Protein AF-A0A4Q8UEL0-F1 (afdb_monomer_lite)

Foldseek 3Di:
DFFKDKDKDKDKFFACVLVVVPPDDDDFKWKWKWKDDPVDIDTQDIGGPPPWDDDPDGMTMDIDMGIDGPVRDPDWFKMKIKTKTWGWDQQLLCVPDRAIKIKIKIWMWIWTWDPPPRTDTGDPSQQTFTKIKIAIHHPPDPDHDFWIWIKTQHGDGLDPDADAFKDWTWIKTWTDGDPPWWIQQKKWKFKDDDVSVRRHGHTQDIDGGIDTGIGIDHLLQPAFFKMKIWIATWGAGPSRSRRGRGIIDIRMHGHDNDPDDDHDPDFWEEWEDWDWPDAAQFKTKIFTDDTDDPSDWQWKFKDKPNHTDDTGSDRMDMGGRHHGQDKIKMWMWIADPSGHIYDIYDIDIDGHHHDDLFKDWQAKWKDWFPWWDQKDKTFDTPRDAAQKKKKKKKKWQAFAFPDWFPQKDWDDWARPDRDITMTMIMGHDHHDDDRMIMTGTPGGTTMIMMMIIIPQFDSVQFFDDKWKDKDFDQFDFKDKTFWDFAPAFRKKKKKKKFFDWPAQAKDKDWFPQWDWNDDPTRGGMTMIMHTRRGGTIPGMIMMGIDTRTGRMMMMMMTITHGD

pLDDT: mean 84.67, std 13.3, range [41.56, 98.81]

Secondary structure (DSSP, 8-state):
-BS-EEEEEEEEES-GGGGGS-SS-S---EEEEEEE-SS-EEEEEEEESTT-EEETTTEEEEEEEEEE-GGG--S-EEEEEEEEEEEEEE-TTSTTS--EEEEEEEEEEEEEEE-STT-EEEP-TTS--EEEEEEEE-TT--S-SS-EEEEEEEES---SS-B-SEE--EEEEEEE--TTS--EEEEEEEES-BTTTTB--EEEEEEES-EEEE--EEGGGSPSEEEEEEEEEEE--TT---EEEEEEEEEEEEE---TT-SS---PPPPPP--EEEEE-SSEEEEE-PPP--SS---EEEEEETTEEEEEESSSEEEEESPPTT-EEEEEEEEE-TT--BPPPPPPEEEEPPP-----EEEEEEEEEEEEEEEEEEEEPPTT--TT-EEEEEEEESSS-EEEPPTT-EEEEEE-SSSS-EEEEEEEE--SS--SEEEEEEEEEEEEEEEEEEEESB-SSS-EEEEEEEEEEEEEE-EEEEPP-EESSTTEEEEEEEEEEES-TT--EEPPTT-EEEEE--SSS-EEEEEEE-SSEE---EEEEE-TT-EEEEEEEEEEEPB-

Radius of gyration: 45.89 Å; chains: 1; bounding box: 94×54×122 Å

Structure (mmCIF, N/CA/C/O backbone):
data_AF-A0A4Q8UEL0-F1
#
_entry.id   AF-A0A4Q8UEL0-F1
#
loop_
_atom_site.group_PDB
_atom_site.id
_atom_site.type_symbol
_atom_site.label_atom_id
_atom_site.label_alt_id
_atom_site.label_comp_id
_atom_site.label_asym_id
_atom_site.label_entity_id
_atom_site.label_seq_id
_atom_site.pdbx_PDB_ins_code
_atom_site.Cartn_x
_atom_site.Cartn_y
_atom_site.Cartn_z
_atom_site.occupancy
_atom_site.B_iso_or_equiv
_atom_site.auth_seq_id
_atom_site.auth_comp_id
_atom_site.auth_asym_id
_atom_site.auth_atom_id
_atom_site.pdbx_PDB_model_num
ATOM 1 N N . MET A 1 1 ? -23.225 7.239 63.708 1.00 57.22 1 MET A N 1
ATOM 2 C CA . MET A 1 1 ? -24.228 6.726 64.681 1.00 57.22 1 MET A CA 1
ATOM 3 C C . MET A 1 1 ? -23.526 6.433 65.999 1.00 57.22 1 MET A C 1
ATOM 5 O O . MET A 1 1 ? -22.360 6.063 65.931 1.00 57.22 1 MET A O 1
ATOM 9 N N . THR A 1 2 ? -24.182 6.626 67.146 1.00 57.94 2 THR A N 1
ATOM 10 C CA . THR A 1 2 ? -23.641 6.317 68.484 1.00 57.94 2 THR A CA 1
ATOM 11 C C . THR A 1 2 ? -24.386 5.111 69.076 1.00 57.94 2 THR A C 1
ATOM 13 O O . THR A 1 2 ? -25.615 5.068 69.045 1.00 57.94 2 THR A O 1
ATOM 16 N N . GLY A 1 3 ? -23.656 4.111 69.583 1.00 68.56 3 GLY A N 1
ATOM 17 C CA . GLY A 1 3 ? -24.232 2.864 70.119 1.00 68.56 3 GLY A CA 1
ATOM 18 C C . GLY A 1 3 ? -24.534 1.780 69.066 1.00 68.56 3 GLY A C 1
ATOM 19 O O . GLY A 1 3 ? -24.102 1.902 67.916 1.00 68.56 3 GLY A O 1
ATOM 20 N N . PRO A 1 4 ? -25.231 0.689 69.450 1.00 75.25 4 PRO A N 1
ATOM 21 C CA . PRO A 1 4 ? -25.591 -0.379 68.526 1.00 75.25 4 PRO A CA 1
ATOM 22 C C . PRO A 1 4 ? -26.428 0.147 67.360 1.00 75.25 4 PRO A C 1
ATOM 24 O O . PRO A 1 4 ? -27.391 0.885 67.563 1.00 75.25 4 PRO A O 1
ATOM 27 N N . PHE A 1 5 ? -26.093 -0.261 66.141 1.00 73.38 5 PHE A N 1
ATOM 28 C CA . PHE A 1 5 ? -26.829 0.115 64.935 1.00 73.38 5 PHE A CA 1
ATOM 29 C C . PHE A 1 5 ? -27.445 -1.113 64.271 1.00 73.38 5 PHE A C 1
ATOM 31 O O . PHE A 1 5 ? -26.995 -2.237 64.481 1.00 73.38 5 PHE A O 1
ATOM 38 N N . ARG A 1 6 ? -28.507 -0.915 63.485 1.00 79.00 6 ARG A N 1
ATOM 39 C CA . ARG A 1 6 ? -29.174 -2.001 62.759 1.00 79.00 6 ARG A CA 1
ATOM 40 C C . ARG A 1 6 ? -28.779 -1.974 61.291 1.00 79.00 6 ARG A C 1
ATOM 42 O O . ARG A 1 6 ? -28.763 -0.916 60.671 1.00 79.00 6 ARG A O 1
ATOM 49 N N . LEU A 1 7 ? -28.481 -3.150 60.761 1.00 74.88 7 LEU A N 1
ATOM 50 C CA . LEU A 1 7 ? -28.243 -3.399 59.352 1.00 74.88 7 LEU A CA 1
ATOM 51 C C . LEU A 1 7 ? -29.415 -4.212 58.807 1.00 74.88 7 LEU A C 1
ATOM 53 O O . LEU A 1 7 ? -29.607 -5.363 59.206 1.00 74.88 7 LEU A O 1
ATOM 57 N N . ASP A 1 8 ? -30.177 -3.621 57.893 1.00 81.00 8 ASP A N 1
ATOM 58 C CA . ASP A 1 8 ? -31.197 -4.334 57.132 1.00 81.00 8 ASP A CA 1
ATOM 59 C C . ASP A 1 8 ? -30.557 -4.946 55.885 1.00 81.00 8 ASP A C 1
ATOM 61 O O . ASP A 1 8 ? -29.903 -4.269 55.093 1.00 81.00 8 ASP A O 1
ATOM 65 N N . ILE A 1 9 ? -30.727 -6.252 55.719 1.00 76.69 9 ILE A N 1
ATOM 66 C CA . ILE A 1 9 ? -30.083 -7.035 54.669 1.00 76.69 9 ILE A CA 1
ATOM 67 C C . ILE A 1 9 ? -31.169 -7.712 53.851 1.00 76.69 9 ILE A C 1
ATOM 69 O O . ILE A 1 9 ? -31.923 -8.539 54.366 1.00 76.69 9 ILE A O 1
ATOM 73 N N . ARG A 1 10 ? -31.215 -7.414 52.554 1.00 79.12 10 ARG A N 1
ATOM 74 C CA . ARG A 1 10 ? -32.016 -8.178 51.598 1.00 79.12 10 ARG A CA 1
ATOM 75 C C . ARG A 1 10 ? -31.153 -9.250 50.957 1.00 79.12 10 ARG A C 1
ATOM 77 O O . ARG A 1 10 ? -30.170 -8.946 50.292 1.00 79.12 10 ARG A O 1
ATOM 84 N N . MET A 1 11 ? -31.563 -10.495 51.118 1.00 76.69 11 MET A N 1
ATOM 85 C CA . MET A 1 11 ? -30.924 -11.654 50.513 1.00 76.69 11 MET A CA 1
ATOM 86 C C . MET A 1 11 ? -31.791 -12.151 49.363 1.00 76.69 11 MET A C 1
ATOM 88 O O . MET A 1 11 ? -33.017 -12.218 49.492 1.00 76.69 11 MET A O 1
ATOM 92 N N . VAL A 1 12 ? -31.154 -12.488 48.245 1.00 74.31 12 VAL A N 1
ATOM 93 C CA . VAL A 1 12 ? -31.812 -13.032 47.056 1.00 74.31 12 VAL A CA 1
ATOM 94 C C . VAL A 1 12 ? -31.094 -14.318 46.669 1.00 74.31 12 VAL A C 1
ATOM 96 O O . VAL A 1 12 ? -29.889 -14.314 46.439 1.00 74.31 12 VAL A O 1
ATOM 99 N N . LEU A 1 13 ? -31.837 -15.420 46.650 1.00 69.00 13 LEU A N 1
ATOM 100 C CA . LEU A 1 13 ? -31.385 -16.723 46.191 1.00 69.00 13 LEU A CA 1
ATOM 101 C C . LEU A 1 13 ? -31.992 -16.977 44.817 1.00 69.00 13 LEU A C 1
ATOM 103 O O . LEU A 1 13 ? -33.196 -16.839 44.624 1.00 69.00 13 LEU A O 1
ATOM 107 N N . HIS A 1 14 ? -31.133 -17.361 43.891 1.00 63.94 14 HIS A N 1
ATOM 108 C CA . HIS A 1 14 ? -31.379 -17.350 42.457 1.00 63.94 14 HIS A CA 1
ATOM 109 C C . HIS A 1 14 ? -31.580 -18.764 41.861 1.00 63.94 14 HIS A C 1
ATOM 111 O O . HIS A 1 14 ? -31.916 -18.901 40.689 1.00 63.94 14 HIS A O 1
ATOM 117 N N . ASP A 1 15 ? -31.427 -19.818 42.673 1.00 62.84 15 ASP A N 1
ATOM 118 C CA . ASP A 1 15 ? -31.741 -21.206 42.310 1.00 62.84 15 ASP A CA 1
ATOM 119 C C . ASP A 1 15 ? -32.515 -21.905 43.452 1.00 62.84 15 ASP A C 1
ATOM 121 O O . ASP A 1 15 ? -31.923 -22.308 44.459 1.00 62.84 15 ASP A O 1
ATOM 125 N N . PRO A 1 16 ? -33.850 -22.051 43.344 1.00 51.88 16 PRO A N 1
ATOM 126 C CA . PRO A 1 16 ? -34.654 -22.752 44.339 1.00 51.88 16 PRO A CA 1
ATOM 127 C C . PRO A 1 16 ? -34.538 -24.282 44.232 1.00 51.88 16 PRO A C 1
ATOM 129 O O . PRO A 1 16 ? -34.972 -24.978 45.147 1.00 51.88 16 PRO A O 1
ATOM 132 N N . GLY A 1 17 ? -33.952 -24.834 43.159 1.00 51.31 17 GLY A N 1
ATOM 133 C CA . GLY A 1 17 ? -33.707 -26.272 42.997 1.00 51.31 17 GLY A CA 1
ATOM 134 C C . GLY A 1 17 ? -32.737 -26.830 44.041 1.00 51.31 17 GLY A C 1
ATOM 135 O O . GLY A 1 17 ? -32.894 -27.970 44.483 1.00 51.31 17 GLY A O 1
ATOM 136 N N . LEU A 1 18 ? -31.828 -25.988 44.544 1.00 51.31 18 LEU A N 1
ATOM 137 C CA . LEU A 1 18 ? -30.963 -26.279 45.692 1.00 51.31 18 LEU A CA 1
ATOM 138 C C . LEU A 1 18 ? -31.732 -26.527 47.000 1.00 51.31 18 LEU A C 1
ATOM 140 O O . LEU A 1 18 ? -31.188 -27.151 47.908 1.00 51.31 18 LEU A O 1
ATOM 144 N N . GLN A 1 19 ? -33.010 -26.136 47.105 1.00 48.97 19 GLN A N 1
ATOM 145 C CA . GLN A 1 19 ? -33.842 -26.529 48.252 1.00 48.97 19 GLN A CA 1
ATOM 146 C C . GLN A 1 19 ? -34.094 -28.045 48.300 1.00 48.97 19 GLN A C 1
ATOM 148 O O . GLN A 1 19 ? -34.405 -28.576 49.363 1.00 48.97 19 GLN A O 1
ATOM 153 N N . LYS A 1 20 ? -33.958 -28.756 47.169 1.00 44.66 20 LYS A N 1
ATOM 154 C CA . LYS A 1 20 ? -34.250 -30.196 47.063 1.00 44.66 20 LYS A CA 1
ATOM 155 C C . LYS A 1 20 ? -33.044 -31.109 47.295 1.00 44.66 20 LYS A C 1
ATOM 157 O O . LYS A 1 20 ? -33.241 -32.310 47.425 1.00 44.66 20 LYS A O 1
ATOM 162 N N . VAL A 1 21 ? -31.819 -30.580 47.358 1.00 45.72 21 VAL A N 1
ATOM 163 C CA . VAL A 1 21 ? -30.595 -31.398 47.519 1.00 45.72 21 VAL A CA 1
ATOM 164 C C . VAL A 1 21 ? -30.378 -31.828 48.978 1.00 45.72 21 VAL A C 1
ATOM 166 O O . VAL A 1 21 ? -29.568 -32.705 49.263 1.00 45.72 21 VAL A O 1
ATOM 169 N N . ASN A 1 22 ? -31.149 -31.281 49.920 1.00 48.62 22 ASN A N 1
ATOM 170 C CA . ASN A 1 22 ? -30.956 -31.538 51.341 1.00 48.62 22 ASN A CA 1
ATOM 171 C C . ASN A 1 22 ? -31.777 -32.729 51.864 1.00 48.62 22 ASN A C 1
ATOM 173 O O . ASN A 1 22 ? -32.578 -32.598 52.787 1.00 48.62 22 ASN A O 1
ATOM 177 N N . THR A 1 23 ? -31.607 -33.901 51.251 1.00 41.56 23 THR A N 1
ATOM 178 C CA . THR A 1 23 ? -32.300 -35.129 51.674 1.00 41.56 23 THR A CA 1
ATOM 179 C C . THR A 1 23 ? -31.438 -36.056 52.540 1.00 41.56 23 THR A C 1
ATOM 181 O O . THR A 1 23 ? -31.776 -37.233 52.644 1.00 41.56 23 THR A O 1
ATOM 184 N N . GLY A 1 24 ? -30.348 -35.591 53.180 1.00 45.09 24 GLY A N 1
ATOM 185 C CA . GLY A 1 24 ? -29.555 -36.525 54.000 1.00 45.09 24 GLY A CA 1
ATOM 186 C C . GLY A 1 24 ? -28.370 -36.075 54.871 1.00 45.09 24 GLY A C 1
ATOM 187 O O . GLY A 1 24 ? -27.821 -36.957 55.526 1.00 45.09 24 GLY A O 1
ATOM 188 N N . SER A 1 25 ? -27.948 -34.803 54.952 1.00 48.81 25 SER A N 1
ATOM 189 C CA . SER A 1 25 ? -26.849 -34.387 55.861 1.00 48.81 25 SER A CA 1
ATOM 190 C C . SER A 1 25 ? -27.272 -33.320 56.879 1.00 48.81 25 SER A C 1
ATOM 192 O O . SER A 1 25 ? -28.241 -32.590 56.708 1.00 48.81 25 SER A O 1
ATOM 194 N N . THR A 1 26 ? -26.552 -33.262 58.000 1.00 46.56 26 THR A N 1
ATOM 195 C CA . THR A 1 26 ? -26.909 -32.596 59.266 1.00 46.56 26 THR A CA 1
ATOM 196 C C . THR A 1 26 ? -26.782 -31.064 59.289 1.00 46.56 26 THR A C 1
ATOM 198 O O . THR A 1 26 ? -26.895 -30.478 60.368 1.00 46.56 26 THR A O 1
ATOM 201 N N . SER A 1 27 ? -26.555 -30.382 58.157 1.00 57.97 27 SER A N 1
ATOM 202 C CA . SER A 1 27 ? -26.314 -28.931 58.140 1.00 57.97 27 SER A 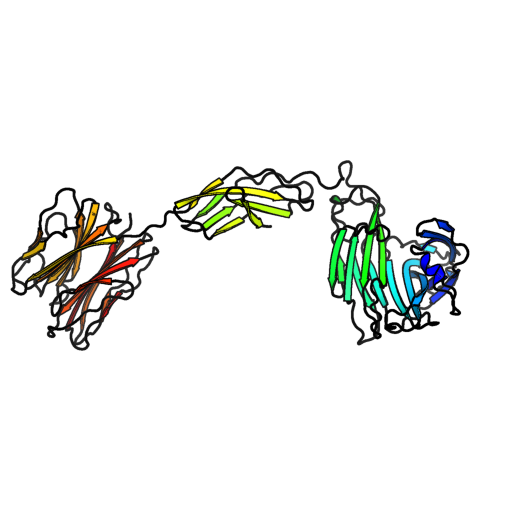CA 1
ATOM 203 C C . SER A 1 27 ? -27.318 -28.169 57.261 1.00 57.97 27 SER A C 1
ATOM 205 O O . SER A 1 27 ? -27.297 -28.205 56.036 1.00 57.97 27 SER A O 1
ATOM 207 N N . THR A 1 28 ? -28.264 -27.479 57.902 1.00 65.94 28 THR A N 1
ATOM 208 C CA . THR A 1 28 ? -29.239 -26.612 57.224 1.00 65.94 28 THR A CA 1
ATOM 209 C C . THR A 1 28 ? -28.512 -25.412 56.607 1.00 65.94 28 THR A C 1
ATOM 211 O O . THR A 1 28 ? -27.863 -24.695 57.369 1.00 65.94 28 THR A O 1
ATOM 214 N N . PRO A 1 29 ? -28.632 -25.119 55.296 1.00 70.44 29 PRO A N 1
ATOM 215 C CA . PRO A 1 29 ? -27.983 -23.964 54.686 1.00 70.44 29 PRO A CA 1
ATOM 216 C C . PRO A 1 29 ? -28.394 -22.659 55.374 1.00 70.44 29 PRO A C 1
ATOM 218 O O . PRO A 1 29 ? -29.548 -22.475 55.791 1.00 70.44 29 PRO A O 1
ATOM 221 N N . TYR A 1 30 ? -27.441 -21.741 55.499 1.00 75.50 30 TYR A N 1
ATOM 222 C CA . TYR A 1 30 ? -27.654 -20.449 56.142 1.00 75.50 30 TYR A CA 1
ATOM 223 C C . TYR A 1 30 ? -26.773 -19.362 55.549 1.00 75.50 30 TYR A C 1
ATOM 225 O O . TYR A 1 30 ? -25.708 -19.623 54.992 1.00 75.50 30 TYR A O 1
ATOM 233 N N . VAL A 1 31 ? -27.207 -18.121 55.753 1.00 78.75 31 VAL A N 1
ATOM 234 C CA . VAL A 1 31 ? -26.331 -16.954 55.664 1.00 78.75 31 VAL A CA 1
ATOM 235 C C . VAL A 1 31 ? -25.867 -16.594 57.068 1.00 78.75 31 VAL A C 1
ATOM 237 O O . VAL A 1 31 ? -26.700 -16.435 57.961 1.00 78.75 31 VAL A O 1
ATOM 240 N N . SER A 1 32 ? -24.563 -16.464 57.296 1.00 83.38 32 SER A N 1
ATOM 241 C CA . SER A 1 32 ? -24.043 -15.856 58.520 1.00 83.38 32 SER A CA 1
ATOM 242 C C . SER A 1 32 ? -23.600 -14.425 58.271 1.00 83.38 32 SER A C 1
ATOM 244 O O . SER A 1 32 ? -23.063 -14.090 57.216 1.00 83.38 32 SER A O 1
ATOM 246 N N . VAL A 1 33 ? -23.832 -13.584 59.273 1.00 82.50 33 VAL A N 1
ATOM 247 C CA . VAL A 1 33 ? -23.336 -12.212 59.308 1.00 82.50 33 VAL A CA 1
ATOM 248 C C . VAL A 1 33 ? -22.235 -12.155 60.345 1.00 82.50 33 VAL A C 1
ATOM 250 O O . VAL A 1 33 ? -22.475 -12.368 61.537 1.00 82.50 33 VAL A O 1
ATOM 253 N N . VAL A 1 34 ? -21.015 -11.936 59.873 1.00 84.94 34 VAL A N 1
ATOM 254 C CA . VAL A 1 34 ? -19.796 -11.977 60.678 1.00 84.94 34 VAL A CA 1
ATOM 255 C C . VAL A 1 34 ? -19.176 -10.594 60.701 1.00 84.94 34 VAL A C 1
ATOM 257 O O . VAL A 1 34 ? -19.048 -9.952 59.664 1.00 84.94 34 VAL A O 1
ATOM 260 N N . MET A 1 35 ? -18.765 -10.166 61.886 1.00 84.50 35 MET A N 1
ATOM 261 C CA . MET A 1 35 ? -17.997 -8.946 62.082 1.00 84.50 35 MET A CA 1
ATOM 262 C C . MET A 1 35 ? -16.544 -9.295 62.326 1.00 84.50 35 MET A C 1
ATOM 264 O O . MET A 1 35 ? -16.258 -10.214 63.100 1.00 84.50 35 MET A O 1
ATOM 268 N N . LYS A 1 36 ? -15.642 -8.575 61.664 1.00 84.69 36 LYS A N 1
ATOM 269 C CA . LYS A 1 36 ? -14.213 -8.844 61.732 1.00 84.69 36 LYS A CA 1
ATOM 270 C C . LYS A 1 36 ? -13.362 -7.580 61.817 1.00 84.69 36 LYS A C 1
ATOM 272 O O . LYS A 1 36 ? -13.610 -6.612 61.103 1.00 84.69 36 LYS A O 1
ATOM 277 N N . ASP A 1 37 ? -12.299 -7.660 62.610 1.00 83.25 37 ASP A N 1
ATOM 278 C CA . ASP A 1 37 ? -11.098 -6.835 62.487 1.00 83.25 37 ASP A CA 1
ATOM 279 C C . ASP A 1 37 ? -9.819 -7.690 62.569 1.00 83.25 37 ASP A C 1
ATOM 281 O O . ASP A 1 37 ? -9.856 -8.910 62.385 1.00 83.25 37 ASP A O 1
ATOM 285 N N . SER A 1 38 ? -8.665 -7.057 62.784 1.00 79.62 38 SER A N 1
ATOM 286 C CA . SER A 1 38 ? -7.379 -7.752 62.916 1.00 79.62 38 SER A CA 1
ATOM 287 C C . SER A 1 38 ? -7.261 -8.623 64.175 1.00 79.62 38 SER A C 1
ATOM 289 O O . SER A 1 38 ? -6.376 -9.469 64.237 1.00 79.62 38 SER A O 1
ATOM 291 N N . SER A 1 39 ? -8.118 -8.418 65.175 1.00 77.62 39 SER A N 1
ATOM 292 C CA . SER A 1 39 ? -8.071 -9.049 66.499 1.00 77.62 39 SER A CA 1
ATOM 293 C C . SER A 1 39 ? -9.266 -9.960 66.802 1.00 77.62 39 SER A C 1
ATOM 295 O O . SER A 1 39 ? -9.158 -10.855 67.638 1.00 77.62 39 SER A O 1
ATOM 297 N N . ILE A 1 40 ? -10.404 -9.753 66.134 1.00 82.19 40 ILE A N 1
ATOM 298 C CA . ILE A 1 40 ? -11.684 -10.408 66.419 1.00 82.19 40 ILE A CA 1
ATOM 299 C C . ILE A 1 40 ? -12.370 -10.835 65.120 1.00 82.19 40 ILE A C 1
ATOM 301 O O . ILE A 1 40 ? -12.450 -10.073 64.164 1.00 82.19 40 ILE A O 1
ATOM 305 N N . GLU A 1 41 ? -12.949 -12.039 65.116 1.00 86.44 41 GLU A N 1
ATOM 306 C CA . GLU A 1 41 ? -13.931 -12.491 64.126 1.00 86.44 41 GLU A CA 1
ATOM 307 C C . GLU A 1 41 ? -15.122 -13.120 64.871 1.00 86.44 41 GLU A C 1
ATOM 309 O O . GLU A 1 41 ? -14.975 -14.143 65.540 1.00 86.44 41 GLU A O 1
ATOM 314 N N . LYS A 1 42 ? -16.307 -12.498 64.804 1.00 84.56 42 LYS A N 1
ATOM 315 C CA . LYS A 1 42 ? -17.487 -12.915 65.580 1.00 84.56 42 LYS A CA 1
ATOM 316 C C . LYS A 1 42 ? -18.752 -12.958 64.729 1.00 84.56 42 LYS A C 1
ATOM 318 O O . LYS A 1 42 ? -19.131 -11.967 64.106 1.00 84.56 42 LYS A O 1
ATOM 323 N N . THR A 1 43 ? -19.446 -14.096 64.752 1.00 84.94 43 THR A N 1
ATOM 324 C CA . THR A 1 43 ? -20.771 -14.239 64.126 1.00 84.94 43 THR A CA 1
ATOM 325 C C . THR A 1 43 ? -21.819 -13.500 64.958 1.00 84.94 43 THR A C 1
ATOM 327 O O . THR A 1 43 ? -21.994 -13.811 66.133 1.00 84.94 43 THR A O 1
ATOM 330 N N . GLN A 1 44 ? -22.521 -12.547 64.346 1.00 82.12 44 GLN A N 1
ATOM 331 C CA . GLN A 1 44 ? -23.604 -11.783 64.978 1.00 82.12 44 GLN A CA 1
ATOM 332 C C . GLN A 1 44 ? -24.967 -12.441 64.767 1.00 82.12 44 GLN A C 1
ATOM 334 O O . GLN A 1 44 ? -25.844 -12.366 65.623 1.00 82.12 44 GLN A O 1
ATOM 339 N N . SER A 1 45 ? -25.179 -13.075 63.613 1.00 80.94 45 SER A N 1
ATOM 340 C CA . SER A 1 45 ? -26.460 -13.701 63.271 1.00 80.94 45 SER A CA 1
ATOM 341 C C . SER A 1 45 ? -26.276 -14.837 62.270 1.00 80.94 45 SER A C 1
ATOM 343 O O . SER A 1 45 ? -25.385 -14.785 61.421 1.00 80.94 45 SER A O 1
ATOM 345 N N . LYS A 1 46 ? -27.145 -15.851 62.356 1.00 81.50 46 LYS A N 1
ATOM 346 C CA . LYS A 1 46 ? -27.322 -16.893 61.336 1.00 81.50 46 LYS A CA 1
ATOM 347 C C . LYS A 1 46 ? -28.771 -16.879 60.855 1.00 81.50 46 LYS A C 1
ATOM 349 O O . LYS A 1 46 ? -29.696 -16.934 61.660 1.00 81.50 46 LYS A O 1
ATOM 354 N N . LEU A 1 47 ? -28.956 -16.814 59.544 1.00 77.31 47 LEU A N 1
ATOM 355 C CA . LEU A 1 47 ? -30.248 -16.782 58.872 1.00 77.31 47 LEU A CA 1
ATOM 356 C C . LEU A 1 47 ? -30.398 -18.070 58.061 1.00 77.31 47 LEU A C 1
ATOM 358 O O . LEU A 1 47 ? -29.944 -18.166 56.923 1.00 77.31 47 LEU A O 1
ATOM 362 N N . TYR A 1 48 ? -30.998 -19.079 58.692 1.00 75.50 48 TYR A N 1
ATOM 363 C CA . TYR A 1 48 ? -31.249 -20.398 58.102 1.00 75.50 48 TYR A CA 1
ATOM 364 C C . TYR A 1 48 ? -32.334 -20.348 57.020 1.00 75.50 48 TYR A C 1
ATOM 366 O O . TYR A 1 48 ? -33.136 -19.422 56.999 1.00 75.50 48 TYR A O 1
ATOM 374 N N . GLN A 1 49 ? -32.408 -21.349 56.144 1.00 64.50 49 GLN A N 1
ATOM 375 C CA . GLN A 1 49 ? -33.350 -21.426 55.011 1.00 64.50 49 GLN A CA 1
ATOM 376 C C . GLN A 1 49 ? -34.867 -21.353 55.320 1.00 64.50 49 GLN A C 1
ATOM 378 O O . GLN A 1 49 ? -35.678 -21.398 54.399 1.00 64.50 49 GLN A O 1
ATOM 383 N N . THR A 1 50 ? -35.297 -21.183 56.570 1.00 65.94 50 THR A N 1
ATOM 384 C CA . THR A 1 50 ? -36.699 -20.876 56.895 1.00 65.94 50 THR A CA 1
ATOM 385 C C . THR A 1 50 ? -37.021 -19.393 56.649 1.00 65.94 50 THR A C 1
ATOM 387 O O . THR A 1 50 ? -36.169 -18.523 56.819 1.00 65.94 50 THR A O 1
ATOM 390 N N . GLY A 1 51 ? -38.257 -19.073 56.243 1.00 66.75 51 GLY A N 1
ATOM 391 C CA . GLY A 1 51 ? -38.716 -17.681 56.075 1.00 66.75 51 GLY A CA 1
ATOM 392 C C . GLY A 1 51 ? -38.316 -16.993 54.761 1.00 66.75 51 GLY A C 1
ATOM 393 O O . GLY A 1 51 ? -38.301 -15.766 54.699 1.00 66.75 51 GLY A O 1
ATOM 394 N N . TRP A 1 52 ? -37.977 -17.757 53.722 1.00 73.94 52 TRP A N 1
ATOM 395 C CA . TRP A 1 52 ? -37.799 -17.230 52.367 1.00 73.94 52 TRP A CA 1
ATOM 396 C C . TRP A 1 52 ? -39.141 -17.135 51.640 1.00 73.94 52 TRP A C 1
ATOM 398 O O . TRP A 1 52 ? -39.957 -18.051 51.713 1.00 73.94 52 TRP A O 1
ATOM 408 N N . THR A 1 53 ? -39.351 -16.041 50.912 1.00 75.56 53 THR A N 1
ATOM 409 C CA . THR A 1 53 ? -40.501 -15.867 50.017 1.00 75.56 53 THR A CA 1
ATOM 410 C C . THR A 1 53 ? -40.040 -16.128 48.591 1.00 75.56 53 THR A C 1
ATOM 412 O O . THR A 1 53 ? -39.220 -15.374 48.068 1.00 75.56 53 THR A O 1
ATOM 415 N N . CYS A 1 54 ? -40.528 -17.204 47.978 1.00 70.38 54 CYS A N 1
ATOM 416 C CA . CYS A 1 54 ? -40.122 -17.627 46.640 1.00 70.38 54 CYS A CA 1
ATOM 417 C C . CYS A 1 54 ? -41.231 -17.352 45.627 1.00 70.38 54 CYS A C 1
ATOM 419 O O . CYS A 1 54 ? -42.337 -17.872 45.769 1.00 70.38 54 CYS A O 1
ATOM 421 N N . SER A 1 55 ? -40.932 -16.563 44.597 1.00 65.25 55 SER A N 1
ATOM 422 C CA . SER A 1 55 ? -41.799 -16.419 43.427 1.00 65.25 55 SER A CA 1
ATOM 423 C C . SER A 1 55 ? -41.455 -17.483 42.390 1.00 65.25 55 SER A C 1
ATOM 425 O O . SER A 1 55 ? -40.284 -17.787 42.153 1.00 65.25 55 SER A O 1
ATOM 427 N N . THR A 1 56 ? -42.470 -18.053 41.746 1.00 54.41 56 THR A N 1
ATOM 428 C CA . THR A 1 56 ? -42.278 -18.874 40.546 1.00 54.41 56 THR A CA 1
ATOM 429 C C . THR A 1 56 ? -42.165 -17.938 39.332 1.00 54.41 56 THR A C 1
ATOM 431 O O . THR A 1 56 ? -43.083 -17.138 39.150 1.00 54.41 56 THR A O 1
ATOM 434 N N . PRO A 1 57 ? -41.097 -18.000 38.506 1.00 56.78 57 PRO A N 1
ATOM 435 C CA . PRO A 1 57 ? -39.939 -18.895 38.563 1.00 56.78 57 PRO A CA 1
ATOM 436 C C . PRO A 1 57 ? -38.695 -18.283 39.250 1.00 56.78 57 PRO A C 1
ATOM 438 O O . PRO A 1 57 ? -38.357 -17.118 39.062 1.00 56.78 57 PRO A O 1
ATOM 441 N N . GLY A 1 58 ? -37.947 -19.131 39.966 1.00 62.78 58 GLY A N 1
ATOM 442 C CA . GLY A 1 58 ? -36.483 -19.034 40.054 1.00 62.78 58 GLY A CA 1
ATOM 443 C C . GLY A 1 58 ? -35.853 -18.125 41.113 1.00 62.78 58 GLY A C 1
ATOM 444 O O . GLY A 1 58 ? -34.645 -18.199 41.280 1.00 62.78 58 GLY A O 1
ATOM 445 N N . THR A 1 59 ? -36.594 -17.305 41.860 1.00 68.06 59 THR A N 1
ATOM 446 C CA . THR A 1 59 ? -35.978 -16.417 42.869 1.00 68.06 59 THR A CA 1
ATOM 447 C C . THR A 1 59 ? -36.695 -16.447 44.212 1.00 68.06 59 THR A C 1
ATOM 449 O O . THR A 1 59 ? -37.910 -16.281 44.311 1.00 68.06 59 THR A O 1
ATOM 452 N N . CYS A 1 60 ? -35.917 -16.637 45.274 1.00 69.94 60 CYS A N 1
ATOM 453 C CA . CYS A 1 60 ? -36.354 -16.524 46.656 1.00 69.94 60 CYS A CA 1
ATOM 454 C C . CYS A 1 60 ? -35.742 -15.277 47.280 1.00 69.94 60 CYS A C 1
ATOM 456 O O . CYS A 1 60 ? -34.559 -15.003 47.112 1.00 69.94 60 CYS A O 1
ATOM 458 N N . THR A 1 61 ? -36.526 -14.533 48.049 1.00 75.62 61 THR A N 1
ATOM 459 C CA . THR A 1 61 ? -36.042 -13.352 48.766 1.00 75.62 61 THR A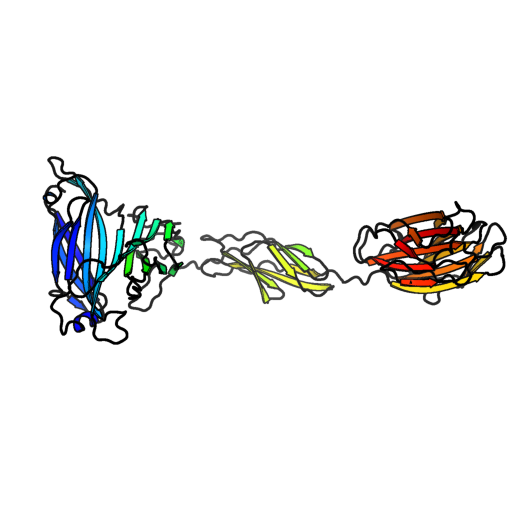 CA 1
ATOM 460 C C . THR A 1 61 ? -36.319 -13.459 50.253 1.00 75.62 61 THR A C 1
ATOM 462 O O . THR A 1 61 ? -37.319 -14.043 50.678 1.00 75.62 61 THR A O 1
ATOM 465 N N . ARG A 1 62 ? -35.421 -12.893 51.058 1.00 77.69 62 ARG A N 1
ATOM 466 C CA . ARG A 1 62 ? -35.610 -12.756 52.499 1.00 77.69 62 ARG A CA 1
ATOM 467 C C . ARG A 1 62 ? -34.957 -11.478 52.998 1.00 77.69 62 ARG A C 1
ATOM 469 O O . ARG A 1 62 ? -33.818 -11.185 52.650 1.00 77.69 62 ARG A O 1
ATOM 476 N N . TRP A 1 63 ? -35.671 -10.749 53.844 1.00 81.06 63 TRP A N 1
ATOM 477 C CA . TRP A 1 63 ? -35.086 -9.681 54.643 1.00 81.06 63 TRP A CA 1
ATOM 478 C C . TRP A 1 63 ? -34.600 -10.242 55.978 1.00 81.06 63 TRP A C 1
ATOM 480 O O . TRP A 1 63 ? -35.285 -11.041 56.620 1.00 81.06 63 TRP A O 1
ATOM 490 N N . GLY A 1 64 ? -33.404 -9.837 56.381 1.00 76.12 64 GLY A N 1
ATOM 491 C CA . GLY A 1 64 ? -32.838 -10.077 57.698 1.00 76.12 64 GLY A CA 1
ATOM 492 C C . GLY A 1 64 ? -32.401 -8.757 58.312 1.00 76.12 64 GLY A C 1
ATOM 493 O O . GLY A 1 64 ? -32.056 -7.826 57.593 1.00 76.12 64 GLY A O 1
ATOM 494 N N . GLN A 1 65 ? -32.406 -8.683 59.637 1.00 81.44 65 GLN A N 1
ATOM 495 C CA . GLN A 1 65 ? -31.921 -7.519 60.363 1.00 81.44 65 GLN A CA 1
ATOM 496 C C . GLN A 1 65 ? -30.846 -7.965 61.348 1.00 81.44 65 GLN A C 1
ATOM 498 O O . GLN A 1 65 ? -31.049 -8.925 62.092 1.00 81.44 65 GLN A O 1
ATOM 503 N N . VAL A 1 66 ? -29.704 -7.282 61.341 1.00 77.12 66 VAL A N 1
ATOM 504 C CA . VAL A 1 66 ? -28.586 -7.561 62.245 1.00 77.12 66 VAL A CA 1
ATOM 505 C C . VAL A 1 66 ? -28.297 -6.330 63.075 1.00 77.12 66 VAL A C 1
ATOM 507 O O . VAL A 1 66 ? -28.026 -5.260 62.538 1.00 77.12 66 VAL A O 1
ATOM 510 N N . THR A 1 67 ? -28.337 -6.484 64.393 1.00 79.94 67 THR A N 1
ATOM 511 C CA . THR A 1 67 ? -27.847 -5.452 65.304 1.00 79.94 67 THR A CA 1
ATOM 512 C C . THR A 1 67 ? -26.341 -5.606 65.437 1.00 79.94 67 THR A C 1
ATOM 514 O O . THR A 1 67 ? -25.847 -6.666 65.816 1.00 79.94 67 THR A O 1
ATOM 517 N N . VAL A 1 68 ? -25.617 -4.543 65.125 1.00 74.69 68 VAL A N 1
ATOM 518 C CA . VAL A 1 68 ? -24.172 -4.453 65.264 1.00 74.69 68 VAL A CA 1
ATOM 519 C C . VAL A 1 68 ? -23.881 -3.619 66.493 1.00 74.69 68 VAL A C 1
ATOM 521 O O . VAL A 1 68 ? -24.156 -2.421 66.513 1.00 74.69 68 VAL A O 1
ATOM 524 N N . ASP A 1 69 ? -23.329 -4.253 67.520 1.00 77.38 69 ASP A N 1
ATOM 525 C CA . ASP A 1 69 ? -22.809 -3.540 68.677 1.00 77.38 69 ASP A CA 1
ATOM 526 C C . ASP A 1 69 ? -21.315 -3.251 68.462 1.00 77.38 69 ASP A C 1
ATOM 528 O O . ASP A 1 69 ? -20.520 -4.195 68.455 1.00 77.38 69 ASP A O 1
ATOM 532 N N . PRO A 1 70 ? -20.893 -1.983 68.291 1.00 71.88 70 PRO A N 1
ATOM 533 C CA . PRO A 1 70 ? -19.480 -1.651 68.133 1.00 71.88 70 PRO A CA 1
ATOM 534 C C . PRO A 1 70 ? -18.636 -2.024 69.364 1.00 71.88 70 PRO A C 1
ATOM 536 O O . PRO A 1 70 ? -17.416 -2.081 69.251 1.00 71.88 70 PRO A O 1
ATOM 539 N N . ALA A 1 71 ? -19.249 -2.341 70.515 1.00 76.00 71 ALA A N 1
ATOM 540 C CA . ALA A 1 71 ? -18.549 -2.838 71.700 1.00 76.00 71 ALA A CA 1
ATOM 541 C C . ALA A 1 71 ? -17.808 -4.163 71.496 1.00 76.00 71 ALA A C 1
ATOM 543 O O . ALA A 1 71 ? -16.955 -4.501 72.314 1.00 76.00 71 ALA A O 1
ATOM 544 N N . ILE A 1 72 ? -18.118 -4.917 70.437 1.00 78.56 72 ILE A N 1
ATOM 545 C CA . ILE A 1 72 ? -17.361 -6.129 70.104 1.00 78.56 72 ILE A CA 1
ATOM 546 C C . ILE A 1 72 ? -15.923 -5.822 69.686 1.00 78.56 72 ILE A C 1
ATOM 548 O O . ILE A 1 72 ? -15.102 -6.729 69.719 1.00 78.56 72 ILE A O 1
ATOM 552 N N . PHE A 1 73 ? -15.630 -4.592 69.265 1.00 81.19 73 PHE A N 1
ATOM 553 C CA . PHE A 1 73 ? -14.300 -4.186 68.839 1.00 81.19 73 PHE A CA 1
ATOM 554 C C . PHE A 1 73 ? -13.556 -3.515 69.986 1.00 81.19 73 PHE A C 1
ATOM 556 O O . PHE A 1 73 ? -14.120 -2.726 70.744 1.00 81.19 73 PHE A O 1
ATOM 563 N N . THR A 1 74 ? -12.267 -3.820 70.089 1.00 79.75 74 THR A N 1
ATOM 564 C CA . THR A 1 74 ? -11.373 -3.271 71.118 1.00 79.75 74 THR A CA 1
ATOM 565 C C . THR A 1 74 ? -10.411 -2.222 70.565 1.00 79.75 74 THR A C 1
ATOM 567 O O . THR A 1 74 ? -9.678 -1.611 71.338 1.00 79.75 74 THR A O 1
ATOM 570 N N . THR A 1 75 ? -10.413 -1.996 69.246 1.00 82.69 75 THR A N 1
ATOM 571 C CA . THR A 1 75 ? -9.540 -1.034 68.559 1.00 82.69 75 THR A CA 1
ATOM 572 C C . THR A 1 75 ? -10.306 -0.153 67.569 1.00 82.69 75 THR A C 1
ATOM 574 O O . THR A 1 75 ? -11.290 -0.587 66.960 1.00 82.69 75 THR A O 1
ATOM 577 N N . ASP A 1 76 ? -9.826 1.075 67.370 1.00 81.31 76 ASP A N 1
ATOM 578 C CA . ASP A 1 76 ? -10.299 1.978 66.313 1.00 81.31 76 ASP A CA 1
ATOM 579 C C . ASP A 1 76 ? -9.936 1.446 64.923 1.00 81.31 76 ASP A C 1
ATOM 581 O O . ASP A 1 76 ? -9.110 0.545 64.768 1.00 81.31 76 ASP A O 1
ATOM 585 N N . GLY A 1 77 ? -10.569 1.981 63.882 1.00 81.50 77 GLY A N 1
ATOM 586 C CA . GLY A 1 77 ? -10.165 1.734 62.500 1.00 81.50 77 GLY A CA 1
ATOM 587 C C . GLY A 1 77 ? -11.172 0.952 61.666 1.00 81.50 77 GLY A C 1
ATOM 588 O O . GLY A 1 77 ? -12.320 0.745 62.066 1.00 81.50 77 GLY A O 1
ATOM 589 N N . LEU A 1 78 ? -10.704 0.494 60.503 1.00 80.62 78 LEU A N 1
ATOM 590 C CA . LEU A 1 78 ? -11.477 -0.282 59.533 1.00 80.62 78 LEU A CA 1
ATOM 591 C C . LEU A 1 78 ? -11.963 -1.604 60.123 1.00 80.62 78 LEU A C 1
ATOM 593 O O . LEU A 1 78 ? -11.183 -2.386 60.667 1.00 80.62 78 LEU A O 1
ATOM 597 N N . LYS A 1 79 ? -13.260 -1.849 59.971 1.00 81.50 79 LYS A N 1
ATOM 598 C CA . LYS A 1 79 ? -13.958 -3.074 60.347 1.00 81.50 79 LYS A CA 1
ATOM 599 C C . LYS A 1 79 ? -14.628 -3.656 59.113 1.00 81.50 79 LYS A C 1
ATOM 601 O O . LYS A 1 79 ? -14.997 -2.928 58.195 1.00 81.50 79 LYS A O 1
ATOM 606 N N . GLU A 1 80 ? -14.777 -4.972 59.083 1.00 82.38 80 GLU A N 1
ATOM 607 C CA . GLU A 1 80 ? -15.372 -5.693 57.963 1.00 82.38 80 GLU A CA 1
ATOM 608 C C . GLU A 1 80 ? -16.640 -6.423 58.405 1.00 82.38 80 GLU A C 1
ATOM 610 O O . GLU A 1 80 ? -16.631 -7.170 59.387 1.00 82.38 80 GLU A O 1
ATOM 615 N N . THR A 1 81 ? -17.715 -6.251 57.636 1.00 80.50 81 THR A N 1
ATOM 616 C CA . THR A 1 81 ? -18.874 -7.146 57.678 1.00 80.50 81 THR A CA 1
ATOM 617 C C . THR A 1 81 ? -18.725 -8.179 56.572 1.00 80.50 81 THR A C 1
ATOM 619 O O . THR A 1 81 ? -18.470 -7.829 55.419 1.00 80.50 81 THR A O 1
ATOM 622 N N . ARG A 1 82 ? -18.917 -9.454 56.907 1.00 84.62 82 ARG A N 1
ATOM 623 C CA . ARG A 1 82 ? -18.930 -10.569 55.956 1.00 84.62 82 ARG A CA 1
ATOM 624 C C . ARG A 1 82 ? -20.305 -11.215 55.960 1.00 84.62 82 ARG A C 1
ATOM 626 O O . ARG A 1 82 ? -20.779 -11.649 57.012 1.00 84.62 82 ARG A O 1
ATOM 633 N N . LEU A 1 83 ? -20.917 -11.309 54.789 1.00 82.00 83 LEU A N 1
ATOM 634 C CA . LEU A 1 83 ? -22.121 -12.095 54.551 1.00 82.00 83 LEU A CA 1
ATOM 635 C C . LEU A 1 83 ? -21.696 -13.410 53.913 1.00 82.00 83 LEU A C 1
ATOM 637 O O . LEU A 1 83 ? -21.358 -13.428 52.733 1.00 82.00 83 LEU A O 1
ATOM 641 N N . ARG A 1 84 ? -21.684 -14.494 54.690 1.00 81.62 84 ARG A N 1
ATOM 642 C CA . ARG A 1 84 ? -21.258 -15.814 54.213 1.00 81.62 84 ARG A CA 1
ATOM 643 C C . ARG A 1 84 ? -22.456 -16.706 53.977 1.00 81.62 84 ARG A C 1
ATOM 645 O O . ARG A 1 84 ? -23.186 -17.007 54.917 1.00 81.62 84 ARG A O 1
ATOM 652 N N . PHE A 1 85 ? -22.641 -17.139 52.745 1.00 79.31 85 PHE A N 1
ATOM 653 C CA . PHE A 1 85 ? -23.615 -18.150 52.381 1.00 79.31 85 PHE A CA 1
ATOM 654 C C . PHE A 1 85 ? -22.960 -19.523 52.4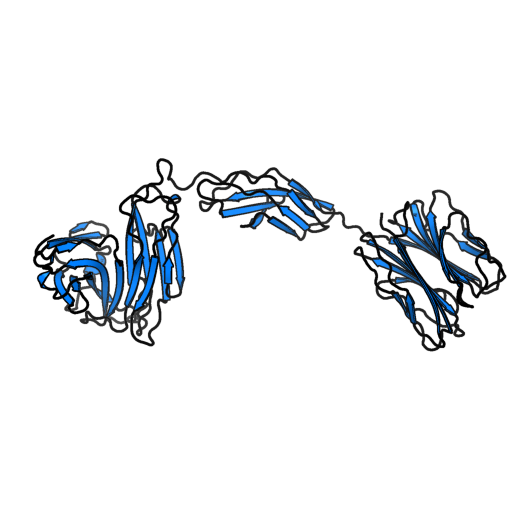01 1.00 79.31 85 PHE A C 1
ATOM 656 O O . PHE A 1 85 ? -21.900 -19.707 51.810 1.00 79.31 85 PHE A O 1
ATOM 663 N N . PHE A 1 86 ? -23.614 -20.475 53.056 1.00 77.12 86 PHE A N 1
ATOM 664 C CA . PHE A 1 86 ? -23.155 -21.850 53.154 1.00 77.12 86 PHE A CA 1
ATOM 665 C C . PHE A 1 86 ? -24.204 -22.791 52.583 1.00 77.12 86 PHE A C 1
ATOM 667 O O . PHE A 1 86 ? -25.345 -22.772 53.049 1.00 77.12 86 PHE A O 1
ATOM 674 N N . SER A 1 87 ? -23.798 -23.652 51.652 1.00 75.38 87 SER A N 1
ATOM 675 C CA . SER A 1 87 ? -24.641 -24.727 51.132 1.00 75.38 87 SER A CA 1
ATOM 676 C C . SER A 1 87 ? -23.835 -26.000 50.933 1.00 75.38 87 SER A C 1
ATOM 678 O O . SER A 1 87 ? -22.756 -25.968 50.345 1.00 75.38 87 SER A O 1
ATOM 680 N N . ASP A 1 88 ? -24.393 -27.125 51.368 1.00 74.50 88 ASP A N 1
ATOM 681 C CA . ASP A 1 88 ? -23.903 -28.433 50.951 1.00 74.50 88 ASP A CA 1
ATOM 682 C C . ASP A 1 88 ? -24.353 -28.670 49.500 1.00 74.50 88 ASP A C 1
ATOM 684 O O . ASP A 1 88 ? -25.507 -28.423 49.139 1.00 74.50 88 ASP A O 1
ATOM 688 N N . VAL A 1 89 ? -23.423 -29.095 48.653 1.00 71.25 89 VAL A N 1
ATOM 689 C CA . VAL A 1 89 ? -23.643 -29.406 47.237 1.00 71.25 89 VAL A CA 1
ATOM 690 C C . VAL A 1 89 ? -22.984 -30.740 46.899 1.00 71.25 89 VAL A C 1
ATOM 692 O O . VAL A 1 89 ? -22.173 -31.261 47.668 1.00 71.25 89 VAL A O 1
ATOM 695 N N . LYS A 1 90 ? -23.325 -31.322 45.745 1.00 73.06 90 LYS A N 1
ATOM 696 C CA . LYS A 1 90 ? -22.576 -32.469 45.221 1.00 73.06 90 LYS A CA 1
ATOM 697 C C . LYS A 1 90 ? -21.133 -32.035 44.973 1.00 73.06 90 LYS A C 1
ATOM 699 O O . LYS A 1 90 ? -20.918 -30.997 44.353 1.00 73.06 90 LYS A O 1
ATOM 704 N N . ASP A 1 91 ? -20.173 -32.818 45.450 1.00 74.06 91 ASP A N 1
ATOM 705 C CA . ASP A 1 91 ? -18.760 -32.501 45.276 1.00 74.06 91 ASP A CA 1
ATOM 706 C C . ASP A 1 91 ? -18.385 -32.541 43.775 1.00 74.06 91 ASP A C 1
ATOM 708 O O . ASP A 1 91 ? -18.572 -33.577 43.125 1.00 74.06 91 ASP A O 1
ATOM 712 N N . PRO A 1 92 ? -17.882 -31.435 43.192 1.00 69.75 92 PRO A N 1
ATOM 713 C CA . PRO A 1 92 ? -17.500 -31.394 41.783 1.00 69.75 92 PRO A CA 1
ATOM 714 C C . PRO A 1 92 ? -16.375 -32.371 41.408 1.00 69.75 92 PRO A C 1
ATOM 716 O O . PRO A 1 92 ? -16.345 -32.835 40.270 1.00 69.75 92 PRO A O 1
ATOM 719 N N . ALA A 1 93 ? -15.483 -32.732 42.341 1.00 70.50 93 ALA A N 1
ATOM 720 C CA . ALA A 1 93 ? -14.400 -33.695 42.093 1.00 70.50 93 ALA A CA 1
ATOM 721 C C . ALA A 1 93 ? -14.821 -35.158 42.315 1.00 70.50 93 ALA A C 1
ATOM 723 O O . ALA A 1 93 ? -14.028 -36.078 42.114 1.00 70.50 93 ALA A O 1
ATOM 724 N N . ALA A 1 94 ? -16.077 -35.405 42.697 1.00 67.94 94 ALA A N 1
ATOM 725 C CA . ALA A 1 94 ? -16.570 -36.719 43.102 1.00 67.94 94 ALA A CA 1
ATOM 726 C C . ALA A 1 94 ? -16.549 -37.808 42.014 1.00 67.94 94 ALA A C 1
ATOM 728 O O . ALA A 1 94 ? -16.880 -38.951 42.331 1.00 67.94 94 ALA A O 1
ATOM 729 N N . ASN A 1 95 ? -16.257 -37.489 40.743 1.00 62.75 95 ASN A N 1
ATOM 730 C CA . ASN A 1 95 ? -16.237 -38.421 39.599 1.00 62.75 95 ASN A CA 1
ATOM 731 C C . ASN A 1 95 ? -17.409 -39.432 39.579 1.00 62.75 95 ASN A C 1
ATOM 733 O O . ASN A 1 95 ? -17.239 -40.609 39.275 1.00 62.75 95 ASN A O 1
ATOM 737 N N . GLY A 1 96 ? -18.622 -38.982 39.921 1.00 59.81 96 GLY A N 1
ATOM 738 C CA . GLY A 1 96 ? -19.829 -39.821 39.918 1.00 59.81 96 GLY A CA 1
ATOM 739 C C . GLY A 1 96 ? -20.182 -40.507 41.246 1.00 59.81 96 GLY A C 1
ATOM 740 O O . GLY A 1 96 ? -21.225 -41.152 41.313 1.00 59.81 96 GLY A O 1
ATOM 741 N N . THR A 1 97 ? -19.393 -40.332 42.309 1.00 62.72 97 THR A N 1
ATOM 742 C CA . THR A 1 97 ? -19.751 -40.773 43.671 1.00 62.72 97 THR A CA 1
ATOM 743 C C . THR A 1 97 ? -20.785 -39.840 44.331 1.00 62.72 97 THR A C 1
ATOM 745 O O . THR A 1 97 ? -21.084 -38.752 43.828 1.00 62.72 97 THR A O 1
ATOM 748 N N . THR A 1 98 ? -21.381 -40.272 45.450 1.00 64.00 98 THR A N 1
ATOM 749 C CA . THR A 1 98 ? -22.360 -39.496 46.241 1.00 64.00 98 THR A CA 1
ATOM 750 C C . THR A 1 98 ? -21.703 -38.535 47.239 1.00 64.00 98 THR A C 1
ATOM 752 O O . THR A 1 98 ? -22.366 -38.111 48.186 1.00 64.00 98 THR A O 1
ATOM 755 N N . SER A 1 99 ? -20.407 -38.226 47.097 1.00 69.06 99 SER A N 1
ATOM 756 C CA . SER A 1 99 ? -19.737 -37.312 48.022 1.00 69.06 99 SER A CA 1
ATOM 757 C C . SER A 1 99 ? -20.309 -35.898 47.905 1.00 69.06 99 SER A C 1
ATOM 759 O O . SER A 1 99 ? -20.662 -35.411 46.825 1.00 69.06 99 SER A O 1
ATOM 761 N N . THR A 1 100 ? -20.440 -35.246 49.055 1.00 71.31 100 THR A N 1
ATOM 762 C CA . THR A 1 100 ? -20.858 -33.852 49.164 1.00 71.31 100 THR A CA 1
ATOM 763 C C . THR A 1 100 ? -19.644 -32.978 49.463 1.00 71.31 100 THR A C 1
ATOM 765 O O . THR A 1 100 ? -18.650 -33.438 50.021 1.00 71.31 100 THR A O 1
ATOM 768 N N . ALA A 1 101 ? -19.718 -31.711 49.077 1.00 72.81 101 ALA A N 1
ATOM 769 C CA . ALA A 1 101 ? -18.794 -30.661 49.479 1.00 72.81 101 ALA A CA 1
ATOM 770 C C . ALA A 1 101 ? -19.614 -29.480 49.992 1.00 72.81 101 ALA A C 1
ATOM 772 O O . ALA A 1 101 ? -20.787 -29.330 49.644 1.00 72.81 101 ALA A O 1
ATOM 773 N N . ARG A 1 102 ? -19.004 -28.619 50.801 1.00 76.44 102 ARG A N 1
ATOM 774 C CA . ARG A 1 102 ? -19.656 -27.401 51.268 1.00 76.44 102 ARG A CA 1
ATOM 775 C C . ARG A 1 102 ? -19.153 -26.210 50.470 1.00 76.44 102 ARG A C 1
ATOM 777 O O . ARG A 1 102 ? -17.988 -25.838 50.568 1.00 76.44 102 ARG A O 1
ATOM 784 N N . MET A 1 103 ? -20.032 -25.625 49.664 1.00 74.81 103 MET A N 1
ATOM 785 C CA . MET A 1 103 ? -19.758 -24.383 48.950 1.00 74.81 103 MET A CA 1
ATOM 786 C C . MET A 1 103 ? -19.971 -23.214 49.906 1.00 74.81 103 MET A C 1
ATOM 788 O O . MET A 1 103 ? -21.024 -23.106 50.549 1.00 74.81 103 MET A O 1
ATOM 792 N N . THR A 1 104 ? -18.984 -22.325 49.974 1.00 76.94 104 THR A N 1
ATOM 793 C CA . THR A 1 104 ? -19.120 -21.060 50.690 1.00 76.94 104 THR A CA 1
ATOM 794 C C . THR A 1 104 ? -18.889 -19.898 49.741 1.00 76.94 104 THR A C 1
ATOM 796 O O . THR A 1 104 ? -17.892 -19.874 49.026 1.00 76.94 104 THR A O 1
ATOM 799 N N . ALA A 1 105 ? -19.798 -18.927 49.766 1.00 78.00 105 ALA A N 1
ATOM 800 C CA . ALA A 1 105 ? -19.640 -17.641 49.096 1.00 78.00 105 ALA A CA 1
ATOM 801 C C . ALA A 1 105 ? -19.690 -16.523 50.140 1.00 78.00 105 ALA A C 1
ATOM 803 O O . ALA A 1 105 ? -20.480 -16.593 51.081 1.00 78.00 105 ALA A O 1
ATOM 804 N N . SER A 1 106 ? -18.856 -15.498 49.999 1.00 80.25 106 SER A N 1
ATOM 805 C CA . SER A 1 106 ? -18.779 -14.380 50.939 1.00 80.25 106 SER A CA 1
ATOM 806 C C . SER A 1 106 ? -18.835 -13.057 50.196 1.00 80.25 106 SER A C 1
ATOM 808 O O . SER A 1 106 ? -18.015 -12.822 49.314 1.00 80.25 106 SER A O 1
ATOM 810 N N . LEU A 1 107 ? -19.755 -12.181 50.599 1.00 83.00 107 LEU A N 1
ATOM 811 C CA . LEU A 1 107 ? -19.712 -10.766 50.246 1.00 83.00 107 LEU A CA 1
ATOM 812 C C . LEU A 1 107 ? -19.177 -9.981 51.437 1.00 83.00 107 LEU A C 1
ATOM 814 O O . LEU A 1 107 ? -19.737 -10.050 52.535 1.00 83.00 107 LEU A O 1
ATOM 818 N N . ASN A 1 108 ? -18.117 -9.217 51.208 1.00 81.69 108 ASN A N 1
ATOM 819 C CA . ASN A 1 108 ? -17.494 -8.407 52.240 1.00 81.69 108 ASN A CA 1
ATOM 820 C C . ASN A 1 108 ? -17.615 -6.920 51.920 1.00 81.69 108 ASN A C 1
ATOM 822 O O . ASN A 1 108 ? -17.424 -6.512 50.776 1.00 81.69 108 ASN A O 1
ATOM 826 N N . PHE A 1 109 ? -17.863 -6.118 52.952 1.00 75.94 109 PHE A N 1
ATOM 827 C CA . PHE A 1 109 ? -17.797 -4.662 52.880 1.00 75.94 109 PHE A CA 1
ATOM 828 C C . PHE A 1 109 ? -17.243 -4.087 54.185 1.00 75.94 109 PHE A C 1
ATOM 830 O O . PHE A 1 109 ? -17.303 -4.724 55.242 1.00 75.94 109 PHE A O 1
ATOM 837 N N . GLN A 1 110 ? -16.688 -2.880 54.108 1.00 77.94 110 GLN A N 1
ATOM 838 C CA . GLN A 1 110 ? -15.983 -2.244 55.217 1.00 77.94 110 GLN A CA 1
ATOM 839 C C . GLN A 1 110 ? -16.728 -1.019 55.753 1.00 77.94 110 GLN A C 1
ATOM 841 O O . GLN A 1 110 ? -17.468 -0.351 55.034 1.00 77.94 110 GLN A O 1
ATOM 846 N N . TYR A 1 111 ? -16.524 -0.738 57.037 1.00 73.75 111 TYR A N 1
ATOM 847 C CA . TYR A 1 111 ? -16.996 0.456 57.737 1.00 73.75 111 TYR A CA 1
ATOM 848 C C . TYR A 1 111 ? -15.933 0.907 58.752 1.00 73.75 111 TYR A C 1
ATOM 850 O O . TYR A 1 111 ? -15.089 0.109 59.159 1.00 73.75 111 TYR A O 1
ATOM 858 N N . TYR A 1 112 ? -15.934 2.177 59.162 1.00 77.75 112 TYR A N 1
ATOM 859 C CA . TYR A 1 112 ? -14.955 2.693 60.121 1.00 77.75 112 TYR A CA 1
ATOM 860 C C . TYR A 1 112 ? -15.601 2.846 61.497 1.00 77.75 112 TYR A C 1
ATOM 862 O O . TYR A 1 112 ? -16.685 3.426 61.621 1.00 77.75 112 TYR A O 1
ATOM 870 N N . VAL A 1 113 ? -14.926 2.337 62.527 1.00 76.31 113 VAL A N 1
ATOM 871 C CA . VAL A 1 113 ? -15.348 2.471 63.925 1.00 76.31 113 VAL A CA 1
ATOM 872 C C . VAL A 1 113 ? -14.328 3.316 64.680 1.00 76.31 113 VAL A C 1
ATOM 874 O O . VAL A 1 113 ? -13.143 2.990 64.684 1.00 76.31 113 VAL A O 1
ATOM 877 N N . ASP A 1 114 ? -14.814 4.374 65.322 1.00 79.19 114 ASP A N 1
ATOM 878 C CA . ASP A 1 114 ? -14.090 5.190 66.297 1.00 79.19 114 ASP A CA 1
ATOM 879 C C . ASP A 1 114 ? -14.633 4.874 67.699 1.00 79.19 114 ASP A C 1
ATOM 881 O O . ASP A 1 114 ? -15.824 5.056 67.956 1.00 79.19 114 ASP A O 1
ATOM 885 N N . LEU A 1 115 ? -13.780 4.371 68.591 1.00 70.00 115 LEU A N 1
ATOM 886 C CA . LEU A 1 115 ? -14.076 3.993 69.973 1.00 70.00 115 LEU A CA 1
ATOM 887 C C . LEU A 1 115 ? -13.840 5.135 70.973 1.00 70.00 115 LEU A C 1
ATOM 889 O O . LEU A 1 115 ? -13.865 4.881 72.183 1.00 70.00 115 LEU A O 1
ATOM 893 N N . SER A 1 116 ? -13.680 6.384 70.511 1.00 70.75 116 SER A N 1
ATOM 894 C CA . SER A 1 116 ? -13.762 7.583 71.356 1.00 70.75 116 SER A CA 1
ATOM 895 C C . SER A 1 116 ? -15.031 7.560 72.238 1.00 70.75 116 SER A C 1
ATOM 897 O O . SER A 1 116 ? -15.955 6.786 71.974 1.00 70.75 116 SER A O 1
ATOM 899 N N . PRO A 1 117 ? -15.154 8.389 73.296 1.00 63.56 117 PRO A N 1
ATOM 900 C CA . PRO A 1 117 ? -16.242 8.283 74.284 1.00 63.56 117 PRO A CA 1
ATOM 901 C C . PRO A 1 117 ? -17.669 8.277 73.705 1.00 63.56 117 PRO A C 1
ATOM 903 O O . PRO A 1 117 ? -18.607 7.842 74.366 1.00 63.56 117 PRO A O 1
ATOM 906 N N . THR A 1 118 ? -17.837 8.750 72.469 1.00 60.34 118 THR A N 1
ATOM 907 C CA . THR A 1 118 ? -19.114 8.790 71.747 1.00 60.34 118 THR A CA 1
ATOM 908 C C . THR A 1 118 ? -19.375 7.564 70.861 1.00 60.34 118 THR A C 1
ATOM 910 O O . THR A 1 118 ? -20.511 7.365 70.437 1.00 60.34 118 THR A O 1
ATOM 913 N N . ARG A 1 119 ? -18.368 6.714 70.619 1.00 62.88 119 ARG A N 1
ATOM 914 C CA . ARG A 1 119 ? -18.398 5.504 69.780 1.00 62.88 119 ARG A CA 1
ATOM 915 C C . ARG A 1 119 ? -19.069 5.729 68.429 1.00 62.88 119 ARG A C 1
ATOM 917 O O . ARG A 1 119 ? -20.170 5.226 68.183 1.00 62.88 119 ARG A O 1
ATOM 924 N N . THR A 1 120 ? -18.434 6.522 67.568 1.00 66.06 120 THR A N 1
ATOM 925 C CA . THR A 1 120 ? -19.012 6.872 66.270 1.00 66.06 120 THR A CA 1
ATOM 926 C C . THR A 1 120 ? -18.685 5.838 65.196 1.00 66.06 120 THR A C 1
ATOM 928 O O . THR A 1 120 ? -17.542 5.443 64.984 1.00 66.06 120 THR A O 1
ATOM 931 N N . VAL A 1 121 ? -19.722 5.399 64.483 1.00 65.25 121 VAL A N 1
ATOM 932 C CA . VAL A 1 121 ? -19.576 4.608 63.254 1.00 65.25 121 VAL A CA 1
ATOM 933 C C . VAL A 1 121 ? -19.721 5.541 62.061 1.00 65.25 121 VAL A C 1
ATOM 935 O O . VAL A 1 121 ? -20.773 6.183 61.913 1.00 65.25 121 VAL A O 1
ATOM 938 N N . LYS A 1 122 ? -18.672 5.611 61.236 1.00 68.69 122 LYS A N 1
ATOM 939 C CA . LYS A 1 122 ? -18.672 6.316 59.954 1.00 68.69 122 LYS A CA 1
ATOM 940 C C . LYS A 1 122 ? -18.874 5.294 58.842 1.00 68.69 122 LYS A C 1
ATOM 942 O O . LYS A 1 122 ? -18.105 4.341 58.705 1.00 68.69 122 LYS A O 1
ATOM 947 N N . ASP A 1 123 ? -19.921 5.512 58.056 1.00 60.75 123 ASP A N 1
ATOM 948 C CA . ASP A 1 123 ? -20.134 4.762 56.830 1.00 60.75 123 ASP A CA 1
ATOM 949 C C . ASP A 1 123 ? -19.035 5.128 55.822 1.00 60.75 123 ASP A C 1
ATOM 951 O O . ASP A 1 123 ? -18.895 6.286 55.429 1.00 60.75 123 ASP A O 1
ATOM 955 N N . ILE A 1 124 ? -18.229 4.136 55.460 1.00 59.84 124 ILE A N 1
ATOM 956 C CA . ILE A 1 124 ? -17.229 4.207 54.388 1.00 59.84 124 ILE A CA 1
ATOM 957 C C . ILE A 1 124 ? -17.506 3.129 53.333 1.00 59.84 124 ILE A C 1
ATOM 959 O O . ILE A 1 124 ? -16.644 2.832 52.514 1.00 59.84 124 ILE A O 1
ATOM 963 N N . SER A 1 125 ? -18.719 2.557 53.318 1.00 55.16 125 SER A N 1
ATOM 964 C CA . SER A 1 125 ? -19.169 1.595 52.302 1.00 55.16 125 SER A CA 1
ATOM 965 C C . SER A 1 125 ? -19.170 2.170 50.879 1.00 55.16 125 SER A C 1
ATOM 967 O O . SER A 1 125 ? -19.496 1.455 49.938 1.00 55.16 125 SER A O 1
ATOM 969 N N . ARG A 1 126 ? -18.808 3.452 50.732 1.00 52.97 126 ARG A N 1
ATOM 970 C CA . ARG A 1 126 ? -18.674 4.215 49.486 1.00 52.97 126 ARG A CA 1
ATOM 971 C C . ARG A 1 126 ? -17.229 4.375 48.990 1.00 52.97 126 ARG A C 1
ATOM 973 O O . ARG A 1 126 ? -17.062 4.629 47.808 1.00 52.97 126 ARG A O 1
ATOM 980 N N . ASP A 1 127 ? -16.237 4.055 49.827 1.00 54.34 127 ASP A N 1
ATOM 981 C CA . ASP A 1 127 ? -14.863 3.708 49.421 1.00 54.34 127 ASP A CA 1
ATOM 982 C C . ASP A 1 127 ? -14.585 2.208 49.671 1.00 54.34 127 ASP A C 1
ATOM 984 O O . ASP A 1 127 ? -13.570 1.851 50.282 1.00 54.34 127 ASP A O 1
ATOM 988 N N . PRO A 1 128 ? -15.515 1.290 49.343 1.00 59.00 128 PRO A N 1
ATOM 989 C CA . PRO A 1 128 ? -15.430 -0.050 49.869 1.00 59.00 128 PRO A CA 1
ATOM 990 C C . PRO A 1 128 ? -14.382 -0.840 49.095 1.00 59.00 128 PRO A C 1
ATOM 992 O O . PRO A 1 128 ? -14.428 -0.953 47.873 1.00 59.00 128 PRO A O 1
ATOM 995 N N . TYR A 1 129 ? -13.520 -1.516 49.836 1.00 66.69 129 TYR A N 1
ATOM 996 C CA . TYR A 1 129 ? -12.878 -2.719 49.337 1.00 66.69 129 TYR A CA 1
ATOM 997 C C . TYR A 1 129 ? -13.950 -3.830 49.312 1.00 66.69 129 TYR A C 1
ATOM 999 O O . TYR A 1 129 ? -14.081 -4.603 50.270 1.00 66.69 129 TYR A O 1
ATOM 1007 N N . LEU A 1 130 ? -14.817 -3.827 48.285 1.00 78.50 130 LEU A N 1
ATOM 1008 C CA . LEU A 1 130 ? -15.853 -4.852 48.103 1.00 78.50 130 LEU A CA 1
ATOM 1009 C C . LEU A 1 130 ? -15.213 -6.120 47.581 1.00 78.50 130 LEU A C 1
ATOM 1011 O O . LEU A 1 130 ? -14.429 -6.064 46.637 1.00 78.50 130 LEU A O 1
ATOM 1015 N N . ARG A 1 131 ? -15.603 -7.256 48.162 1.00 83.25 131 ARG A N 1
ATOM 1016 C CA . ARG A 1 131 ? -15.028 -8.550 47.795 1.00 83.25 131 ARG A CA 1
ATOM 1017 C C . ARG A 1 131 ? -16.075 -9.619 47.676 1.00 83.25 131 ARG A C 1
ATOM 1019 O O . ARG A 1 131 ? -16.836 -9.849 48.620 1.00 83.25 131 ARG A O 1
ATOM 1026 N N . GLY A 1 132 ? -16.048 -10.289 46.541 1.00 87.06 132 GLY A N 1
ATOM 1027 C CA . GLY A 1 132 ? -16.730 -11.539 46.297 1.00 87.06 132 GLY A CA 1
ATOM 1028 C C . GLY A 1 132 ? -15.756 -12.690 46.450 1.00 87.06 132 GLY A C 1
ATOM 1029 O O . GLY A 1 132 ? -14.887 -12.870 45.601 1.00 87.06 132 GLY A O 1
ATOM 1030 N N . LYS A 1 133 ? -15.894 -13.476 47.517 1.00 84.25 133 LYS A N 1
ATOM 1031 C CA . LYS A 1 133 ? -15.052 -14.653 47.758 1.00 84.25 133 LYS A CA 1
ATOM 1032 C C . LYS A 1 133 ? -15.846 -15.934 47.584 1.00 84.25 133 LYS A C 1
ATOM 1034 O O . LYS A 1 133 ? -17.023 -15.962 47.946 1.00 84.25 133 LYS A O 1
ATOM 1039 N N . GLY A 1 134 ? -15.178 -17.013 47.198 1.00 82.50 134 GLY A N 1
ATOM 1040 C CA . GLY A 1 134 ? -15.778 -18.339 47.299 1.00 82.50 134 GLY A CA 1
ATOM 1041 C C . GLY A 1 134 ? -14.787 -19.485 47.246 1.00 82.50 134 GLY A C 1
ATOM 1042 O O . GLY A 1 134 ? -13.663 -19.344 46.759 1.00 82.50 134 GLY A O 1
ATOM 1043 N N . TRP A 1 135 ? -15.212 -20.602 47.833 1.00 79.44 135 TRP A N 1
ATOM 1044 C CA . TRP A 1 135 ? -14.410 -21.809 48.008 1.00 79.44 135 TRP A CA 1
ATOM 1045 C C . TRP A 1 135 ? -15.280 -23.039 48.292 1.00 79.44 135 TRP A C 1
ATOM 1047 O O . TRP A 1 135 ? -16.441 -22.918 48.700 1.00 79.44 135 TRP A O 1
ATOM 1057 N N . TYR A 1 136 ? -14.678 -24.223 48.147 1.00 76.06 136 TYR A N 1
ATOM 1058 C CA . TYR A 1 136 ? -15.237 -25.495 48.607 1.00 76.06 136 TYR A CA 1
ATOM 1059 C C . TYR A 1 136 ? -14.476 -26.027 49.822 1.00 76.06 136 TYR A C 1
ATOM 1061 O O . TYR A 1 136 ? -13.247 -26.083 49.847 1.00 76.06 136 TYR A O 1
ATOM 1069 N N . SER A 1 137 ? -15.209 -26.497 50.823 1.00 71.69 137 SER A N 1
ATOM 1070 C CA . SER A 1 137 ? -14.675 -27.213 51.983 1.00 71.69 137 SER A CA 1
ATOM 1071 C C . SER A 1 137 ? -15.264 -28.623 52.079 1.00 71.69 137 SER A C 1
ATOM 1073 O O . SER A 1 137 ? -16.219 -28.974 51.380 1.00 71.69 137 SER A O 1
ATOM 1075 N N . ALA A 1 138 ? -14.647 -29.479 52.896 1.00 66.94 138 ALA A N 1
ATOM 1076 C CA . ALA A 1 138 ? -15.206 -30.794 53.206 1.00 66.94 138 ALA A CA 1
ATOM 1077 C C . ALA A 1 138 ? -16.556 -30.651 53.948 1.00 66.94 138 ALA A C 1
ATOM 1079 O O . ALA A 1 138 ? -16.745 -29.660 54.664 1.00 66.94 138 ALA A O 1
ATOM 1080 N N . PRO A 1 139 ? -17.482 -31.624 53.828 1.00 64.94 139 PRO A N 1
ATOM 1081 C CA . PRO A 1 139 ? -18.743 -31.612 54.569 1.00 64.94 139 PRO A CA 1
ATOM 1082 C C . PRO A 1 139 ? -18.535 -31.359 56.063 1.00 64.94 139 PRO A C 1
ATOM 1084 O O . PRO A 1 139 ? -17.665 -31.959 56.691 1.00 64.94 139 PRO A O 1
ATOM 1087 N N . GLY A 1 140 ? -19.338 -30.460 56.637 1.00 62.66 140 GLY A N 1
ATOM 1088 C CA . GLY A 1 140 ? -19.266 -30.113 58.060 1.00 62.66 140 GLY A CA 1
ATOM 1089 C C . GLY A 1 140 ? -18.120 -29.175 58.467 1.00 62.66 140 GLY A C 1
ATOM 1090 O O . GLY A 1 140 ? -18.071 -28.789 59.633 1.00 62.66 140 GLY A O 1
ATOM 1091 N N . ASN A 1 141 ? -17.240 -28.760 57.546 1.00 66.31 141 ASN A N 1
ATOM 1092 C CA . ASN A 1 141 ? -16.216 -27.745 57.806 1.00 66.31 141 ASN A CA 1
ATOM 1093 C C . ASN A 1 141 ? -16.602 -26.399 57.166 1.00 66.31 141 ASN A C 1
ATOM 1095 O O . ASN A 1 141 ? -16.863 -26.328 55.967 1.00 66.31 141 ASN A O 1
ATOM 1099 N N . ASP A 1 142 ? -16.615 -25.325 57.957 1.00 66.44 142 ASP A N 1
ATOM 1100 C CA . ASP A 1 142 ? -16.932 -23.961 57.500 1.00 66.44 142 ASP A CA 1
ATOM 1101 C C . ASP A 1 142 ? -15.686 -23.194 57.004 1.00 66.44 142 ASP A C 1
ATOM 1103 O O . ASP A 1 142 ? -15.813 -22.103 56.443 1.00 66.44 142 ASP A O 1
ATOM 1107 N N . LEU A 1 143 ? -14.479 -23.730 57.223 1.00 65.06 143 LEU A N 1
ATOM 1108 C CA . LEU A 1 143 ? -13.212 -23.111 56.828 1.00 65.06 143 LEU A CA 1
ATOM 1109 C C . LEU A 1 143 ? -12.720 -23.649 55.481 1.00 65.06 143 LEU A C 1
ATOM 1111 O O . LEU A 1 143 ? -12.890 -24.827 55.163 1.00 65.06 143 LEU A O 1
ATOM 1115 N N . ALA A 1 144 ? -12.087 -22.773 54.699 1.00 62.06 144 ALA A N 1
ATOM 1116 C CA . ALA A 1 144 ? -11.437 -23.139 53.448 1.00 62.06 144 ALA A CA 1
ATOM 1117 C C . ALA A 1 144 ? -10.301 -24.140 53.707 1.00 62.06 144 ALA A C 1
ATOM 1119 O O . ALA A 1 144 ? -9.450 -23.907 54.563 1.00 62.06 144 ALA A O 1
ATOM 1120 N N . VAL A 1 145 ? -10.286 -25.243 52.958 1.00 59.09 145 VAL A N 1
ATOM 1121 C CA . VAL A 1 145 ? -9.185 -26.214 52.948 1.00 59.09 145 VAL A CA 1
ATOM 1122 C C . VAL A 1 145 ? -8.521 -26.085 51.575 1.00 59.09 145 VAL A C 1
ATOM 1124 O O . VAL A 1 145 ? -9.029 -26.655 50.614 1.00 59.09 145 VAL A O 1
ATOM 1127 N N . GLY A 1 146 ? -7.451 -25.287 51.466 1.00 61.06 146 GLY A N 1
ATOM 1128 C CA . GLY A 1 146 ? -6.766 -25.003 50.186 1.00 61.06 146 GLY A CA 1
ATOM 1129 C C . GLY A 1 146 ? -7.091 -23.645 49.541 1.00 61.06 146 GLY A C 1
ATOM 1130 O O . GLY A 1 146 ? -7.003 -23.498 48.326 1.00 61.06 146 GLY A O 1
ATOM 1131 N N . GLY A 1 147 ? -7.500 -22.655 50.341 1.00 73.75 147 GLY A N 1
ATOM 1132 C CA . GLY A 1 147 ? -7.661 -21.271 49.883 1.00 73.75 147 GLY A CA 1
ATOM 1133 C C . GLY A 1 147 ? -9.010 -20.913 49.247 1.00 73.75 147 GLY A C 1
ATOM 1134 O O . GLY A 1 147 ? -9.986 -21.658 49.343 1.00 73.75 147 GLY A O 1
ATOM 1135 N N . TYR A 1 148 ? -9.093 -19.715 48.662 1.00 78.75 148 TYR A N 1
ATOM 1136 C CA . TYR A 1 148 ? -10.308 -19.174 48.043 1.00 78.75 148 TYR A CA 1
ATOM 1137 C C . TYR A 1 148 ? -9.999 -18.224 46.878 1.00 78.75 148 TYR A C 1
ATOM 1139 O O . TYR A 1 148 ? -8.963 -17.561 46.864 1.00 78.75 148 TYR A O 1
ATOM 1147 N N . CYS A 1 149 ? -10.932 -18.125 45.928 1.00 84.69 149 CYS A N 1
ATOM 1148 C CA . CYS A 1 149 ? -10.899 -17.101 44.882 1.00 84.69 149 CYS A CA 1
ATOM 1149 C C . CYS A 1 149 ? -11.523 -15.810 45.395 1.00 84.69 149 CYS A C 1
ATOM 1151 O O . CYS A 1 149 ? -12.528 -15.852 46.110 1.00 84.69 149 CYS A O 1
ATOM 1153 N N . GLU A 1 150 ? -10.973 -14.680 44.979 1.00 87.25 150 GLU A N 1
ATOM 1154 C CA . GLU A 1 150 ? -11.409 -13.346 45.364 1.00 87.25 150 GLU A CA 1
ATOM 1155 C C . GLU A 1 150 ? -11.544 -12.468 44.114 1.00 87.25 150 GLU A C 1
ATOM 1157 O O . GLU A 1 150 ? -10.632 -12.379 43.292 1.00 87.25 150 GLU A O 1
ATOM 1162 N N . ALA A 1 151 ? -12.725 -11.869 43.962 1.00 90.94 151 ALA A N 1
ATOM 1163 C CA . ALA A 1 151 ? -13.017 -10.832 42.986 1.00 90.94 151 ALA A CA 1
ATOM 1164 C C . ALA A 1 151 ? -13.307 -9.527 43.732 1.00 90.94 151 ALA A C 1
ATOM 1166 O O . ALA A 1 151 ? -14.293 -9.434 44.471 1.00 90.94 151 ALA A O 1
ATOM 1167 N N . ASP A 1 152 ? -12.464 -8.527 43.509 1.00 88.25 152 ASP A N 1
ATOM 1168 C CA . ASP A 1 152 ? -12.442 -7.288 44.271 1.00 88.25 152 ASP A CA 1
ATOM 1169 C C . ASP A 1 152 ? -12.672 -6.062 43.402 1.00 88.25 152 ASP A C 1
ATOM 1171 O O . ASP A 1 152 ? -12.196 -5.968 42.266 1.00 88.25 152 ASP A O 1
ATOM 1175 N N . LEU A 1 153 ? -13.309 -5.071 44.020 1.00 88.44 153 LEU A N 1
ATOM 1176 C CA . LEU A 1 153 ? -13.260 -3.677 43.608 1.00 88.44 153 LEU A CA 1
ATOM 1177 C C . LEU A 1 153 ? -12.365 -2.921 44.606 1.00 88.44 153 LEU A C 1
ATOM 1179 O O . LEU A 1 153 ? -12.730 -2.756 45.768 1.00 88.44 153 LEU A O 1
ATOM 1183 N N . MET A 1 154 ? -11.177 -2.516 44.150 1.00 78.31 154 MET A N 1
ATOM 1184 C CA . MET A 1 154 ? -10.048 -2.064 44.973 1.00 78.31 154 MET A CA 1
ATOM 1185 C C . MET A 1 154 ? -10.007 -0.550 45.198 1.00 78.31 154 MET A C 1
ATOM 1187 O O . MET A 1 154 ? -9.545 -0.112 46.248 1.00 78.31 154 MET A O 1
ATOM 1191 N N . THR A 1 155 ? -10.399 0.261 44.206 1.00 68.06 155 THR A N 1
ATOM 1192 C CA . THR A 1 155 ? -10.366 1.736 44.292 1.00 68.06 155 THR A CA 1
ATOM 1193 C C . THR A 1 155 ? -11.338 2.445 43.336 1.00 68.06 155 THR A C 1
ATOM 1195 O O . THR A 1 155 ? -11.737 1.898 42.303 1.00 68.06 155 THR A O 1
ATOM 1198 N N . VAL A 1 156 ? -11.586 3.717 43.706 1.00 58.53 156 VAL A N 1
ATOM 1199 C CA . VAL A 1 156 ? -12.511 4.762 43.212 1.00 58.53 156 VAL A CA 1
ATOM 1200 C C . VAL A 1 156 ? -13.936 4.552 43.730 1.00 58.53 156 VAL A C 1
ATOM 1202 O O . VAL A 1 156 ? -14.436 3.433 43.613 1.00 58.53 156 VAL A O 1
ATOM 1205 N N . PRO A 1 157 ? -14.590 5.569 44.334 1.00 63.38 157 PRO A N 1
ATOM 1206 C CA . PRO A 1 157 ? -15.923 5.374 44.880 1.00 63.38 157 PRO A CA 1
ATOM 1207 C C . PRO A 1 157 ? -16.836 4.797 43.807 1.00 63.38 157 PRO A C 1
ATOM 1209 O O . PRO A 1 157 ? -16.788 5.227 42.651 1.00 63.38 157 PRO A O 1
ATOM 1212 N N . VAL A 1 158 ? -17.666 3.824 44.194 1.00 72.19 158 VAL A N 1
ATOM 1213 C CA . VAL A 1 158 ? -18.844 3.490 43.392 1.00 72.19 158 VAL A CA 1
ATOM 1214 C C . VAL A 1 158 ? -19.628 4.801 43.288 1.00 72.19 158 VAL A C 1
ATOM 1216 O O . VAL A 1 158 ? -20.052 5.304 44.334 1.00 72.19 158 VAL A O 1
ATOM 1219 N N . PRO A 1 159 ? -19.734 5.408 42.095 1.00 71.00 159 PRO A N 1
ATOM 1220 C CA . PRO A 1 159 ? -20.187 6.788 41.963 1.00 71.00 159 PRO A CA 1
ATOM 1221 C C . PRO A 1 159 ? -21.564 6.985 42.603 1.00 71.00 159 PRO A C 1
ATOM 1223 O O . PRO A 1 159 ? -22.473 6.181 42.403 1.00 71.00 159 PRO A O 1
ATOM 1226 N N . ASP A 1 160 ? -21.709 8.038 43.408 1.00 66.88 160 ASP A N 1
ATOM 1227 C CA . ASP A 1 160 ? -22.965 8.391 44.087 1.00 66.88 160 ASP A CA 1
ATOM 1228 C C . ASP A 1 160 ? -23.901 9.235 43.213 1.00 66.88 160 ASP A C 1
ATOM 1230 O O . ASP A 1 160 ? -25.072 9.438 43.543 1.00 66.88 160 ASP A O 1
ATOM 1234 N N . THR A 1 161 ? -23.370 9.695 42.088 1.00 77.94 161 THR A N 1
ATOM 1235 C CA . THR A 1 161 ? -24.074 10.363 41.008 1.00 77.94 161 THR A CA 1
ATOM 1236 C C . THR A 1 161 ? -23.889 9.554 39.730 1.00 77.94 161 THR A C 1
ATOM 1238 O O . THR A 1 161 ? -22.877 8.857 39.587 1.00 77.94 161 THR A O 1
ATOM 1241 N N . PRO A 1 162 ? -24.863 9.608 38.810 1.00 86.06 162 PRO A N 1
ATOM 1242 C CA . PRO A 1 162 ? -24.729 8.920 37.545 1.00 86.06 162 PRO A CA 1
ATOM 1243 C C . PRO A 1 162 ? -23.447 9.318 36.802 1.00 86.06 162 PRO A C 1
ATOM 1245 O O . PRO A 1 162 ? -23.089 10.495 36.747 1.00 86.06 162 PRO A O 1
ATOM 1248 N N . ILE A 1 163 ? -22.755 8.334 36.234 1.00 87.06 163 ILE A N 1
ATOM 1249 C CA . ILE A 1 163 ? -21.504 8.552 35.502 1.00 87.06 163 ILE A CA 1
ATOM 1250 C C . ILE A 1 163 ? -21.729 8.807 34.018 1.00 87.06 163 ILE A C 1
ATOM 1252 O O . ILE A 1 163 ? -22.610 8.218 33.393 1.00 87.06 163 ILE A O 1
ATOM 1256 N N . SER A 1 164 ? -20.854 9.639 33.454 1.00 85.00 164 SER A N 1
ATOM 1257 C CA . SER A 1 164 ? -20.692 9.850 32.019 1.00 85.00 164 SER A CA 1
ATOM 1258 C C . SER A 1 164 ? -19.206 9.901 31.652 1.00 85.00 164 SER A C 1
ATOM 1260 O O . SER A 1 164 ? -18.374 10.315 32.462 1.00 85.00 164 SER A O 1
ATOM 1262 N N . GLY A 1 165 ? -18.861 9.499 30.427 1.00 84.12 165 GLY A N 1
ATOM 1263 C CA . GLY A 1 165 ? -17.480 9.441 29.949 1.00 84.12 165 GLY A CA 1
ATOM 1264 C C . GLY A 1 165 ? -16.820 8.095 30.240 1.00 84.12 165 GLY A C 1
ATOM 1265 O O . GLY A 1 165 ? -17.401 7.046 29.989 1.00 84.12 165 GLY A O 1
ATOM 1266 N N . THR A 1 166 ? -15.581 8.108 30.729 1.00 88.31 166 THR A N 1
ATOM 1267 C CA . THR A 1 166 ? -14.836 6.883 31.051 1.00 88.31 166 THR A CA 1
ATOM 1268 C C . THR A 1 166 ? -14.723 6.711 32.560 1.00 88.31 166 THR A C 1
ATOM 1270 O O . THR A 1 166 ? -14.124 7.542 33.241 1.00 88.31 166 THR A O 1
ATOM 1273 N N . TRP A 1 167 ? -15.256 5.606 33.076 1.00 89.00 167 TRP A N 1
ATOM 1274 C CA . TRP A 1 167 ? -15.092 5.177 34.461 1.00 89.00 167 TRP A CA 1
ATOM 1275 C C . TRP A 1 167 ? -14.051 4.064 34.536 1.00 89.00 167 TRP A C 1
ATOM 1277 O O . TRP A 1 167 ? -14.172 3.063 33.839 1.00 89.00 167 TRP A O 1
ATOM 1287 N N . SER A 1 168 ? -13.025 4.234 35.372 1.00 89.94 168 SER A N 1
ATOM 1288 C CA . SER A 1 168 ? -11.883 3.310 35.445 1.00 89.94 168 SER A CA 1
ATOM 1289 C C . SER A 1 168 ? -11.715 2.697 36.840 1.00 89.94 168 SER A C 1
ATOM 1291 O O . SER A 1 168 ? -10.755 3.043 37.535 1.00 89.94 168 SER A O 1
ATOM 1293 N N . PRO A 1 169 ? -12.633 1.823 37.295 1.00 89.44 169 PRO A N 1
ATOM 1294 C CA . PRO A 1 169 ? -12.498 1.146 38.580 1.00 89.44 169 PRO A CA 1
ATOM 1295 C C . PRO A 1 169 ? -11.251 0.258 38.614 1.00 89.44 169 PRO A C 1
ATOM 1297 O O . PRO A 1 169 ? -10.970 -0.469 37.657 1.00 89.44 169 PRO A O 1
ATOM 1300 N N . ALA A 1 170 ? -10.526 0.267 39.734 1.00 89.94 170 ALA A N 1
ATOM 1301 C CA . ALA A 1 170 ? -9.488 -0.731 39.972 1.00 89.94 170 ALA A CA 1
ATOM 1302 C C . ALA A 1 170 ? -10.122 -2.029 40.443 1.00 89.94 170 ALA A C 1
ATOM 1304 O O . ALA A 1 170 ? -10.860 -2.038 41.429 1.00 89.94 170 ALA A O 1
ATOM 1305 N N . VAL A 1 171 ? -9.810 -3.123 39.759 1.00 91.44 171 VAL A N 1
ATOM 1306 C CA . VAL A 1 171 ? -10.338 -4.441 40.096 1.00 91.44 171 VAL A CA 1
ATOM 1307 C C . VAL A 1 171 ? -9.201 -5.420 40.315 1.00 91.44 171 VAL A C 1
ATOM 1309 O O . VAL A 1 171 ? -8.127 -5.284 39.722 1.00 91.44 171 VAL A O 1
ATOM 1312 N N . LYS A 1 172 ? -9.453 -6.421 41.153 1.00 90.88 172 LYS A N 1
ATOM 1313 C CA . LYS A 1 172 ? -8.470 -7.452 41.460 1.00 90.88 172 LYS A CA 1
ATOM 1314 C C . LYS A 1 172 ? -9.106 -8.837 41.483 1.00 90.88 172 LYS A C 1
ATOM 1316 O O . LYS A 1 172 ? -10.125 -9.045 42.124 1.00 90.88 172 LYS A O 1
ATOM 1321 N N . MET A 1 173 ? -8.532 -9.758 40.718 1.00 91.88 173 MET A N 1
ATOM 1322 C CA . MET A 1 173 ? -8.965 -11.144 40.555 1.00 91.88 173 MET A CA 1
ATOM 1323 C C . MET A 1 173 ? -7.802 -12.018 40.994 1.00 91.88 173 MET A C 1
ATOM 1325 O O . MET A 1 173 ? -6.830 -12.164 40.252 1.00 91.88 173 MET A O 1
ATOM 1329 N N . VAL A 1 174 ? -7.869 -12.526 42.218 1.00 87.75 174 VAL A N 1
ATOM 1330 C CA . VAL A 1 174 ? -6.742 -13.206 42.864 1.00 87.75 174 VAL A CA 1
ATOM 1331 C C . VAL A 1 174 ? -7.175 -14.455 43.594 1.00 87.75 174 VAL A C 1
ATOM 1333 O O . VAL A 1 174 ? -8.351 -14.659 43.907 1.00 87.75 174 VAL A O 1
ATOM 1336 N N . TRP A 1 175 ? -6.193 -15.296 43.873 1.00 83.25 175 TRP A N 1
ATOM 1337 C CA . TRP A 1 175 ? -6.365 -16.467 44.701 1.00 83.25 175 TRP A CA 1
ATOM 1338 C C . TRP A 1 175 ? -5.599 -16.302 46.020 1.00 83.25 175 TRP A C 1
ATOM 1340 O O . TRP A 1 175 ? -4.524 -15.707 46.086 1.00 83.25 175 TRP A O 1
ATOM 1350 N N . HIS A 1 176 ? -6.181 -16.818 47.100 1.00 77.19 176 HIS A N 1
ATOM 1351 C CA . HIS A 1 176 ? -5.613 -16.766 48.442 1.00 77.19 176 HIS A CA 1
ATOM 1352 C C . HIS A 1 176 ? -5.561 -18.163 49.064 1.00 77.19 176 HIS A C 1
ATOM 1354 O O . HIS A 1 176 ? -6.561 -18.609 49.624 1.00 77.19 176 HIS A O 1
ATOM 1360 N N . GLY A 1 177 ? -4.398 -18.812 49.055 1.00 71.56 177 GLY A N 1
ATOM 1361 C CA . GLY A 1 177 ? -4.129 -20.035 49.825 1.00 71.56 177 GLY A CA 1
ATOM 1362 C C . GLY A 1 177 ? -2.634 -20.266 50.069 1.00 71.56 177 GLY A C 1
ATOM 1363 O O . GLY A 1 177 ? -1.859 -19.307 50.080 1.00 71.56 177 GLY A O 1
ATOM 1364 N N . ASP A 1 178 ? -2.242 -21.520 50.305 1.00 65.62 178 ASP A N 1
ATOM 1365 C CA . ASP A 1 178 ? -0.892 -21.875 50.751 1.00 65.62 178 ASP A CA 1
ATOM 1366 C C . ASP A 1 178 ? 0.135 -21.916 49.599 1.00 65.62 178 ASP A C 1
ATOM 1368 O O . ASP A 1 178 ? -0.190 -22.004 48.415 1.00 65.62 178 ASP A O 1
ATOM 1372 N N . ALA A 1 179 ? 1.426 -21.840 49.936 1.00 52.41 179 ALA A N 1
ATOM 1373 C CA . ALA A 1 179 ? 2.498 -21.874 48.943 1.00 52.41 179 ALA A CA 1
ATOM 1374 C C . ALA A 1 179 ? 2.533 -23.228 48.200 1.00 52.41 179 ALA A C 1
ATOM 1376 O O . ALA A 1 179 ? 2.974 -24.228 48.764 1.00 52.41 179 ALA A O 1
ATOM 1377 N N . GLY A 1 180 ? 2.116 -23.243 46.928 1.00 54.81 180 GLY A N 1
ATOM 1378 C CA . GLY A 1 180 ? 2.158 -24.423 46.048 1.00 54.81 180 GLY A CA 1
ATOM 1379 C C . GLY A 1 180 ? 0.831 -24.787 45.374 1.00 54.81 180 GLY A C 1
ATOM 1380 O O . GLY A 1 180 ? 0.829 -25.608 44.458 1.00 54.81 180 GLY A O 1
ATOM 1381 N N . ASP A 1 181 ? -0.271 -24.165 45.779 1.00 58.84 181 ASP A N 1
ATOM 1382 C CA . ASP A 1 181 ? -1.581 -24.360 45.155 1.00 58.84 181 ASP A CA 1
ATOM 1383 C C . ASP A 1 181 ? -1.712 -23.574 43.823 1.00 58.84 181 ASP A C 1
ATOM 1385 O O . ASP A 1 181 ? -1.008 -22.580 43.600 1.00 58.84 181 ASP A O 1
ATOM 1389 N N . PRO A 1 182 ? -2.592 -24.013 42.901 1.00 59.19 182 PRO A N 1
ATOM 1390 C CA . PRO A 1 182 ? -2.741 -23.400 41.581 1.00 59.19 182 PRO A CA 1
ATOM 1391 C C . PRO A 1 182 ? -3.395 -22.001 41.638 1.00 59.19 182 PRO A C 1
ATOM 1393 O O . PRO A 1 182 ? -4.332 -21.792 42.408 1.00 59.19 182 PRO A O 1
ATOM 1396 N N . PRO A 1 183 ? -2.954 -21.046 40.789 1.00 70.00 183 PRO A N 1
ATOM 1397 C CA . PRO A 1 183 ? -3.496 -19.687 40.761 1.00 70.00 183 PRO A CA 1
ATOM 1398 C C . PRO A 1 183 ? -4.922 -19.644 40.187 1.00 70.00 183 PRO A C 1
ATOM 1400 O O . PRO A 1 183 ? -5.456 -20.650 39.707 1.00 70.00 183 PRO A O 1
ATOM 1403 N N . VAL A 1 184 ? -5.515 -18.443 40.160 1.00 76.31 184 VAL A N 1
ATOM 1404 C CA . VAL A 1 184 ? -6.702 -18.143 39.337 1.00 76.31 184 VAL A CA 1
ATOM 1405 C C . VAL A 1 184 ? -6.491 -18.705 37.928 1.00 76.31 184 VAL A C 1
ATOM 1407 O O . VAL A 1 184 ? -5.526 -18.365 37.244 1.00 76.31 184 VAL A O 1
ATOM 1410 N N . THR A 1 185 ? -7.381 -19.589 37.488 1.00 80.88 185 THR A N 1
ATOM 1411 C CA . THR A 1 185 ? -7.301 -20.240 36.177 1.00 80.88 185 THR A CA 1
ATOM 1412 C C . THR A 1 185 ? -7.835 -19.322 35.086 1.00 80.88 185 THR A C 1
ATOM 1414 O O . THR A 1 185 ? -7.259 -19.256 33.998 1.00 80.88 185 THR A O 1
ATOM 1417 N N . ALA A 1 186 ? -8.890 -18.567 35.394 1.00 86.56 186 ALA A N 1
ATOM 1418 C CA . ALA A 1 186 ? -9.484 -17.570 34.519 1.00 86.56 186 ALA A CA 1
ATOM 1419 C C . ALA A 1 186 ? -10.186 -16.466 35.313 1.00 86.56 186 ALA A C 1
ATOM 1421 O O . ALA A 1 186 ? -10.636 -16.668 36.440 1.00 86.56 186 ALA A O 1
ATOM 1422 N N . HIS A 1 187 ? -10.315 -15.296 34.700 1.00 91.06 187 HIS A N 1
ATOM 1423 C CA . HIS A 1 187 ? -11.124 -14.208 35.220 1.00 91.06 187 HIS A CA 1
ATOM 1424 C C . HIS A 1 187 ? -11.959 -13.558 34.127 1.00 91.06 187 HIS A C 1
ATOM 1426 O O . HIS A 1 187 ? -11.632 -13.597 32.935 1.00 91.06 187 HIS A O 1
ATOM 1432 N N . GLU A 1 188 ? -13.033 -12.915 34.565 1.00 92.19 188 GLU A N 1
ATOM 1433 C CA . GLU A 1 188 ? -13.998 -12.287 33.688 1.00 92.19 188 GLU A CA 1
ATOM 1434 C C . GLU A 1 188 ? -14.614 -11.032 34.310 1.00 92.19 188 GLU A C 1
ATOM 1436 O O . GLU A 1 188 ? -14.942 -10.998 35.496 1.00 92.19 188 GLU A O 1
ATOM 1441 N N . VAL A 1 189 ? -14.796 -10.008 33.476 1.00 93.75 189 VAL A N 1
ATOM 1442 C CA . VAL A 1 189 ? -15.472 -8.755 33.815 1.00 93.75 189 VAL A CA 1
ATOM 1443 C C . VAL A 1 189 ? -16.524 -8.455 32.756 1.00 93.75 189 VAL A C 1
ATOM 1445 O O . VAL A 1 189 ? -16.200 -8.369 31.569 1.00 93.75 189 VAL A O 1
ATOM 1448 N N . ARG A 1 190 ? -17.780 -8.295 33.181 1.00 94.31 190 ARG A N 1
ATOM 1449 C CA . ARG A 1 190 ? -18.939 -8.069 32.306 1.00 94.31 190 ARG A CA 1
ATOM 1450 C C . ARG A 1 190 ? -19.796 -6.891 32.770 1.00 94.31 190 ARG A C 1
ATOM 1452 O O . ARG A 1 190 ? -19.855 -6.610 33.964 1.00 94.31 190 ARG A O 1
ATOM 1459 N N . ILE A 1 191 ? -20.508 -6.268 31.833 1.00 94.31 191 ILE A N 1
ATOM 1460 C CA . ILE A 1 191 ? -21.606 -5.330 32.099 1.00 94.31 191 ILE A CA 1
ATOM 1461 C C . ILE A 1 191 ? -22.943 -6.006 31.786 1.00 94.31 191 ILE A C 1
ATOM 1463 O O . ILE A 1 191 ? -23.094 -6.604 30.723 1.00 94.31 191 ILE A O 1
ATOM 1467 N N . ASP A 1 192 ? -23.885 -5.929 32.722 1.00 92.69 192 ASP A N 1
ATOM 1468 C CA . ASP A 1 192 ? -25.256 -6.459 32.628 1.00 92.69 192 ASP A CA 1
ATOM 1469 C C . ASP A 1 192 ? -25.414 -7.901 32.136 1.00 92.69 192 ASP A C 1
ATOM 1471 O O . ASP A 1 192 ? -26.265 -8.179 31.283 1.00 92.69 192 ASP A O 1
ATOM 1475 N N . PRO A 1 193 ? -24.643 -8.866 32.667 1.00 89.12 193 PRO A N 1
ATOM 1476 C CA . PRO A 1 193 ? -25.036 -10.249 32.493 1.00 89.12 193 PRO A CA 1
ATOM 1477 C C . PRO A 1 193 ? -26.322 -10.529 33.277 1.00 89.12 193 PRO A C 1
ATOM 1479 O O . PRO A 1 193 ? -26.467 -10.143 34.438 1.00 89.12 193 PRO A O 1
ATOM 1482 N N . ASP A 1 194 ? -27.219 -11.298 32.671 1.00 81.50 194 ASP A N 1
ATOM 1483 C CA . ASP A 1 194 ? -28.330 -11.936 33.369 1.00 81.50 194 ASP A CA 1
ATOM 1484 C C . ASP A 1 194 ? -28.295 -13.435 33.080 1.00 81.50 194 ASP A C 1
ATOM 1486 O O . ASP A 1 194 ? -28.867 -13.945 32.113 1.00 81.50 194 ASP A O 1
ATOM 1490 N N . PHE A 1 195 ? -27.597 -14.154 33.958 1.00 73.88 195 PHE A N 1
ATOM 1491 C CA . PHE A 1 195 ? -27.415 -15.597 33.845 1.00 73.88 195 PHE A CA 1
ATOM 1492 C C . PHE A 1 195 ? -28.723 -16.389 34.018 1.00 73.88 195 PHE A C 1
ATOM 1494 O O . PHE A 1 195 ? -28.756 -17.555 33.637 1.00 73.88 195 PHE A O 1
ATOM 1501 N N . HIS A 1 196 ? -29.810 -15.789 34.527 1.00 67.00 196 HIS A N 1
ATOM 1502 C CA . HIS A 1 196 ? -31.119 -16.459 34.578 1.00 67.00 196 HIS A CA 1
ATOM 1503 C C . HIS A 1 196 ? -31.767 -16.559 33.212 1.00 67.00 196 HIS A C 1
ATOM 1505 O O . HIS A 1 196 ? -32.390 -17.567 32.885 1.00 67.00 196 HIS A O 1
ATOM 1511 N N . ASN A 1 197 ? -31.603 -15.503 32.426 1.00 71.12 197 ASN A N 1
ATOM 1512 C CA . ASN A 1 197 ? -32.188 -15.378 31.103 1.00 71.12 197 ASN A CA 1
ATOM 1513 C C . ASN A 1 197 ? -31.181 -15.717 29.996 1.00 71.12 197 ASN A C 1
ATOM 1515 O O . ASN A 1 197 ? -31.438 -15.438 28.827 1.00 71.12 197 ASN A O 1
ATOM 1519 N N . ASN A 1 198 ? -30.043 -16.328 30.354 1.00 76.50 198 ASN A N 1
ATOM 1520 C CA . ASN A 1 198 ? -28.925 -16.611 29.451 1.00 76.50 198 ASN A CA 1
ATOM 1521 C C . ASN A 1 198 ? -28.452 -15.370 28.675 1.00 76.50 198 ASN A C 1
ATOM 1523 O O . ASN A 1 198 ? -28.007 -15.475 27.533 1.00 76.50 198 ASN A O 1
ATOM 1527 N N . ILE A 1 199 ? -28.549 -14.190 29.289 1.00 81.19 199 ILE A N 1
ATOM 1528 C CA . ILE A 1 199 ? -28.039 -12.949 28.720 1.00 81.19 199 ILE A CA 1
ATOM 1529 C C . ILE A 1 199 ? -26.566 -12.854 29.120 1.00 81.19 199 ILE A C 1
ATOM 1531 O O . ILE A 1 199 ? -26.263 -12.710 30.307 1.00 81.19 199 ILE A O 1
ATOM 1535 N N . PRO A 1 200 ? -25.630 -12.937 28.163 1.00 82.00 200 PRO A N 1
ATOM 1536 C CA . PRO A 1 200 ? -24.209 -12.941 28.481 1.00 82.00 200 PRO A CA 1
ATOM 1537 C C . PRO A 1 200 ? -23.725 -11.592 29.027 1.00 82.00 200 PRO A C 1
ATOM 1539 O O . PRO A 1 200 ? -22.715 -11.560 29.721 1.00 82.00 200 PRO A O 1
ATOM 1542 N N . GLY A 1 201 ? -24.404 -10.485 28.725 1.00 87.94 201 GLY A N 1
ATOM 1543 C CA . GLY A 1 201 ? -23.881 -9.143 28.983 1.00 87.94 201 GLY A CA 1
ATOM 1544 C C . GLY A 1 201 ? -22.662 -8.812 28.111 1.00 87.94 201 GLY A C 1
ATOM 1545 O O . GLY A 1 201 ? -22.181 -9.638 27.328 1.00 87.94 201 GLY A O 1
ATOM 1546 N N . THR A 1 202 ? -22.148 -7.595 28.250 1.00 91.56 202 THR A N 1
ATOM 1547 C CA . THR A 1 202 ? -20.984 -7.106 27.500 1.00 91.56 202 THR A CA 1
ATOM 1548 C C . THR A 1 202 ? -19.700 -7.525 28.201 1.00 91.56 202 THR A C 1
ATOM 1550 O O . THR A 1 202 ? -19.469 -7.130 29.340 1.00 91.56 202 THR A O 1
ATOM 1553 N N . ILE A 1 203 ? -18.846 -8.304 27.535 1.00 92.25 203 ILE A N 1
ATOM 1554 C CA . ILE A 1 203 ? -17.533 -8.688 28.072 1.00 92.25 203 ILE A CA 1
ATOM 1555 C C . ILE A 1 203 ? -16.585 -7.496 27.952 1.00 92.25 203 ILE A C 1
ATOM 1557 O O . ILE A 1 203 ? -16.269 -7.056 26.852 1.00 92.25 203 ILE A O 1
ATOM 1561 N N . ILE A 1 204 ? -16.104 -7.005 29.090 1.00 93.56 204 ILE A N 1
ATOM 1562 C CA . ILE A 1 204 ? -15.070 -5.966 29.156 1.00 93.56 204 ILE A CA 1
ATOM 1563 C C . ILE A 1 204 ? -13.684 -6.604 29.212 1.00 93.56 204 ILE A C 1
ATOM 1565 O O . ILE A 1 204 ? -12.717 -6.081 28.659 1.00 93.56 204 ILE A O 1
ATOM 1569 N N . ARG A 1 205 ? -13.576 -7.759 29.877 1.00 93.88 205 ARG A N 1
ATOM 1570 C CA . ARG A 1 205 ? -12.327 -8.510 29.982 1.00 93.88 205 ARG A CA 1
ATOM 1571 C C . ARG A 1 205 ? -12.591 -9.995 30.191 1.00 93.88 205 ARG A C 1
ATOM 1573 O O . ARG A 1 205 ? -13.437 -10.353 31.003 1.00 93.88 205 ARG A O 1
ATOM 1580 N N . GLN A 1 206 ? -11.808 -10.836 29.520 1.00 93.44 206 GLN A N 1
ATOM 1581 C CA . GLN A 1 206 ? -11.763 -12.278 29.746 1.00 93.44 206 GLN A CA 1
ATOM 1582 C C . GLN A 1 206 ? -10.345 -12.787 29.459 1.00 93.44 206 GLN A C 1
ATOM 1584 O O . GLN A 1 206 ? -9.839 -12.602 28.352 1.00 93.44 206 GLN A O 1
ATOM 1589 N N . ALA A 1 207 ? -9.682 -13.378 30.452 1.00 92.56 207 ALA A N 1
ATOM 1590 C CA . ALA A 1 207 ? -8.321 -13.900 30.306 1.00 92.56 207 ALA A CA 1
ATOM 1591 C C . ALA A 1 207 ? -8.002 -14.971 31.361 1.00 92.56 207 ALA A C 1
ATOM 1593 O O . ALA A 1 207 ? -8.722 -15.123 32.346 1.00 92.56 207 ALA A O 1
ATOM 1594 N N . SER A 1 208 ? -6.913 -15.715 31.155 1.00 89.56 208 SER A N 1
ATOM 1595 C CA . SER A 1 208 ? -6.358 -16.649 32.142 1.00 89.56 208 SER A CA 1
ATOM 1596 C C . SER A 1 208 ? -5.518 -15.929 33.200 1.00 89.56 208 SER A C 1
ATOM 1598 O O . SER A 1 208 ? -4.922 -14.892 32.900 1.00 89.56 208 SER A O 1
ATOM 1600 N N . GLY A 1 209 ? -5.374 -16.525 34.385 1.00 87.56 209 GLY A N 1
ATOM 1601 C CA . GLY A 1 209 ? -4.492 -16.003 35.433 1.00 87.56 209 GLY A CA 1
ATOM 1602 C C . GLY A 1 209 ? -5.121 -14.909 36.295 1.00 87.56 209 GLY A C 1
ATOM 1603 O O . GLY A 1 209 ? -6.286 -14.546 36.129 1.00 87.56 209 GLY A O 1
ATOM 1604 N N . GLU A 1 210 ? -4.323 -14.377 37.218 1.00 90.31 210 GLU A N 1
ATOM 1605 C CA . GLU A 1 210 ? -4.708 -13.262 38.087 1.00 90.31 210 GLU A CA 1
ATOM 1606 C C . GLU A 1 210 ? -4.754 -11.921 37.338 1.00 90.31 210 GLU A C 1
ATOM 1608 O O . GLU A 1 210 ? -4.172 -11.751 36.262 1.00 90.31 210 GLU A O 1
ATOM 1613 N N . TYR A 1 211 ? -5.437 -10.943 37.929 1.00 92.31 211 TYR A N 1
ATOM 1614 C CA . TYR A 1 211 ? -5.483 -9.572 37.429 1.00 92.31 211 TYR A CA 1
ATOM 1615 C C . TYR A 1 211 ? -5.497 -8.576 38.587 1.00 92.31 211 TYR A C 1
ATOM 1617 O O . TYR A 1 211 ? -6.228 -8.779 39.548 1.00 92.31 211 TYR A O 1
ATOM 1625 N N . ASP A 1 212 ? -4.715 -7.502 38.497 1.00 92.56 212 ASP A N 1
ATOM 1626 C CA . ASP A 1 212 ? -4.656 -6.429 39.501 1.00 92.56 212 ASP A CA 1
ATOM 1627 C C . ASP A 1 212 ? -4.346 -5.103 38.791 1.00 92.56 212 ASP A C 1
ATOM 1629 O O . ASP A 1 212 ? -3.185 -4.726 38.622 1.00 92.56 212 ASP A O 1
ATOM 1633 N N . ALA A 1 213 ? -5.383 -4.460 38.245 1.00 91.56 213 ALA A N 1
ATOM 1634 C CA . ALA A 1 213 ? -5.258 -3.189 37.531 1.00 91.56 213 ALA A CA 1
ATOM 1635 C C . ALA A 1 213 ? -6.625 -2.504 37.302 1.00 91.56 213 ALA A C 1
ATOM 1637 O O . ALA A 1 213 ? -7.678 -3.145 37.383 1.00 91.56 213 ALA A O 1
ATOM 1638 N N . PRO A 1 214 ? -6.640 -1.199 36.963 1.00 91.31 214 PRO A N 1
ATOM 1639 C CA . PRO A 1 214 ? -7.831 -0.513 36.465 1.00 91.31 214 PRO A CA 1
ATOM 1640 C C . PRO A 1 214 ? -8.407 -1.126 35.188 1.00 91.31 214 PRO A C 1
ATOM 1642 O O . PRO A 1 214 ? -7.670 -1.622 34.336 1.00 91.31 214 PRO A O 1
ATOM 1645 N N . ILE A 1 215 ? -9.728 -1.052 35.033 1.00 91.12 215 ILE A N 1
ATOM 1646 C CA . ILE A 1 215 ? -10.433 -1.375 33.786 1.00 91.12 215 ILE A CA 1
ATOM 1647 C C . ILE A 1 215 ? -11.200 -0.144 33.330 1.00 91.12 215 ILE A C 1
ATOM 1649 O O . ILE A 1 215 ? -12.073 0.319 34.050 1.00 91.12 215 ILE A O 1
ATOM 1653 N N . GLY A 1 216 ? -10.899 0.365 32.135 1.00 90.75 216 GLY A N 1
ATOM 1654 C CA . GLY A 1 216 ? -11.650 1.468 31.538 1.00 90.75 216 GLY A CA 1
ATOM 1655 C C . GLY A 1 216 ? -13.002 1.000 31.003 1.00 90.75 216 GLY A C 1
ATOM 1656 O O . GLY A 1 216 ? -13.061 0.114 30.153 1.00 90.75 216 GLY A O 1
ATOM 1657 N N . ILE A 1 217 ? -14.077 1.613 31.487 1.00 90.25 217 ILE A N 1
ATOM 1658 C CA . ILE A 1 217 ? -15.456 1.409 31.046 1.00 90.25 217 ILE A CA 1
ATOM 1659 C C . ILE A 1 217 ? -15.923 2.719 30.419 1.00 90.25 217 ILE A C 1
ATOM 1661 O O . ILE A 1 217 ? -16.058 3.728 31.110 1.00 90.25 217 ILE A O 1
ATOM 1665 N N . ASP A 1 218 ? -16.164 2.719 29.109 1.00 88.62 218 ASP A N 1
ATOM 1666 C CA . ASP A 1 218 ? -16.765 3.867 28.432 1.00 88.62 218 ASP A CA 1
ATOM 1667 C C . ASP A 1 218 ? -18.283 3.851 28.633 1.00 88.62 218 ASP A C 1
ATOM 1669 O O . ASP A 1 218 ? -19.021 3.135 27.956 1.00 88.62 218 ASP A O 1
ATOM 1673 N N . THR A 1 219 ? -18.761 4.631 29.597 1.00 87.31 219 THR A N 1
ATOM 1674 C CA . THR A 1 219 ? -20.173 4.660 29.981 1.00 87.31 219 THR A CA 1
ATOM 1675 C C . THR A 1 219 ? -21.031 5.364 28.941 1.00 87.31 219 THR A C 1
ATOM 1677 O O . THR A 1 219 ? -22.248 5.217 28.974 1.00 87.31 219 THR A O 1
ATOM 1680 N N . ARG A 1 220 ? -20.425 6.068 27.974 1.00 81.56 220 ARG A N 1
ATOM 1681 C CA . ARG A 1 220 ? -21.134 6.653 26.822 1.00 81.56 220 ARG A CA 1
ATOM 1682 C C . ARG A 1 220 ? -21.726 5.586 25.900 1.00 81.56 220 ARG A C 1
ATOM 1684 O O . ARG A 1 220 ? -22.598 5.893 25.102 1.00 81.56 220 ARG A O 1
ATOM 1691 N N . GLN A 1 221 ? -21.256 4.344 26.013 1.00 82.62 221 GLN A N 1
ATOM 1692 C CA . GLN A 1 221 ? -21.782 3.183 25.289 1.00 82.62 221 GLN A CA 1
ATOM 1693 C C . GLN A 1 221 ? -22.921 2.472 26.029 1.00 82.62 221 GLN A C 1
ATOM 1695 O O . GLN A 1 221 ? -23.503 1.522 25.510 1.00 82.62 221 GLN A O 1
ATOM 1700 N N . LEU A 1 222 ? -23.223 2.902 27.254 1.00 84.06 222 LEU A N 1
ATOM 1701 C CA . LEU A 1 222 ? -24.291 2.351 28.071 1.00 84.06 222 LEU A CA 1
ATOM 1702 C C . LEU A 1 222 ? -25.512 3.269 27.998 1.00 84.06 222 LEU A C 1
ATOM 1704 O O . LEU A 1 222 ? -25.394 4.491 27.897 1.00 84.06 222 LEU A O 1
ATOM 1708 N N . THR A 1 223 ? -26.697 2.669 28.051 1.00 85.50 223 THR A N 1
ATOM 1709 C CA . THR A 1 223 ? -27.951 3.417 28.174 1.00 85.50 223 THR A CA 1
ATOM 1710 C C . THR A 1 223 ? -27.965 4.236 29.462 1.00 85.50 223 THR A C 1
ATOM 1712 O O . THR A 1 223 ? -27.342 3.861 30.446 1.00 85.50 223 THR A O 1
ATOM 1715 N N . ASN A 1 224 ? -28.717 5.334 29.511 1.00 84.50 224 ASN A N 1
ATOM 1716 C CA . ASN A 1 224 ? -28.945 5.981 30.804 1.00 84.50 224 ASN A CA 1
ATOM 1717 C C . ASN A 1 224 ? -29.760 5.063 31.721 1.00 84.50 224 ASN A C 1
ATOM 1719 O O . ASN A 1 224 ? -30.724 4.428 31.286 1.00 84.50 224 ASN A O 1
ATOM 1723 N N . GLY A 1 225 ? -29.416 5.043 33.004 1.00 86.69 225 GLY A N 1
ATOM 1724 C CA . GLY A 1 225 ? -30.074 4.218 34.007 1.00 86.69 225 GLY A CA 1
ATOM 1725 C C . GLY A 1 225 ? -29.110 3.304 34.748 1.00 86.69 225 GLY A C 1
ATOM 1726 O O . GLY A 1 225 ? -27.911 3.554 34.822 1.00 86.69 225 GLY A O 1
ATOM 1727 N N . ARG A 1 226 ? -29.661 2.264 35.370 1.00 90.25 226 ARG A N 1
ATOM 1728 C CA . ARG A 1 226 ? -28.918 1.395 36.280 1.00 90.25 226 ARG A CA 1
ATOM 1729 C C . ARG A 1 226 ? -28.271 0.232 35.546 1.00 90.25 226 ARG A C 1
ATOM 1731 O O . ARG A 1 226 ? -28.975 -0.566 34.937 1.00 90.25 226 ARG A O 1
ATOM 1738 N N . HIS A 1 227 ? -26.971 0.083 35.749 1.00 91.50 227 HIS A N 1
ATOM 1739 C CA . HIS A 1 227 ? -26.140 -0.986 35.216 1.00 91.50 227 HIS A CA 1
ATOM 1740 C C . HIS A 1 227 ? -25.500 -1.813 36.340 1.00 91.50 227 HIS A C 1
ATOM 1742 O O . HIS A 1 227 ? -25.487 -1.439 37.522 1.00 91.50 227 HIS A O 1
ATOM 1748 N N . THR A 1 228 ? -24.975 -2.975 35.970 1.00 91.56 228 THR A N 1
ATOM 1749 C CA . THR A 1 228 ? -24.275 -3.916 36.842 1.00 91.56 228 THR A CA 1
ATOM 1750 C C . THR A 1 228 ? -22.909 -4.263 36.268 1.00 91.56 228 THR A C 1
ATOM 1752 O O . THR A 1 228 ? -22.792 -4.741 35.146 1.00 91.56 228 THR A O 1
ATOM 1755 N N . LEU A 1 229 ? -21.865 -4.048 37.062 1.00 92.50 229 LEU A N 1
ATOM 1756 C CA . LEU A 1 229 ? -20.521 -4.553 36.829 1.00 92.50 229 LEU A CA 1
ATOM 1757 C C . LEU A 1 229 ? -20.394 -5.910 37.521 1.00 92.50 229 LEU A C 1
ATOM 1759 O O . LEU A 1 229 ? -20.503 -6.008 38.743 1.00 92.50 229 LEU A O 1
ATOM 1763 N N . PHE A 1 230 ? -20.167 -6.951 36.735 1.00 92.44 230 PHE A N 1
ATOM 1764 C CA . PHE A 1 230 ? -19.986 -8.319 37.192 1.00 92.44 230 PHE A CA 1
ATOM 1765 C C . PHE A 1 230 ? -18.511 -8.699 37.096 1.00 92.44 230 PHE A C 1
ATOM 1767 O O . PHE A 1 230 ? -17.930 -8.644 36.015 1.00 92.44 230 PHE A O 1
ATOM 1774 N N . LEU A 1 231 ? -17.920 -9.104 38.216 1.00 92.75 231 LEU A N 1
ATOM 1775 C CA . LEU A 1 231 ? -16.548 -9.589 38.314 1.00 92.75 231 LEU A CA 1
ATOM 1776 C C . LEU A 1 231 ? -16.565 -11.060 38.716 1.00 92.75 231 LEU A C 1
ATOM 1778 O O . LEU A 1 231 ? -17.287 -11.443 39.643 1.00 92.75 231 LEU A O 1
ATOM 1782 N N . ARG A 1 232 ? -15.745 -11.869 38.048 1.00 90.25 232 ARG A N 1
ATOM 1783 C CA . ARG A 1 232 ? -15.568 -13.285 38.352 1.00 90.25 232 ARG A CA 1
ATOM 1784 C C . ARG A 1 232 ? -14.097 -13.674 38.349 1.00 90.25 232 ARG A C 1
ATOM 1786 O O . ARG A 1 232 ? -13.395 -13.425 37.374 1.00 90.25 232 ARG A O 1
ATOM 1793 N N . ALA A 1 233 ? -13.684 -14.368 39.402 1.00 89.75 233 ALA A N 1
ATOM 1794 C CA . ALA A 1 233 ? -12.440 -15.119 39.479 1.00 89.75 233 ALA A CA 1
ATOM 1795 C C . ALA A 1 233 ? -12.755 -16.619 39.581 1.00 89.75 233 ALA A C 1
ATOM 1797 O O . ALA A 1 233 ? -13.559 -17.057 40.415 1.00 89.75 233 ALA A O 1
ATOM 1798 N N . GLU A 1 234 ? -12.123 -17.405 38.718 1.00 85.44 234 GLU A N 1
ATOM 1799 C CA . GLU A 1 234 ? -12.210 -18.860 38.681 1.00 85.44 234 GLU A CA 1
ATOM 1800 C C . GLU A 1 234 ? -10.885 -19.444 39.151 1.00 85.44 234 GLU A C 1
ATOM 1802 O O . GLU A 1 234 ? -9.822 -19.017 38.709 1.00 85.44 234 GLU A O 1
ATOM 1807 N N . CYS A 1 235 ? -10.930 -20.430 40.039 1.00 78.06 235 CYS A N 1
ATOM 1808 C CA . CYS A 1 235 ? -9.731 -21.149 40.456 1.00 78.06 235 CYS A CA 1
ATOM 1809 C C . CYS A 1 235 ? -10.038 -22.632 40.562 1.00 78.06 235 CYS A C 1
ATOM 1811 O O . CYS A 1 235 ? -11.191 -23.049 40.706 1.00 78.06 235 CYS A O 1
ATOM 1813 N N . ASN A 1 236 ? -8.980 -23.427 40.528 1.00 73.69 236 ASN A N 1
ATOM 1814 C CA . ASN A 1 236 ? -9.041 -24.812 40.943 1.00 73.69 236 ASN A CA 1
ATOM 1815 C C . ASN A 1 236 ? -8.523 -24.896 42.377 1.00 73.69 236 ASN A C 1
ATOM 1817 O O . ASN A 1 236 ? -7.622 -24.147 42.739 1.00 73.69 236 ASN A O 1
ATOM 1821 N N . ASP A 1 237 ? -9.077 -25.781 43.193 1.00 67.44 237 ASP A N 1
ATOM 1822 C CA . ASP A 1 237 ? -8.432 -26.096 44.464 1.00 67.44 237 ASP A CA 1
ATOM 1823 C C . ASP A 1 237 ? -7.452 -27.264 44.293 1.00 67.44 237 ASP A C 1
ATOM 1825 O O . ASP A 1 237 ? -7.399 -27.911 43.241 1.00 67.44 237 ASP A O 1
ATOM 1829 N N . GLN A 1 238 ? -6.688 -27.559 45.346 1.00 62.19 238 GLN A N 1
ATOM 1830 C CA . GLN A 1 238 ? -5.736 -28.677 45.380 1.00 62.19 238 GLN A CA 1
ATOM 1831 C C . GLN A 1 238 ? -6.368 -30.061 45.113 1.00 62.19 238 GLN A C 1
ATOM 1833 O O . GLN A 1 238 ? -5.651 -31.023 44.846 1.00 62.19 238 GLN A O 1
ATOM 1838 N N . TYR A 1 239 ? -7.699 -30.181 45.171 1.00 67.81 239 TYR A N 1
ATOM 1839 C CA . TYR A 1 239 ? -8.437 -31.425 44.935 1.00 67.81 239 TYR A CA 1
ATOM 1840 C C . TYR A 1 239 ? -9.054 -31.503 43.531 1.00 67.81 239 TYR A C 1
ATOM 1842 O O . TYR A 1 239 ? -9.731 -32.481 43.215 1.00 67.81 239 TYR A O 1
ATOM 1850 N N . GLY A 1 240 ? -8.832 -30.501 42.677 1.00 67.38 240 GLY A N 1
ATOM 1851 C CA . GLY A 1 240 ? -9.344 -30.493 41.311 1.00 67.38 240 GLY A CA 1
ATOM 1852 C C . GLY A 1 240 ? -10.841 -30.187 41.200 1.00 67.38 240 GLY A C 1
ATOM 1853 O O . GLY A 1 240 ? -11.434 -30.495 40.166 1.00 67.38 240 GLY A O 1
ATOM 1854 N N . ARG A 1 241 ? -11.469 -29.587 42.226 1.00 69.44 241 ARG A N 1
ATOM 1855 C CA . ARG A 1 241 ? -12.925 -29.320 42.282 1.00 69.44 241 ARG A CA 1
ATOM 1856 C C . ARG A 1 241 ? -13.416 -28.220 41.328 1.00 69.44 241 ARG A C 1
ATOM 1858 O O . ARG A 1 241 ? -14.561 -27.804 41.447 1.00 69.44 241 ARG A O 1
ATOM 1865 N N . ASN A 1 242 ? -12.579 -27.777 40.385 1.00 62.75 242 ASN A N 1
ATOM 1866 C CA . ASN A 1 242 ? -12.824 -26.794 39.326 1.00 62.75 242 ASN A CA 1
ATOM 1867 C C . ASN A 1 242 ? -13.900 -25.778 39.707 1.00 62.75 242 ASN A C 1
ATOM 1869 O O . ASN A 1 242 ? -15.052 -25.843 39.265 1.00 62.75 242 ASN A O 1
ATOM 1873 N N . SER A 1 243 ? -13.489 -24.865 40.580 1.00 63.41 243 SER A N 1
ATOM 1874 C CA . SER A 1 243 ? -14.307 -23.889 41.279 1.00 63.41 243 SER A CA 1
ATOM 1875 C C . SER A 1 243 ? -14.745 -22.760 40.330 1.00 63.41 243 SER A C 1
ATOM 1877 O O . SER A 1 243 ? -14.562 -21.569 40.596 1.00 63.41 243 SER A O 1
ATOM 1879 N N . THR A 1 244 ? -15.322 -23.140 39.191 1.00 59.22 244 THR A N 1
ATOM 1880 C CA . THR A 1 244 ? -15.920 -22.257 38.193 1.00 59.22 244 THR A CA 1
ATOM 1881 C C . THR A 1 244 ? -16.981 -21.406 38.896 1.00 59.22 244 THR A C 1
ATOM 1883 O O . THR A 1 244 ? -17.920 -21.929 39.490 1.00 59.22 244 THR A O 1
ATOM 1886 N N . SER A 1 245 ? -16.819 -20.078 38.878 1.00 61.94 245 SER A N 1
ATOM 1887 C CA . SER A 1 245 ? -17.682 -19.096 39.577 1.00 61.94 245 SER A CA 1
ATOM 1888 C C . SER A 1 245 ? -17.487 -18.925 41.097 1.00 61.94 245 SER A C 1
ATOM 1890 O O . SER A 1 245 ? -18.452 -18.642 41.805 1.00 61.94 245 SER A O 1
ATOM 1892 N N . SER A 1 246 ? -16.269 -19.061 41.629 1.00 71.38 246 SER A N 1
ATOM 1893 C CA . SER A 1 246 ? -16.059 -18.985 43.089 1.00 71.38 246 SER A CA 1
ATOM 1894 C C . SER A 1 246 ? -15.893 -17.571 43.636 1.00 71.38 246 SER A C 1
ATOM 1896 O O . SER A 1 246 ? -16.561 -17.218 44.601 1.00 71.38 246 SER A O 1
ATOM 1898 N N . GLY A 1 247 ? -15.058 -16.728 43.029 1.00 82.38 247 GLY A N 1
ATOM 1899 C CA . GLY A 1 247 ? -14.989 -15.315 43.407 1.00 82.38 247 GLY A CA 1
ATOM 1900 C C . GLY A 1 247 ? -15.975 -14.532 42.558 1.00 82.38 247 GLY A C 1
ATOM 1901 O O . GLY A 1 247 ? -15.711 -14.365 41.376 1.00 82.38 247 GLY A O 1
ATOM 1902 N N . VAL A 1 248 ? -17.114 -14.093 43.103 1.00 86.62 248 VAL A N 1
ATOM 1903 C CA . VAL A 1 248 ? -18.114 -13.324 42.339 1.00 86.62 248 VAL A CA 1
ATOM 1904 C C . VAL A 1 248 ? -18.488 -12.050 43.074 1.00 86.62 248 VAL A C 1
ATOM 1906 O O . VAL A 1 248 ? -19.012 -12.106 44.187 1.00 86.62 248 VAL A O 1
ATOM 1909 N N . LEU A 1 249 ? -18.282 -10.908 42.419 1.00 88.56 249 LEU A N 1
ATOM 1910 C CA . LEU A 1 249 ? -18.719 -9.604 42.902 1.00 88.56 249 LEU A CA 1
ATOM 1911 C C . LEU A 1 249 ? -19.618 -8.933 41.862 1.00 88.56 249 LEU A C 1
ATOM 1913 O O . LEU A 1 249 ? -19.284 -8.876 40.683 1.00 88.56 249 LEU A O 1
ATOM 1917 N N . ILE A 1 250 ? -20.756 -8.405 42.314 1.00 87.44 250 ILE A N 1
ATOM 1918 C CA . ILE A 1 250 ? -21.683 -7.636 41.480 1.00 87.44 250 ILE A CA 1
ATOM 1919 C C . ILE A 1 250 ? -21.815 -6.243 42.079 1.00 87.44 250 ILE A C 1
ATOM 1921 O O . ILE A 1 250 ? -22.259 -6.094 43.219 1.00 87.44 250 ILE A O 1
ATOM 1925 N N . VAL A 1 251 ? -21.454 -5.227 41.304 1.00 87.25 251 VAL A N 1
ATOM 1926 C CA . VAL A 1 251 ? -21.495 -3.820 41.707 1.00 87.25 251 VAL A CA 1
ATOM 1927 C C . VAL A 1 251 ? -22.506 -3.092 40.837 1.00 87.25 251 VAL A C 1
ATOM 1929 O O . VAL A 1 251 ? -22.486 -3.218 39.619 1.00 87.25 251 VAL A O 1
ATOM 1932 N N . LYS A 1 252 ? -23.412 -2.334 41.452 1.00 87.62 252 LYS A N 1
ATOM 1933 C CA . LYS A 1 252 ? -24.370 -1.496 40.721 1.00 87.62 252 LYS A CA 1
ATOM 1934 C C . LYS A 1 252 ? -23.804 -0.098 40.545 1.00 87.62 252 LYS A C 1
ATOM 1936 O O . LYS A 1 252 ? -23.220 0.431 41.486 1.00 87.62 252 LYS A O 1
ATOM 1941 N N . PHE A 1 253 ? -24.035 0.493 39.383 1.00 88.25 253 PHE A N 1
ATOM 1942 C CA . PHE A 1 253 ? -23.722 1.889 39.098 1.00 88.25 253 PHE A CA 1
ATOM 1943 C C . PHE A 1 253 ? -24.808 2.473 38.191 1.00 88.25 253 PHE A C 1
ATOM 1945 O O . PHE A 1 253 ? -25.464 1.736 37.457 1.00 88.25 253 PHE A O 1
ATOM 1952 N N . ASP A 1 254 ? -25.036 3.779 38.277 1.00 89.88 254 ASP A N 1
ATOM 1953 C CA . ASP A 1 254 ? -26.026 4.477 37.456 1.00 89.88 254 ASP A CA 1
ATOM 1954 C C . ASP A 1 254 ? -25.290 5.307 36.386 1.00 89.88 254 ASP A C 1
ATOM 1956 O O . ASP A 1 254 ? -24.238 5.875 36.664 1.00 89.88 254 ASP A O 1
ATOM 1960 N N . VAL A 1 255 ? -25.814 5.362 35.163 1.00 88.75 255 VAL A N 1
ATOM 1961 C CA . VAL A 1 255 ? -25.263 6.105 34.016 1.00 88.75 255 VAL A CA 1
ATOM 1962 C C . VAL A 1 255 ? -26.222 7.233 33.645 1.00 88.75 255 VAL A C 1
ATOM 1964 O O . VAL A 1 255 ? -27.431 7.014 33.556 1.00 88.75 255 VAL A O 1
ATOM 1967 N N . ASP A 1 256 ? -25.690 8.433 33.419 1.00 87.25 256 ASP A N 1
ATOM 1968 C CA . ASP A 1 256 ? -26.435 9.558 32.841 1.00 87.25 256 ASP A CA 1
ATOM 1969 C C . ASP A 1 256 ? -25.525 10.348 31.904 1.00 87.25 256 ASP A C 1
ATOM 1971 O O . ASP A 1 256 ? -24.743 11.202 32.312 1.00 87.25 256 ASP A O 1
ATOM 1975 N N . ASN A 1 257 ? -25.636 10.049 30.619 1.00 81.81 257 ASN A N 1
ATOM 1976 C CA . ASN A 1 257 ? -24.942 10.733 29.540 1.00 81.81 257 ASN A CA 1
ATOM 1977 C C . ASN A 1 257 ? -25.741 11.940 29.000 1.00 81.81 257 ASN A C 1
ATOM 1979 O O . ASN A 1 257 ? -25.428 12.451 27.924 1.00 81.81 257 ASN A O 1
ATOM 1983 N N . GLY A 1 258 ? -26.797 12.392 29.691 1.00 71.56 258 GLY A N 1
ATOM 1984 C CA . GLY A 1 258 ? -27.729 13.402 29.185 1.00 71.56 258 GLY A CA 1
ATOM 1985 C C . GLY A 1 258 ? -28.696 12.843 28.132 1.00 71.56 258 GLY A C 1
ATOM 1986 O O . GLY A 1 258 ? -28.762 11.637 27.904 1.00 71.56 258 GLY A O 1
ATOM 1987 N N . ALA A 1 259 ? -29.485 13.708 27.484 1.00 55.59 259 ALA A N 1
ATOM 1988 C CA . ALA A 1 259 ? -30.629 13.346 26.628 1.00 55.59 259 ALA A CA 1
ATOM 1989 C C . ALA A 1 259 ? -30.296 12.647 25.278 1.00 55.59 259 ALA A C 1
ATOM 1991 O O . ALA A 1 259 ? -31.024 12.831 24.305 1.00 55.59 259 ALA A O 1
ATOM 1992 N N . GLY A 1 260 ? -29.226 11.845 25.198 1.00 53.31 260 GLY A N 1
ATOM 1993 C CA . GLY A 1 260 ? -28.747 11.223 23.955 1.00 53.31 260 GLY A CA 1
ATOM 1994 C C . GLY A 1 260 ? -28.292 9.758 24.017 1.00 53.31 260 GLY A C 1
ATOM 1995 O O . GLY A 1 260 ? -27.880 9.248 22.985 1.00 53.31 260 GLY A O 1
ATOM 1996 N N . ALA A 1 261 ? -28.357 9.049 25.152 1.00 44.03 261 ALA A N 1
ATOM 1997 C CA . ALA A 1 261 ? -27.796 7.690 25.242 1.00 44.03 261 ALA A CA 1
ATOM 1998 C C . ALA A 1 261 ? -28.818 6.559 25.022 1.00 44.03 261 ALA A C 1
ATOM 2000 O O . ALA A 1 261 ? -29.401 6.013 25.964 1.00 44.03 261 ALA A O 1
ATOM 2001 N N . GLY A 1 262 ? -28.988 6.192 23.751 1.00 54.00 262 GLY A N 1
ATOM 2002 C CA . GLY A 1 262 ? -29.195 4.803 23.322 1.00 54.00 262 GLY A CA 1
ATOM 2003 C C . GLY A 1 262 ? -27.865 4.216 22.830 1.00 54.00 262 GLY A C 1
ATOM 2004 O O . GLY A 1 262 ? -26.871 4.938 22.803 1.00 54.00 262 GLY A O 1
ATOM 2005 N N . ALA A 1 263 ? -27.830 2.933 22.438 1.00 67.06 263 ALA A N 1
ATOM 2006 C CA . ALA A 1 263 ? -26.695 2.387 21.683 1.00 67.06 263 ALA A CA 1
ATOM 2007 C C . ALA A 1 263 ? -26.321 3.374 20.571 1.00 67.06 263 ALA A C 1
ATOM 2009 O O . ALA A 1 263 ? -27.223 3.873 19.897 1.00 67.06 263 ALA A O 1
ATOM 2010 N N . ASP A 1 264 ? -25.035 3.692 20.437 1.00 70.38 264 ASP A N 1
ATOM 2011 C CA . ASP A 1 264 ? -24.568 4.635 19.429 1.00 70.38 264 ASP A CA 1
ATOM 2012 C C . ASP A 1 264 ? -25.138 4.235 18.059 1.00 70.38 264 ASP A C 1
ATOM 2014 O O . ASP A 1 264 ? -24.895 3.131 17.572 1.00 70.38 264 ASP A O 1
ATOM 2018 N N . THR A 1 265 ? -25.961 5.110 17.478 1.00 80.31 265 THR A N 1
ATOM 2019 C CA . THR A 1 265 ? -26.541 4.933 16.135 1.00 80.31 265 THR A CA 1
ATOM 2020 C C . THR A 1 265 ? -25.954 5.920 15.130 1.00 80.31 265 THR A C 1
ATOM 2022 O O . THR A 1 265 ? -26.342 5.939 13.958 1.00 80.31 265 THR A O 1
ATOM 2025 N N . ASN A 1 266 ? -25.040 6.777 15.578 1.00 83.50 266 ASN A N 1
ATOM 2026 C CA . ASN A 1 266 ? -24.451 7.825 14.780 1.00 83.50 266 ASN A CA 1
ATOM 2027 C C . ASN A 1 266 ? -23.191 7.275 14.124 1.00 83.50 266 ASN A C 1
ATOM 2029 O O . ASN A 1 266 ? -22.149 7.130 14.740 1.00 83.50 266 ASN A O 1
ATOM 2033 N N . ALA A 1 267 ? -23.281 7.001 12.825 1.00 89.44 267 ALA A N 1
ATOM 2034 C CA . ALA A 1 267 ? -22.106 6.602 12.072 1.00 89.44 267 ALA A CA 1
ATOM 2035 C C . ALA A 1 267 ? -21.010 7.689 12.106 1.00 89.44 267 ALA A C 1
ATOM 2037 O O . ALA A 1 267 ? -21.334 8.882 12.016 1.00 89.44 267 ALA A O 1
ATOM 2038 N N . PRO A 1 268 ? -19.721 7.296 12.099 1.00 96.50 268 PRO A N 1
ATOM 2039 C CA . PRO A 1 268 ? -18.620 8.235 11.955 1.00 96.50 268 PRO A CA 1
ATOM 2040 C C . PRO A 1 268 ? -18.734 9.120 10.714 1.00 96.50 268 PRO A C 1
ATOM 2042 O O . PRO A 1 268 ? -19.332 8.743 9.698 1.00 96.50 268 PRO A O 1
ATOM 2045 N N . SER A 1 269 ? -18.071 10.277 10.749 1.00 97.38 269 SER A N 1
ATOM 2046 C CA . SER A 1 269 ? -17.956 11.132 9.570 1.00 97.38 269 SER A CA 1
ATOM 2047 C C . SER A 1 269 ? -17.235 10.411 8.424 1.00 97.38 269 SER A C 1
ATOM 2049 O O . SER A 1 269 ? -16.373 9.552 8.627 1.00 97.38 269 SER A O 1
ATOM 2051 N N . THR A 1 270 ? -17.603 10.741 7.187 1.00 98.12 270 THR A N 1
ATOM 2052 C CA . THR A 1 270 ? -16.981 10.164 5.990 1.00 98.12 270 THR A CA 1
ATOM 2053 C C . THR A 1 270 ? -15.478 10.470 5.957 1.00 98.12 270 THR A C 1
ATOM 2055 O O . THR A 1 270 ? -15.119 11.645 6.066 1.00 98.12 270 THR A O 1
ATOM 2058 N N . PRO A 1 271 ? -14.599 9.471 5.743 1.00 97.94 271 PRO A N 1
ATOM 2059 C CA . PRO A 1 271 ? -13.173 9.717 5.543 1.00 97.94 271 PRO A CA 1
ATOM 2060 C C . PRO A 1 271 ? -12.936 10.681 4.372 1.00 97.94 271 PRO A C 1
ATOM 2062 O O . PRO A 1 271 ? -13.436 10.459 3.263 1.00 97.94 271 PRO A O 1
ATOM 2065 N N . ALA A 1 272 ? -12.176 11.748 4.612 1.00 97.25 272 ALA A N 1
ATOM 2066 C CA . ALA A 1 272 ? -11.864 12.768 3.613 1.00 97.25 272 ALA A CA 1
ATOM 2067 C C . ALA A 1 272 ? -10.486 12.539 2.968 1.00 97.25 272 ALA A C 1
ATOM 2069 O O . ALA A 1 272 ? -9.667 11.769 3.468 1.00 97.25 272 ALA A O 1
ATOM 2070 N N . ASN A 1 273 ? -10.235 13.222 1.845 1.00 96.94 273 ASN A N 1
ATOM 2071 C CA . ASN A 1 273 ? -8.923 13.303 1.190 1.00 96.94 273 ASN A CA 1
ATOM 2072 C C . ASN A 1 273 ? -8.248 11.948 0.897 1.00 96.94 273 ASN A C 1
ATOM 2074 O O . ASN A 1 273 ? -7.029 11.822 0.998 1.00 96.94 273 ASN A O 1
ATOM 2078 N N . LEU A 1 274 ? -9.031 10.935 0.496 1.00 98.56 274 LEU A N 1
ATOM 2079 C CA . LEU A 1 274 ? -8.477 9.674 -0.003 1.00 98.56 274 LEU A CA 1
ATOM 2080 C C . LEU A 1 274 ? -7.584 9.943 -1.222 1.00 98.56 274 LEU A C 1
ATOM 2082 O O . LEU A 1 274 ? -8.062 10.381 -2.270 1.00 98.56 274 LEU A O 1
ATOM 2086 N N . ALA A 1 275 ? -6.298 9.639 -1.088 1.00 98.31 275 ALA A N 1
ATOM 2087 C CA . ALA A 1 275 ? -5.289 9.885 -2.108 1.00 98.31 275 ALA A CA 1
ATOM 2088 C C . ALA A 1 275 ? -4.331 8.698 -2.248 1.00 98.31 275 ALA A C 1
ATOM 2090 O O . ALA A 1 275 ? -4.100 7.940 -1.304 1.00 98.31 275 ALA A O 1
ATOM 2091 N N . SER A 1 276 ? -3.738 8.561 -3.437 1.00 97.62 276 SER A N 1
ATOM 2092 C CA . SER A 1 276 ? -2.620 7.646 -3.658 1.00 97.62 276 SER A CA 1
ATOM 2093 C C . SER A 1 276 ? -1.311 8.373 -3.388 1.00 97.62 276 SER A C 1
ATOM 2095 O O . SER A 1 276 ? -1.044 9.413 -3.987 1.00 97.62 276 SER A O 1
ATOM 2097 N N . THR A 1 277 ? -0.496 7.826 -2.491 1.00 96.81 277 THR A N 1
ATOM 2098 C CA . THR A 1 277 ? 0.815 8.394 -2.140 1.00 96.81 277 THR A CA 1
ATOM 2099 C C . THR A 1 277 ? 1.934 7.853 -3.024 1.00 96.81 277 THR A C 1
ATOM 2101 O O . THR A 1 277 ? 2.932 8.532 -3.243 1.00 96.81 277 THR A O 1
ATOM 2104 N N . SER A 1 278 ? 1.777 6.638 -3.556 1.00 91.31 278 SER A N 1
ATOM 2105 C CA . SER A 1 278 ? 2.661 6.058 -4.569 1.00 91.31 278 SER A CA 1
ATOM 2106 C C . SER A 1 278 ? 1.974 4.907 -5.309 1.00 91.31 278 SER A C 1
ATOM 2108 O O . SER A 1 278 ? 1.005 4.321 -4.819 1.00 91.31 278 SER A O 1
ATOM 2110 N N . ARG A 1 279 ? 2.492 4.566 -6.492 1.00 94.25 279 ARG A N 1
ATOM 2111 C CA . ARG A 1 279 ? 2.080 3.390 -7.267 1.00 94.25 279 ARG A CA 1
ATOM 2112 C C . ARG A 1 279 ? 3.261 2.778 -8.012 1.00 94.25 279 ARG A C 1
ATOM 2114 O O . ARG A 1 279 ? 4.160 3.496 -8.454 1.00 94.25 279 ARG A O 1
ATOM 2121 N N . THR A 1 280 ? 3.227 1.465 -8.191 1.00 88.50 280 THR A N 1
ATOM 2122 C CA . THR A 1 280 ? 4.181 0.709 -9.013 1.00 88.50 280 THR A CA 1
ATOM 2123 C C . THR A 1 280 ? 3.431 -0.050 -10.113 1.00 88.50 280 THR A C 1
ATOM 2125 O O . THR A 1 280 ? 2.266 0.239 -10.397 1.00 88.50 280 THR A O 1
ATOM 2128 N N . VAL A 1 281 ? 4.090 -1.014 -10.758 1.00 85.69 281 VAL A N 1
ATOM 2129 C CA . VAL A 1 281 ? 3.444 -1.933 -11.707 1.00 85.69 281 VAL A CA 1
ATOM 2130 C C . VAL A 1 281 ? 2.484 -2.914 -11.023 1.00 85.69 281 VAL A C 1
ATOM 2132 O O . VAL A 1 281 ? 1.602 -3.443 -11.685 1.00 85.69 281 VAL A O 1
ATOM 2135 N N . ASN A 1 282 ? 2.632 -3.160 -9.715 1.00 93.25 282 ASN A N 1
ATOM 2136 C CA . ASN A 1 282 ? 1.856 -4.172 -8.989 1.00 93.25 282 ASN A CA 1
ATOM 2137 C C . ASN A 1 282 ? 1.408 -3.751 -7.577 1.00 93.25 282 ASN A C 1
ATOM 2139 O O . ASN A 1 282 ? 0.872 -4.578 -6.835 1.00 93.25 282 ASN A O 1
ATOM 2143 N N . THR A 1 283 ? 1.598 -2.485 -7.197 1.00 95.00 283 THR A N 1
ATOM 2144 C CA . THR A 1 283 ? 1.154 -1.942 -5.906 1.00 95.00 283 THR A CA 1
ATOM 2145 C C . THR A 1 283 ? 0.561 -0.540 -6.029 1.00 95.00 283 THR A C 1
ATOM 2147 O O . THR A 1 283 ? 0.935 0.233 -6.917 1.00 95.00 283 THR A O 1
ATOM 2150 N N . VAL A 1 284 ? -0.334 -0.200 -5.100 1.00 98.38 284 VAL A N 1
ATOM 2151 C CA . VAL A 1 284 ? -0.867 1.152 -4.882 1.00 98.38 284 VAL A CA 1
ATOM 2152 C C . VAL A 1 284 ? -0.869 1.433 -3.379 1.00 98.38 284 VAL A C 1
ATOM 2154 O O . VAL A 1 284 ? -1.469 0.690 -2.607 1.00 98.38 284 VAL A O 1
ATOM 2157 N N . ALA A 1 285 ? -0.215 2.515 -2.958 1.00 98.12 285 ALA A N 1
ATOM 2158 C CA . ALA A 1 285 ? -0.262 3.005 -1.584 1.00 98.12 285 ALA A CA 1
ATOM 2159 C C . ALA A 1 285 ? -1.306 4.121 -1.452 1.00 98.12 285 ALA A C 1
ATOM 2161 O O . ALA A 1 285 ? -1.375 5.016 -2.300 1.00 98.12 285 ALA A O 1
ATOM 2162 N N . LEU A 1 286 ? -2.103 4.059 -0.387 1.00 98.69 286 LEU A N 1
ATOM 2163 C CA . LEU A 1 286 ? -3.237 4.930 -0.095 1.00 98.69 286 LEU A CA 1
ATOM 2164 C C . LEU A 1 286 ? -3.074 5.603 1.271 1.00 98.69 286 LEU A C 1
ATOM 2166 O O . LEU A 1 286 ? -2.551 4.998 2.212 1.00 98.69 286 LEU A O 1
ATOM 2170 N N . ALA A 1 287 ? -3.581 6.828 1.381 1.00 98.50 287 ALA A N 1
ATOM 2171 C CA . ALA A 1 287 ? -3.735 7.564 2.632 1.00 98.50 287 ALA A CA 1
ATOM 2172 C C . ALA A 1 287 ? -5.049 8.360 2.627 1.00 98.50 287 ALA A C 1
ATOM 2174 O O . ALA A 1 287 ? -5.543 8.727 1.559 1.00 98.50 287 ALA A O 1
ATOM 2175 N N . TRP A 1 288 ? -5.611 8.608 3.808 1.00 98.50 288 TRP A N 1
ATOM 2176 C CA . TRP A 1 288 ? -6.828 9.403 4.003 1.00 98.50 288 TRP A CA 1
ATOM 2177 C C . TRP A 1 288 ? -6.806 10.128 5.355 1.00 98.50 288 TRP A C 1
ATOM 2179 O O . TRP A 1 288 ? -6.029 9.786 6.253 1.00 98.50 288 TRP A O 1
ATOM 2189 N N . ASP A 1 289 ? -7.675 11.126 5.505 1.00 97.75 289 ASP A N 1
ATOM 2190 C CA . ASP A 1 289 ? -7.804 11.892 6.743 1.00 97.75 289 ASP A CA 1
ATOM 2191 C C . ASP A 1 289 ? -8.636 11.160 7.797 1.00 97.75 289 ASP A C 1
ATOM 2193 O O . ASP A 1 289 ? -9.461 10.295 7.497 1.00 97.75 289 ASP A O 1
ATOM 2197 N N . ALA A 1 290 ? -8.413 11.525 9.061 1.00 94.31 290 ALA A N 1
ATOM 2198 C CA . ALA A 1 290 ? -9.150 10.955 10.177 1.00 94.31 290 ALA A CA 1
ATOM 2199 C C . ALA A 1 290 ? -10.636 11.339 10.122 1.00 94.31 290 ALA A C 1
ATOM 2201 O O . ALA A 1 290 ? -10.978 12.514 9.991 1.00 94.31 290 ALA A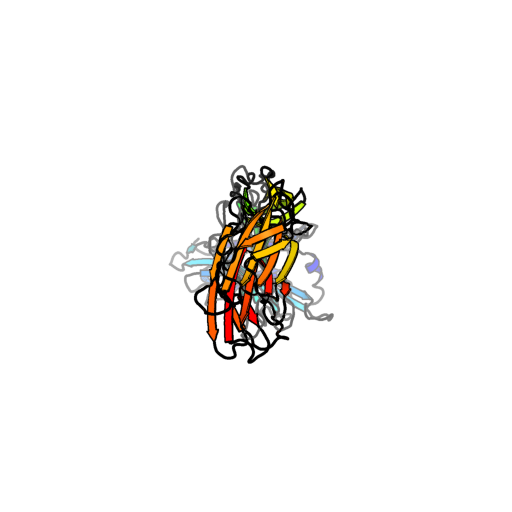 O 1
ATOM 2202 N N . SER A 1 291 ? -11.503 10.347 10.297 1.00 96.31 291 SER A N 1
ATOM 2203 C CA . SER A 1 291 ? -12.910 10.555 10.622 1.00 96.31 291 SER A CA 1
ATOM 2204 C C . SER A 1 291 ? -13.079 10.956 12.086 1.00 96.31 291 SER A C 1
ATOM 2206 O O . SER A 1 291 ? -12.231 10.686 12.939 1.00 96.31 291 SER A O 1
ATOM 2208 N N . THR A 1 292 ? -14.217 11.570 12.379 1.00 90.00 292 THR A N 1
ATOM 2209 C CA . THR A 1 292 ? -14.650 11.948 13.722 1.00 90.00 292 THR A CA 1
ATOM 2210 C C . THR A 1 292 ? -15.969 11.272 14.024 1.00 90.00 292 THR A C 1
ATOM 2212 O O . THR A 1 292 ? -16.845 11.205 13.162 1.00 90.00 292 THR A O 1
ATOM 2215 N N . ASP A 1 293 ? -16.129 10.852 15.262 1.00 88.44 293 ASP A N 1
ATOM 2216 C CA . ASP A 1 293 ? -17.402 10.435 15.817 1.00 88.44 293 ASP A CA 1
ATOM 2217 C C . ASP A 1 293 ? -17.518 10.995 17.246 1.00 88.44 293 ASP A C 1
ATOM 2219 O O . ASP A 1 293 ? -16.504 11.343 17.861 1.00 88.44 293 ASP A O 1
ATOM 2223 N N . HIS A 1 294 ? -18.742 11.156 17.741 1.00 77.88 294 HIS A N 1
ATOM 2224 C CA . HIS A 1 294 ? -19.013 11.715 19.063 1.00 77.88 294 HIS A CA 1
ATOM 2225 C C . HIS A 1 294 ? -18.603 10.784 20.222 1.00 77.88 294 HIS A C 1
ATOM 2227 O O . HIS A 1 294 ? -18.300 11.273 21.315 1.00 77.88 294 HIS A O 1
ATOM 2233 N N . VAL A 1 295 ? -18.526 9.471 19.985 1.00 78.19 295 VAL A N 1
ATOM 2234 C CA . VAL A 1 295 ? -17.967 8.473 20.904 1.00 78.19 295 VAL A CA 1
ATOM 2235 C C . VAL A 1 295 ? -16.530 8.148 20.506 1.00 78.19 295 VAL A C 1
ATOM 2237 O O . VAL A 1 295 ? -15.630 8.230 21.353 1.00 78.19 295 VAL A O 1
ATOM 2240 N N . GLY A 1 296 ? -16.300 7.813 19.234 1.00 79.88 296 GLY A N 1
ATOM 2241 C CA . GLY A 1 296 ? -14.972 7.539 18.693 1.00 79.88 296 GLY A CA 1
ATOM 2242 C C . GLY A 1 296 ? -14.958 6.591 17.491 1.00 79.88 296 GLY A C 1
ATOM 2243 O O . GLY A 1 296 ? -15.832 5.754 17.304 1.00 79.88 296 GLY A O 1
ATOM 2244 N N . VAL A 1 297 ? -13.904 6.695 16.679 1.00 88.94 297 VAL A N 1
ATOM 2245 C CA . VAL A 1 297 ? -13.690 5.837 15.502 1.00 88.94 297 VAL A CA 1
ATOM 2246 C C . VAL A 1 297 ? -12.786 4.664 15.872 1.00 88.94 297 VAL A C 1
ATOM 2248 O O . VAL A 1 297 ? -11.696 4.867 16.404 1.00 88.94 297 VAL A O 1
ATOM 2251 N N . THR A 1 298 ? -13.211 3.440 15.561 1.00 92.38 298 THR A N 1
ATOM 2252 C CA . THR A 1 298 ? -12.452 2.208 15.831 1.00 92.38 298 THR A CA 1
ATOM 2253 C C . THR A 1 298 ? -11.488 1.857 14.701 1.00 92.38 298 THR A C 1
ATOM 2255 O O . THR A 1 298 ? -10.376 1.405 14.969 1.00 92.38 298 THR A O 1
ATOM 2258 N N . GLY A 1 299 ? -11.875 2.075 13.444 1.00 94.75 299 GLY A N 1
ATOM 2259 C CA . GLY A 1 299 ? -11.015 1.772 12.302 1.00 94.75 299 GLY A CA 1
ATOM 2260 C C . GLY A 1 299 ? -11.639 2.108 10.953 1.00 94.75 299 GLY A C 1
ATOM 2261 O O . GLY A 1 299 ? -12.650 2.809 10.865 1.00 94.75 299 GLY A O 1
ATOM 2262 N N . TYR A 1 300 ? -11.016 1.600 9.889 1.00 98.19 300 TYR A N 1
ATOM 2263 C CA . TYR A 1 300 ? -11.384 1.860 8.502 1.00 98.19 300 TYR A CA 1
ATOM 2264 C C . TYR A 1 300 ? -11.419 0.574 7.675 1.00 98.19 300 TYR A C 1
ATOM 2266 O O . TYR A 1 300 ? -10.506 -0.247 7.727 1.00 98.19 300 TYR A O 1
ATOM 2274 N N . ARG A 1 301 ? -12.443 0.431 6.834 1.00 98.44 301 ARG A N 1
ATOM 2275 C CA . ARG A 1 301 ? -12.542 -0.634 5.830 1.00 98.44 301 ARG A CA 1
ATOM 2276 C C . ARG A 1 301 ? -12.202 -0.076 4.459 1.00 98.44 301 ARG A C 1
ATOM 2278 O O . ARG A 1 301 ? -12.802 0.908 4.021 1.00 98.44 301 ARG A O 1
ATOM 2285 N N . VAL A 1 302 ? -11.247 -0.714 3.787 1.00 98.56 302 VAL A N 1
ATOM 2286 C CA . VAL A 1 302 ? -10.776 -0.322 2.453 1.00 98.56 302 VAL A CA 1
ATOM 2287 C C . VAL A 1 302 ? -11.418 -1.228 1.415 1.00 98.56 302 VAL A C 1
ATOM 2289 O O . VAL A 1 302 ? -11.369 -2.455 1.532 1.00 98.56 302 VAL A O 1
ATOM 2292 N N . TYR A 1 303 ? -11.992 -0.622 0.381 1.00 98.56 303 TYR A N 1
ATOM 2293 C CA . TYR A 1 303 ? -12.673 -1.320 -0.700 1.00 98.56 303 TYR A CA 1
ATOM 2294 C C . TYR A 1 303 ? -11.963 -1.066 -2.024 1.00 98.56 303 TYR A C 1
ATOM 2296 O O . TYR A 1 303 ? -11.678 0.083 -2.356 1.00 98.56 303 TYR A O 1
ATOM 2304 N N . ARG A 1 304 ? -11.749 -2.128 -2.802 1.00 98.50 304 ARG A N 1
ATOM 2305 C CA . ARG A 1 304 ? -11.280 -2.082 -4.190 1.00 98.50 304 ARG A CA 1
ATOM 2306 C C . ARG A 1 304 ? -12.356 -2.644 -5.098 1.00 98.50 304 ARG A C 1
ATOM 2308 O O . ARG A 1 304 ? -12.806 -3.771 -4.901 1.00 98.50 304 ARG A O 1
ATOM 2315 N N . ASN A 1 305 ? -12.760 -1.865 -6.097 1.00 97.62 305 ASN A N 1
ATOM 2316 C CA . ASN A 1 305 ? -13.811 -2.225 -7.051 1.00 97.62 305 ASN A CA 1
ATOM 2317 C C . ASN A 1 305 ? -15.091 -2.717 -6.339 1.00 97.62 305 ASN A C 1
ATOM 2319 O O . ASN A 1 305 ? -15.700 -3.706 -6.732 1.00 97.62 305 ASN A O 1
ATOM 2323 N N . GLY A 1 306 ? -15.448 -2.061 -5.227 1.00 95.44 306 GLY A N 1
ATOM 2324 C CA . GLY A 1 306 ? -16.612 -2.396 -4.398 1.00 95.44 306 GLY A CA 1
ATOM 2325 C C . GLY A 1 306 ? -16.426 -3.562 -3.416 1.00 95.44 306 GLY A C 1
ATOM 2326 O O . GLY A 1 306 ? -17.285 -3.762 -2.564 1.00 95.44 306 GLY A O 1
ATOM 2327 N N . THR A 1 307 ? -15.314 -4.301 -3.470 1.00 97.69 307 THR A N 1
ATOM 2328 C CA . THR A 1 307 ? -15.035 -5.422 -2.554 1.00 97.69 307 THR A CA 1
ATOM 2329 C C . THR A 1 307 ? -14.114 -4.982 -1.424 1.00 97.69 307 THR A C 1
ATOM 2331 O O . THR A 1 307 ? -13.099 -4.339 -1.684 1.00 97.69 307 THR A O 1
ATOM 2334 N N . GLN A 1 308 ? -14.434 -5.332 -0.176 1.00 97.94 308 GLN A N 1
ATOM 2335 C CA . GLN A 1 308 ? -13.550 -5.065 0.961 1.00 97.94 308 GLN A CA 1
ATOM 2336 C C . GLN A 1 308 ? -12.261 -5.883 0.821 1.00 97.94 308 GLN A C 1
ATOM 2338 O O . GLN A 1 308 ? -12.316 -7.104 0.696 1.00 97.94 308 GLN A O 1
ATOM 2343 N N . ILE A 1 309 ? -11.111 -5.213 0.859 1.00 98.12 309 ILE A N 1
ATOM 2344 C CA . ILE A 1 309 ? -9.787 -5.846 0.757 1.00 98.12 309 ILE A CA 1
ATOM 2345 C C . ILE A 1 309 ? -8.955 -5.703 2.032 1.00 98.12 309 ILE A C 1
ATOM 2347 O O . ILE A 1 309 ? -7.967 -6.414 2.194 1.00 98.12 309 ILE A O 1
ATOM 2351 N N . ALA A 1 310 ? -9.345 -4.805 2.941 1.00 97.56 310 ALA A N 1
ATOM 2352 C CA . ALA A 1 310 ? -8.661 -4.628 4.213 1.00 97.56 310 ALA A CA 1
ATOM 2353 C C . ALA A 1 310 ? -9.567 -4.041 5.298 1.00 97.56 310 ALA A C 1
ATOM 2355 O O . ALA A 1 310 ? -10.536 -3.334 5.011 1.00 97.56 310 ALA A O 1
ATOM 2356 N N . ASP A 1 311 ? -9.181 -4.318 6.538 1.00 96.12 311 ASP A N 1
ATOM 2357 C CA . ASP A 1 311 ? -9.651 -3.678 7.762 1.00 96.12 311 ASP A CA 1
ATOM 2358 C C . ASP A 1 311 ? -8.409 -3.108 8.472 1.00 96.12 311 ASP A C 1
ATOM 2360 O O . ASP A 1 311 ? -7.403 -3.811 8.611 1.00 96.12 311 ASP A O 1
ATOM 2364 N N . GLN A 1 312 ? -8.408 -1.805 8.760 1.00 93.25 312 GLN A N 1
ATOM 2365 C CA . GLN A 1 312 ? -7.225 -1.051 9.168 1.00 93.25 312 GLN A CA 1
ATOM 2366 C C . GLN A 1 312 ? -7.533 -0.129 10.354 1.00 93.25 312 GLN A C 1
ATOM 2368 O O . GLN A 1 312 ? -8.345 0.786 10.211 1.00 93.25 312 GLN A O 1
ATOM 2373 N N . PRO A 1 313 ? -6.833 -0.270 11.496 1.00 90.44 313 PRO A N 1
ATOM 2374 C CA . PRO A 1 313 ? -6.903 0.723 12.570 1.00 90.44 313 PRO A CA 1
ATOM 2375 C C . PRO A 1 313 ? -6.162 2.023 12.194 1.00 90.44 313 PRO A C 1
ATOM 2377 O O . PRO A 1 313 ? -6.400 3.081 12.773 1.00 90.44 313 PRO A O 1
ATOM 2380 N N . GLY A 1 314 ? -5.242 1.946 11.224 1.00 91.12 314 GLY A N 1
ATOM 2381 C CA . GLY A 1 314 ? -4.475 3.076 10.704 1.00 91.12 314 GLY A CA 1
ATOM 2382 C C . GLY A 1 314 ? -5.174 3.846 9.578 1.00 91.12 314 GLY A C 1
ATOM 2383 O O . GLY A 1 314 ? -6.245 3.483 9.105 1.00 91.12 314 GLY A O 1
ATOM 2384 N N . ARG A 1 315 ? -4.520 4.923 9.126 1.00 97.06 315 ARG A N 1
ATOM 2385 C CA . ARG A 1 315 ? -4.997 5.848 8.073 1.00 97.06 315 ARG A CA 1
ATOM 2386 C C . ARG A 1 315 ? -4.290 5.662 6.724 1.00 97.06 315 ARG A C 1
ATOM 2388 O O . ARG A 1 315 ? -4.326 6.535 5.859 1.00 97.06 315 ARG A O 1
ATOM 2395 N N . THR A 1 316 ? -3.574 4.554 6.580 1.00 97.62 316 THR A N 1
ATOM 2396 C CA . THR A 1 316 ? -2.797 4.215 5.390 1.00 97.62 316 THR A CA 1
ATOM 2397 C C . THR A 1 316 ? -2.959 2.739 5.067 1.00 97.62 316 THR A C 1
ATOM 2399 O O . THR A 1 316 ? -3.197 1.914 5.950 1.00 97.62 316 THR A O 1
ATOM 2402 N N . TYR A 1 317 ? -2.830 2.398 3.788 1.00 98.38 317 TYR A N 1
ATOM 2403 C CA . TYR A 1 317 ? -2.872 1.015 3.324 1.00 98.38 317 TYR A CA 1
ATOM 2404 C C . TYR A 1 317 ? -2.086 0.862 2.021 1.00 98.38 317 TYR A C 1
ATOM 2406 O O . TYR A 1 317 ? -2.138 1.742 1.166 1.00 98.38 317 TYR A O 1
ATOM 2414 N N . THR A 1 318 ? -1.361 -0.246 1.857 1.00 98.25 318 THR A N 1
ATOM 2415 C CA . THR A 1 318 ? -0.701 -0.591 0.588 1.00 98.25 318 THR A CA 1
ATOM 2416 C C . THR A 1 318 ? -1.348 -1.837 0.010 1.00 98.25 318 THR A C 1
ATOM 2418 O O . THR A 1 318 ? -1.218 -2.924 0.567 1.00 98.25 318 THR A O 1
ATOM 2421 N N . ASP A 1 319 ? -2.028 -1.666 -1.118 1.00 98.25 319 ASP A N 1
ATOM 2422 C CA . ASP A 1 319 ? -2.581 -2.754 -1.912 1.00 98.25 319 ASP A CA 1
ATOM 2423 C C . ASP A 1 319 ? -1.485 -3.338 -2.815 1.00 98.25 319 ASP A C 1
ATOM 2425 O O . ASP A 1 319 ? -0.712 -2.594 -3.426 1.00 98.25 319 ASP A O 1
ATOM 2429 N N . SER A 1 320 ? -1.395 -4.664 -2.888 1.00 96.69 320 SER A N 1
ATOM 2430 C CA . SER A 1 320 ? -0.318 -5.381 -3.579 1.00 96.69 320 SER A CA 1
ATOM 2431 C C . SER A 1 320 ? -0.850 -6.546 -4.411 1.00 96.69 320 SER A C 1
ATOM 2433 O O . SER A 1 320 ? -2.012 -6.932 -4.294 1.00 96.69 320 SER A O 1
ATOM 2435 N N . GLY A 1 321 ? -0.004 -7.097 -5.286 1.00 94.00 321 GLY A N 1
ATOM 2436 C CA . GLY A 1 321 ? -0.404 -8.175 -6.196 1.00 94.00 321 GLY A CA 1
ATOM 2437 C C . GLY A 1 321 ? -1.314 -7.700 -7.333 1.00 94.00 321 GLY A C 1
ATOM 2438 O O . GLY A 1 321 ? -2.111 -8.477 -7.853 1.00 94.00 321 GLY A O 1
ATOM 2439 N N . LEU A 1 322 ? -1.220 -6.420 -7.699 1.00 96.06 322 LEU A N 1
ATOM 2440 C CA . LEU A 1 322 ? -2.003 -5.817 -8.772 1.00 96.06 322 LEU A CA 1
ATOM 2441 C C . LEU A 1 322 ? -1.415 -6.137 -10.147 1.00 96.06 322 LEU A C 1
ATOM 2443 O O . LEU A 1 322 ? -0.215 -6.374 -10.296 1.00 96.06 322 LEU A O 1
ATOM 2447 N N . SER A 1 323 ? -2.266 -6.102 -11.166 1.00 93.00 323 SER A N 1
ATOM 2448 C CA . SER A 1 323 ? -1.845 -6.226 -12.557 1.00 93.00 323 SER A CA 1
ATOM 2449 C C . SER A 1 323 ? -1.300 -4.887 -13.071 1.00 93.00 323 SER A C 1
ATOM 2451 O O . SER A 1 323 ? -1.853 -3.841 -12.718 1.00 93.00 323 SER A O 1
ATOM 2453 N N . PRO A 1 324 ? -0.258 -4.883 -13.920 1.00 87.06 324 PRO A N 1
ATOM 2454 C CA . PRO A 1 324 ? 0.244 -3.667 -14.560 1.00 87.06 324 PRO A CA 1
ATOM 2455 C C . PRO A 1 324 ? -0.789 -3.001 -15.473 1.00 87.06 324 PRO A C 1
ATOM 2457 O O . PRO A 1 324 ? -1.704 -3.660 -15.968 1.00 87.06 324 PRO A O 1
ATOM 2460 N N . ALA A 1 325 ? -0.629 -1.694 -15.708 1.00 88.19 325 ALA A N 1
ATOM 2461 C CA . ALA A 1 325 ? -1.496 -0.880 -16.573 1.00 88.19 325 ALA A CA 1
ATOM 2462 C C . ALA A 1 325 ? -3.012 -1.040 -16.311 1.00 88.19 325 ALA A C 1
ATOM 2464 O O . ALA A 1 325 ? -3.825 -0.880 -17.221 1.00 88.19 325 ALA A O 1
ATOM 2465 N N . THR A 1 326 ? -3.407 -1.364 -15.079 1.00 96.38 326 THR A N 1
ATOM 2466 C CA . THR A 1 326 ? -4.792 -1.701 -14.727 1.00 96.38 326 THR A CA 1
ATOM 2467 C C . THR A 1 326 ? -5.366 -0.646 -13.793 1.00 96.38 326 THR A C 1
ATOM 2469 O O . THR A 1 326 ? -4.728 -0.254 -12.815 1.00 96.38 326 THR A O 1
ATOM 2472 N N . ALA A 1 327 ? -6.568 -0.160 -14.109 1.00 97.56 327 ALA A N 1
ATOM 2473 C CA . ALA A 1 327 ? -7.294 0.792 -13.277 1.00 97.56 327 ALA A CA 1
ATOM 2474 C C . ALA A 1 327 ? -8.006 0.077 -12.122 1.00 97.56 327 ALA A C 1
ATOM 2476 O O . ALA A 1 327 ? -8.739 -0.889 -12.333 1.00 97.56 327 ALA A O 1
ATOM 2477 N N . TYR A 1 328 ? -7.820 0.594 -10.910 1.00 98.25 328 TYR A N 1
ATOM 2478 C CA . TYR A 1 328 ? -8.500 0.148 -9.699 1.00 98.25 328 TYR A CA 1
ATOM 2479 C C . TYR A 1 328 ? -9.192 1.333 -9.034 1.00 98.25 328 TYR A C 1
ATOM 2481 O O . TYR A 1 328 ? -8.607 2.411 -8.914 1.00 98.25 328 TYR A O 1
ATOM 2489 N N . THR A 1 329 ? -10.430 1.135 -8.589 1.00 98.56 329 THR A N 1
ATOM 2490 C CA . THR A 1 329 ? -11.204 2.161 -7.883 1.00 98.56 329 THR A CA 1
ATOM 2491 C C . THR A 1 329 ? -11.268 1.836 -6.400 1.00 98.56 329 THR A C 1
ATOM 2493 O O . THR A 1 329 ? -11.703 0.750 -6.013 1.00 98.56 329 THR A O 1
ATOM 2496 N N . TYR A 1 330 ? -10.871 2.797 -5.573 1.00 98.75 330 TYR A N 1
ATOM 2497 C CA . TYR A 1 330 ? -10.803 2.683 -4.126 1.00 98.75 330 TYR A CA 1
ATOM 2498 C C . TYR A 1 330 ? -11.834 3.574 -3.437 1.00 98.75 330 TYR A C 1
ATOM 2500 O O . TYR A 1 330 ? -12.081 4.705 -3.856 1.00 98.75 330 TYR A O 1
ATOM 2508 N N . THR A 1 331 ? -12.408 3.060 -2.351 1.00 98.69 331 THR A N 1
ATOM 2509 C CA . THR A 1 331 ? -13.183 3.835 -1.369 1.00 98.69 331 THR A CA 1
ATOM 2510 C C . THR A 1 331 ? -12.835 3.359 0.035 1.00 98.69 331 THR A C 1
ATOM 2512 O O . THR A 1 331 ? -12.416 2.214 0.225 1.00 98.69 331 THR A O 1
ATOM 2515 N N . VAL A 1 332 ? -13.004 4.236 1.021 1.00 98.62 332 VAL A N 1
ATOM 2516 C CA . VAL A 1 332 ? -12.766 3.925 2.434 1.00 98.62 332 VAL A CA 1
ATOM 2517 C C . VAL A 1 332 ? -14.000 4.299 3.250 1.00 98.62 332 VAL A C 1
ATOM 2519 O O . VAL A 1 332 ? -14.648 5.309 2.974 1.00 98.62 332 VAL A O 1
ATOM 2522 N N . ARG A 1 333 ? -14.340 3.477 4.247 1.00 98.56 333 ARG A N 1
ATOM 2523 C CA . ARG A 1 333 ? -15.407 3.741 5.229 1.00 98.56 333 ARG A CA 1
ATOM 2524 C C . ARG A 1 333 ? -14.835 3.652 6.635 1.00 98.56 333 ARG A C 1
ATOM 2526 O O . ARG A 1 333 ? -14.093 2.713 6.909 1.00 98.56 333 ARG A O 1
ATOM 2533 N N . ALA A 1 334 ? -15.188 4.588 7.506 1.00 97.31 334 ALA A N 1
ATOM 2534 C CA . ALA A 1 334 ? -14.883 4.502 8.930 1.00 97.31 334 ALA A CA 1
ATOM 2535 C C . ALA A 1 334 ? -15.950 3.669 9.653 1.00 97.31 334 ALA A C 1
ATOM 2537 O O . ALA A 1 334 ? -17.104 3.629 9.213 1.00 97.31 334 ALA A O 1
ATOM 2538 N N . TYR A 1 335 ? -15.564 3.018 10.749 1.00 94.56 335 TYR A N 1
ATOM 2539 C CA . TYR A 1 335 ? -16.489 2.342 11.655 1.00 94.56 335 TYR A CA 1
ATOM 2540 C C . TYR A 1 335 ? -16.152 2.614 13.122 1.00 94.56 335 TYR A C 1
ATOM 2542 O O . TYR A 1 335 ? -14.993 2.867 13.462 1.00 94.56 335 TYR A O 1
ATOM 2550 N N . ASP A 1 336 ? -17.171 2.570 13.973 1.00 90.56 336 ASP A N 1
ATOM 2551 C CA . ASP A 1 336 ? -17.074 2.729 15.428 1.00 90.56 336 ASP A CA 1
ATOM 2552 C C . ASP A 1 336 ? -17.200 1.382 16.169 1.00 90.56 336 ASP A C 1
ATOM 2554 O O . ASP A 1 336 ? -17.303 0.311 15.559 1.00 90.56 336 ASP A O 1
ATOM 2558 N N . ALA A 1 337 ? -17.188 1.436 17.503 1.00 80.44 337 ALA A N 1
ATOM 2559 C CA . ALA A 1 337 ? -17.283 0.257 18.360 1.00 80.44 337 ALA A CA 1
ATOM 2560 C C . ALA A 1 337 ? -18.679 -0.392 18.322 1.00 80.44 337 ALA A C 1
ATOM 2562 O O . ALA A 1 337 ? -18.796 -1.603 18.516 1.00 80.44 337 ALA A O 1
ATOM 2563 N N . ALA A 1 338 ? -19.716 0.395 18.017 1.00 78.44 338 ALA A N 1
ATOM 2564 C CA . ALA A 1 338 ? -21.082 -0.069 17.787 1.00 78.44 338 ALA A CA 1
ATOM 2565 C C . ALA A 1 338 ? -21.284 -0.641 16.369 1.00 78.44 338 ALA A C 1
ATOM 2567 O O . ALA A 1 338 ? -22.362 -1.137 16.040 1.00 78.44 338 ALA A O 1
ATOM 2568 N N . THR A 1 339 ? -20.229 -0.656 15.546 1.00 84.69 339 THR A N 1
ATOM 2569 C CA . THR A 1 339 ? -20.178 -1.138 14.160 1.00 84.69 339 THR A CA 1
ATOM 2570 C C . THR A 1 339 ? -20.980 -0.312 13.152 1.00 84.69 339 THR A C 1
ATOM 2572 O O . THR A 1 339 ? -21.194 -0.770 12.021 1.00 84.69 339 THR A O 1
ATOM 2575 N N . ASN A 1 340 ? -21.362 0.924 13.493 1.00 88.50 340 ASN A N 1
ATOM 2576 C CA . ASN A 1 340 ? -21.940 1.831 12.509 1.00 88.50 340 ASN A CA 1
ATOM 2577 C C . ASN A 1 340 ? -20.881 2.177 11.463 1.00 88.50 340 ASN A C 1
ATOM 2579 O O . ASN A 1 340 ? -19.721 2.438 11.776 1.00 88.50 340 ASN A O 1
ATOM 2583 N N . LEU A 1 341 ? -21.281 2.187 10.193 1.00 96.44 341 LEU A N 1
ATOM 2584 C CA . LEU A 1 341 ? -20.391 2.492 9.078 1.00 96.44 341 LEU A CA 1
ATOM 2585 C C . LEU A 1 341 ? -20.719 3.857 8.498 1.00 96.44 341 LEU A C 1
ATOM 2587 O O . LEU A 1 341 ? -21.863 4.109 8.115 1.00 96.44 341 LEU A O 1
ATOM 2591 N N . SER A 1 342 ? -19.693 4.681 8.305 1.00 97.88 342 SER A N 1
ATOM 2592 C CA . SER A 1 342 ? -19.823 5.941 7.576 1.00 97.88 342 SER A CA 1
ATOM 2593 C C . SER A 1 342 ? -20.323 5.718 6.142 1.00 97.88 342 SER A C 1
ATOM 2595 O O . SER A 1 342 ? -20.276 4.606 5.587 1.00 97.88 342 SER A O 1
ATOM 2597 N N . ASN A 1 343 ? -20.710 6.805 5.475 1.00 97.94 343 ASN A N 1
ATOM 2598 C CA . ASN A 1 343 ? -20.750 6.815 4.012 1.00 97.94 343 ASN A CA 1
ATOM 2599 C C . ASN A 1 343 ? -19.343 6.531 3.439 1.00 97.94 343 ASN A C 1
ATOM 2601 O O . ASN A 1 343 ? -18.341 6.802 4.114 1.00 97.94 343 ASN A O 1
ATOM 2605 N N . PRO A 1 344 ? -19.233 5.962 2.224 1.00 97.56 344 PRO A N 1
ATOM 2606 C CA . PRO A 1 344 ? -17.946 5.815 1.551 1.00 97.56 344 PRO A CA 1
ATOM 2607 C C . PRO A 1 344 ? -17.332 7.179 1.233 1.00 97.56 344 PRO A C 1
ATOM 2609 O O . PRO A 1 344 ? -18.042 8.127 0.896 1.00 97.56 344 PRO A O 1
ATOM 2612 N N . SER A 1 345 ? -16.004 7.258 1.312 1.00 98.62 345 SER A N 1
ATOM 2613 C CA . SER A 1 345 ? -15.236 8.388 0.789 1.00 98.62 345 SER A CA 1
ATOM 2614 C C . SER A 1 345 ? -15.539 8.629 -0.693 1.00 98.62 345 SER A C 1
ATOM 2616 O O . SER A 1 345 ? -16.002 7.732 -1.407 1.00 98.62 345 SER A O 1
ATOM 2618 N N . THR A 1 346 ? -15.174 9.809 -1.198 1.00 97.81 346 THR A N 1
ATOM 2619 C CA . THR A 1 346 ? -15.091 10.031 -2.648 1.00 97.81 346 THR A CA 1
ATOM 2620 C C . THR A 1 346 ? -14.226 8.941 -3.284 1.00 97.81 346 THR A C 1
ATOM 2622 O O . THR A 1 346 ? -13.176 8.574 -2.746 1.00 97.81 346 THR A O 1
ATOM 2625 N N . SER A 1 347 ? -14.690 8.387 -4.403 1.00 97.81 347 SER A N 1
ATOM 2626 C CA . SER A 1 347 ? -14.002 7.302 -5.100 1.00 97.81 347 SER A CA 1
ATOM 2627 C C . SER A 1 347 ? -12.695 7.796 -5.716 1.00 97.81 347 SER A C 1
ATOM 2629 O O . SER A 1 347 ? -12.684 8.791 -6.438 1.00 97.81 347 SER A O 1
ATOM 2631 N N . LEU A 1 348 ? -11.605 7.069 -5.482 1.00 98.56 348 LEU A N 1
ATOM 2632 C CA . LEU A 1 348 ? -10.300 7.338 -6.079 1.00 98.56 348 LEU A CA 1
ATOM 2633 C C . LEU A 1 348 ? -9.979 6.254 -7.106 1.00 98.56 348 LEU A C 1
ATOM 2635 O O . LEU A 1 348 ? -9.853 5.088 -6.745 1.00 98.56 348 LEU A O 1
ATOM 2639 N N . THR A 1 349 ? -9.799 6.623 -8.372 1.00 98.38 349 THR A N 1
ATOM 2640 C CA . THR A 1 349 ? -9.328 5.679 -9.396 1.00 98.38 349 THR A CA 1
ATOM 2641 C C . THR A 1 349 ? -7.831 5.848 -9.618 1.00 98.38 349 THR A C 1
ATOM 2643 O O . THR A 1 349 ? -7.365 6.945 -9.918 1.00 98.38 349 THR A O 1
ATOM 2646 N N . VAL A 1 350 ? -7.083 4.754 -9.483 1.00 97.44 350 VAL A N 1
ATOM 2647 C CA . VAL A 1 350 ? -5.632 4.704 -9.685 1.00 97.44 350 VAL A CA 1
ATOM 2648 C C . VAL A 1 350 ? -5.317 3.621 -10.706 1.00 97.44 350 VAL A C 1
ATOM 2650 O O . VAL A 1 350 ? -5.659 2.458 -10.511 1.00 97.44 350 VAL A O 1
ATOM 2653 N N . THR A 1 351 ? -4.635 3.990 -11.787 1.00 96.94 351 THR A N 1
ATOM 2654 C CA . THR A 1 351 ? -4.072 3.023 -12.740 1.00 96.94 351 THR A CA 1
ATOM 2655 C C . THR A 1 351 ? -2.662 2.663 -12.307 1.00 96.94 351 THR A C 1
ATOM 2657 O O . THR A 1 351 ? -1.859 3.577 -12.121 1.00 96.94 351 THR A O 1
ATOM 2660 N N . THR A 1 352 ? -2.346 1.379 -12.132 1.00 92.12 352 THR A N 1
ATOM 2661 C CA . THR A 1 352 ? -0.964 0.920 -11.905 1.00 92.12 352 THR A CA 1
ATOM 2662 C C . THR A 1 352 ? -0.067 1.314 -13.076 1.00 92.12 352 THR A C 1
ATOM 2664 O O . THR A 1 352 ? -0.530 1.519 -14.202 1.00 92.12 352 THR A O 1
ATOM 2667 N N . ASN A 1 353 ? 1.236 1.442 -12.827 1.00 82.44 353 ASN A N 1
ATOM 2668 C CA . ASN A 1 353 ? 2.172 1.745 -13.904 1.00 82.44 353 ASN A CA 1
ATOM 2669 C C . ASN A 1 353 ? 2.158 0.609 -14.937 1.00 82.44 353 ASN A C 1
ATOM 2671 O O . ASN A 1 353 ? 1.955 -0.562 -14.600 1.00 82.44 353 ASN A O 1
ATOM 2675 N N . ALA A 1 354 ? 2.376 0.951 -16.204 1.00 79.12 354 ALA A N 1
ATOM 2676 C CA . ALA A 1 354 ? 2.591 -0.062 -17.222 1.00 79.12 354 ALA A CA 1
ATOM 2677 C C . ALA A 1 354 ? 3.875 -0.837 -16.917 1.00 79.12 354 ALA A C 1
ATOM 2679 O O . ALA A 1 354 ? 4.868 -0.264 -16.466 1.00 79.12 354 ALA A O 1
ATOM 2680 N N . GLN A 1 355 ? 3.854 -2.140 -17.180 1.00 72.12 355 GLN A N 1
ATOM 2681 C CA . GLN A 1 355 ? 5.075 -2.924 -17.202 1.00 72.12 355 GLN A CA 1
ATOM 2682 C C . GLN A 1 355 ? 5.851 -2.513 -18.452 1.00 72.12 355 GLN A C 1
ATOM 2684 O O . GLN A 1 355 ? 5.450 -2.840 -19.567 1.00 72.12 355 GLN A O 1
ATOM 2689 N N . THR A 1 356 ? 6.932 -1.758 -18.281 1.00 62.44 356 THR A N 1
ATOM 2690 C CA . THR A 1 356 ? 7.834 -1.455 -19.387 1.00 62.44 356 THR A CA 1
ATOM 2691 C C . THR A 1 356 ? 8.658 -2.706 -19.682 1.00 62.44 356 THR A C 1
ATOM 2693 O O . THR A 1 356 ? 9.536 -3.099 -18.915 1.00 62.44 356 THR A O 1
ATOM 2696 N N . SER A 1 357 ? 8.380 -3.371 -20.804 1.00 64.94 357 SER A N 1
ATOM 2697 C CA . SER A 1 357 ? 9.415 -4.156 -21.475 1.00 64.94 357 SER A CA 1
ATOM 2698 C C . SER A 1 357 ? 10.481 -3.138 -21.863 1.00 64.94 357 SER A C 1
ATOM 2700 O O . SER A 1 357 ? 10.209 -2.298 -22.713 1.00 64.94 357 SER A O 1
ATOM 2702 N N . GLY A 1 358 ? 11.619 -3.099 -21.167 1.00 81.75 358 GLY A N 1
ATOM 2703 C CA . GLY A 1 358 ? 12.665 -2.108 -21.440 1.00 81.75 358 GLY A CA 1
ATOM 2704 C C . GLY A 1 358 ? 13.211 -2.199 -22.872 1.00 81.75 358 GLY A C 1
ATOM 2705 O O . GLY A 1 358 ? 12.659 -2.902 -23.719 1.00 81.75 358 GLY A O 1
ATOM 2706 N N . ILE A 1 359 ? 14.306 -1.505 -23.165 1.00 93.56 359 ILE A N 1
ATOM 2707 C CA . ILE A 1 359 ? 14.894 -1.484 -24.515 1.00 93.56 359 ILE A CA 1
ATOM 2708 C C . ILE A 1 359 ? 15.094 -2.908 -25.072 1.00 93.56 359 ILE A C 1
ATOM 2710 O O . ILE A 1 359 ? 15.501 -3.815 -24.351 1.00 93.56 359 ILE A O 1
ATOM 2714 N N . GLN A 1 360 ? 14.810 -3.106 -26.363 1.00 94.00 360 GLN A N 1
ATOM 2715 C CA . GLN A 1 360 ? 14.928 -4.407 -27.039 1.00 94.00 360 GLN A CA 1
ATOM 2716 C C . GLN A 1 360 ? 15.888 -4.323 -28.227 1.00 94.00 360 GLN A C 1
ATOM 2718 O O . GLN A 1 360 ? 15.777 -3.396 -29.034 1.00 94.00 360 GLN A O 1
ATOM 2723 N N . ARG A 1 361 ? 16.784 -5.310 -28.372 1.00 95.56 361 ARG A N 1
ATOM 2724 C CA . ARG A 1 361 ? 17.616 -5.475 -29.575 1.00 95.56 361 ARG A CA 1
ATOM 2725 C C . ARG A 1 361 ? 16.754 -5.965 -30.741 1.00 95.56 361 ARG A C 1
ATOM 2727 O O . ARG A 1 361 ? 16.000 -6.922 -30.607 1.00 95.56 361 ARG A O 1
ATOM 2734 N N . GLN A 1 362 ? 16.895 -5.320 -31.892 1.00 95.94 362 GLN A N 1
ATOM 2735 C CA . GLN A 1 362 ? 16.115 -5.574 -33.106 1.00 95.94 362 GLN A CA 1
ATOM 2736 C C . GLN A 1 362 ? 16.910 -6.353 -34.155 1.00 95.94 362 GLN A C 1
ATOM 2738 O O . GLN A 1 362 ? 16.346 -7.103 -34.949 1.00 95.94 362 GLN A O 1
ATOM 2743 N N . GLY A 1 363 ? 18.229 -6.179 -34.196 1.00 95.19 363 GLY A N 1
ATOM 2744 C CA . GLY A 1 363 ? 19.106 -6.935 -35.085 1.00 95.19 363 GLY A CA 1
ATOM 2745 C C . GLY A 1 363 ? 20.481 -6.310 -35.216 1.00 95.19 363 GLY A C 1
ATOM 2746 O O . GLY A 1 363 ? 20.739 -5.228 -34.688 1.00 95.19 363 GLY A O 1
ATOM 2747 N N . MET A 1 364 ? 21.358 -7.014 -35.925 1.00 97.00 364 MET A N 1
ATOM 2748 C CA . MET A 1 364 ? 22.759 -6.642 -36.068 1.00 97.00 364 MET A CA 1
ATOM 2749 C C . MET A 1 364 ? 23.318 -6.960 -37.458 1.00 97.00 364 MET A C 1
ATOM 2751 O O . MET A 1 364 ? 22.720 -7.715 -38.224 1.00 97.00 364 MET A O 1
ATOM 2755 N N . SER A 1 365 ? 24.474 -6.380 -37.771 1.00 97.44 365 SER A N 1
ATOM 2756 C CA . SER A 1 365 ? 25.306 -6.720 -38.930 1.00 97.44 365 SER A CA 1
ATOM 2757 C C . SER A 1 365 ? 26.779 -6.584 -38.552 1.00 97.44 365 SER A C 1
ATOM 2759 O O . SER A 1 365 ? 27.130 -5.672 -37.808 1.00 97.44 365 SER A O 1
ATOM 2761 N N . THR A 1 366 ? 27.644 -7.454 -39.067 1.00 96.00 366 THR A N 1
ATOM 2762 C CA . THR A 1 366 ? 29.083 -7.467 -38.764 1.00 96.00 366 THR A CA 1
ATOM 2763 C C . THR A 1 366 ? 29.919 -7.578 -40.027 1.00 96.00 366 THR A C 1
ATOM 2765 O O . THR A 1 366 ? 29.476 -8.137 -41.031 1.00 96.00 366 THR A O 1
ATOM 2768 N N . VAL A 1 367 ? 31.136 -7.033 -39.984 1.00 94.31 367 VAL A N 1
ATOM 2769 C CA . VAL A 1 367 ? 32.120 -7.139 -41.067 1.00 94.31 367 VAL A CA 1
ATOM 2770 C C . VAL A 1 367 ? 33.523 -7.302 -40.491 1.00 94.31 367 VAL A C 1
ATOM 2772 O O . VAL A 1 367 ? 33.889 -6.715 -39.472 1.00 94.31 367 VAL A O 1
ATOM 2775 N N . VAL A 1 368 ? 34.337 -8.097 -41.183 1.00 92.06 368 VAL A N 1
ATOM 2776 C CA . VAL A 1 368 ? 35.743 -8.329 -40.862 1.00 92.06 368 VAL A CA 1
ATOM 2777 C C . VAL A 1 368 ? 36.593 -8.148 -42.119 1.00 92.06 368 VAL A C 1
ATOM 2779 O O . VAL A 1 368 ? 36.462 -8.907 -43.073 1.00 92.06 368 VAL A O 1
ATOM 2782 N N . ASN A 1 369 ? 37.527 -7.194 -42.092 1.00 91.38 369 ASN A N 1
ATOM 2783 C CA . ASN A 1 369 ? 38.506 -6.981 -43.161 1.00 91.38 369 ASN A CA 1
ATOM 2784 C C . ASN A 1 369 ? 39.848 -7.602 -42.771 1.00 91.38 369 ASN A C 1
ATOM 2786 O O . ASN A 1 369 ? 40.646 -7.002 -42.044 1.00 91.38 369 ASN A O 1
ATOM 2790 N N . THR A 1 370 ? 40.104 -8.836 -43.202 1.00 85.69 370 THR A N 1
ATOM 2791 C CA . THR A 1 370 ? 41.358 -9.549 -42.898 1.00 85.69 370 THR A CA 1
ATOM 2792 C C . THR A 1 370 ? 42.579 -8.940 -43.585 1.00 85.69 370 THR A C 1
ATOM 2794 O O . THR A 1 370 ? 43.679 -9.036 -43.042 1.00 85.69 370 THR A O 1
ATOM 2797 N N . THR A 1 371 ? 42.382 -8.261 -44.713 1.00 88.44 371 THR A N 1
ATOM 2798 C CA . THR A 1 371 ? 43.400 -7.473 -45.413 1.00 88.44 371 THR A CA 1
ATOM 2799 C C . THR A 1 371 ? 43.345 -6.015 -44.970 1.00 88.44 371 THR A C 1
ATOM 2801 O O . THR A 1 371 ? 42.264 -5.474 -44.740 1.00 88.44 371 THR A O 1
ATOM 2804 N N . SER A 1 372 ? 44.508 -5.371 -44.865 1.00 91.94 372 SER A N 1
ATOM 2805 C CA . SER A 1 372 ? 44.584 -3.950 -44.538 1.00 91.94 372 SER A CA 1
ATOM 2806 C C . SER A 1 372 ? 43.964 -3.092 -45.640 1.00 91.94 372 SER A C 1
ATOM 2808 O O . SER A 1 372 ? 44.361 -3.182 -46.803 1.00 91.94 372 SER A O 1
ATOM 2810 N N . THR A 1 373 ? 42.999 -2.256 -45.263 1.00 94.62 373 THR A N 1
ATOM 2811 C CA . THR A 1 373 ? 42.296 -1.322 -46.152 1.00 94.62 373 THR A CA 1
ATOM 2812 C C . THR A 1 373 ? 42.219 0.061 -45.508 1.00 94.62 373 THR A C 1
ATOM 2814 O O . THR A 1 373 ? 42.441 0.209 -44.307 1.00 94.62 373 THR A O 1
ATOM 2817 N N . THR A 1 374 ? 41.906 1.089 -46.300 1.00 97.25 374 THR A N 1
ATOM 2818 C CA . THR A 1 374 ? 41.676 2.466 -45.815 1.00 97.25 374 THR A CA 1
ATOM 2819 C C . THR A 1 374 ? 40.212 2.746 -45.452 1.00 97.25 374 THR A C 1
ATOM 2821 O O . THR A 1 374 ? 39.822 3.890 -45.219 1.00 97.25 374 THR A O 1
ATOM 2824 N N . SER A 1 375 ? 39.368 1.712 -45.443 1.00 96.38 375 SER A N 1
ATOM 2825 C CA . SER A 1 375 ? 37.945 1.821 -45.129 1.00 96.38 375 SER A CA 1
ATOM 2826 C C . SER A 1 375 ? 37.393 0.549 -44.490 1.00 96.38 375 SER A C 1
ATOM 2828 O O . SER A 1 375 ? 37.868 -0.561 -44.758 1.00 96.38 375 SER A O 1
ATOM 2830 N N . HIS A 1 376 ? 36.366 0.722 -43.662 1.00 96.31 376 HIS A N 1
ATOM 2831 C CA . HIS A 1 376 ? 35.568 -0.338 -43.058 1.00 96.31 376 HIS A CA 1
ATOM 2832 C C . HIS A 1 376 ? 34.089 -0.056 -43.340 1.00 96.31 376 HIS A C 1
ATOM 2834 O O . HIS A 1 376 ? 33.561 0.957 -42.887 1.00 96.31 376 HIS A O 1
ATOM 2840 N N . THR A 1 377 ? 33.432 -0.914 -44.123 1.00 98.00 377 THR A N 1
ATOM 2841 C CA . THR A 1 377 ? 32.032 -0.727 -44.540 1.00 98.00 377 THR A CA 1
ATOM 2842 C C . THR A 1 377 ? 31.164 -1.807 -43.921 1.00 98.00 377 THR A C 1
ATOM 2844 O O . THR A 1 377 ? 31.437 -2.982 -44.140 1.00 98.00 377 THR A O 1
ATOM 2847 N N . ILE A 1 378 ? 30.122 -1.417 -43.186 1.00 97.69 378 ILE A N 1
ATOM 2848 C CA . ILE A 1 378 ? 29.172 -2.328 -42.537 1.00 97.69 378 ILE A CA 1
ATOM 2849 C C . ILE A 1 378 ? 27.788 -2.107 -43.150 1.00 97.69 378 ILE A C 1
ATOM 2851 O O . ILE A 1 378 ? 27.301 -0.976 -43.217 1.00 97.69 378 ILE A O 1
ATOM 2855 N N . THR A 1 379 ? 27.143 -3.181 -43.601 1.00 98.38 379 THR A N 1
ATOM 2856 C CA . THR A 1 379 ? 25.759 -3.141 -44.095 1.00 98.38 379 THR A CA 1
ATOM 2857 C C . THR A 1 379 ? 24.806 -2.704 -42.981 1.00 98.38 379 THR A C 1
ATOM 2859 O O . THR A 1 379 ? 24.953 -3.115 -41.830 1.00 98.38 379 THR A O 1
ATOM 2862 N N . LYS A 1 380 ? 23.805 -1.882 -43.308 1.00 97.56 380 LYS A N 1
ATOM 2863 C CA . LYS A 1 380 ? 22.731 -1.533 -42.372 1.00 97.56 380 LYS A CA 1
ATOM 2864 C C . LYS A 1 380 ? 21.998 -2.815 -41.943 1.00 97.56 380 LYS A C 1
ATOM 2866 O O . LYS A 1 380 ? 21.588 -3.571 -42.827 1.00 97.56 380 LYS A O 1
ATOM 2871 N N . PRO A 1 381 ? 21.760 -3.063 -40.639 1.00 97.62 381 PRO A N 1
ATOM 2872 C CA . PRO A 1 381 ? 20.960 -4.210 -40.220 1.00 97.62 381 PRO A CA 1
ATOM 2873 C C . PRO A 1 381 ? 19.581 -4.219 -40.898 1.00 97.62 381 PRO A C 1
ATOM 2875 O O . PRO A 1 381 ? 18.934 -3.176 -41.050 1.00 97.62 381 PRO A O 1
ATOM 2878 N N . ALA A 1 382 ? 19.122 -5.401 -41.316 1.00 95.00 382 ALA A N 1
ATOM 2879 C CA . ALA A 1 382 ? 17.878 -5.545 -42.076 1.00 95.00 382 ALA A CA 1
ATOM 2880 C C . ALA A 1 382 ? 16.642 -5.076 -41.285 1.00 95.00 382 ALA A C 1
ATOM 2882 O O . ALA A 1 382 ? 15.730 -4.491 -41.861 1.00 95.00 382 ALA A O 1
ATOM 2883 N N . SER A 1 383 ? 16.649 -5.269 -39.964 1.00 90.44 383 SER A N 1
ATOM 2884 C CA . SER A 1 383 ? 15.587 -4.845 -39.043 1.00 90.44 383 SER A CA 1
ATOM 2885 C C . SER A 1 383 ? 15.665 -3.376 -38.618 1.00 90.44 383 SER A C 1
ATOM 2887 O O . SER A 1 383 ? 14.790 -2.913 -37.884 1.00 90.44 383 SER A O 1
ATOM 2889 N N . ALA A 1 384 ? 16.689 -2.639 -39.068 1.00 94.62 384 ALA A N 1
ATOM 2890 C CA . ALA A 1 384 ? 16.862 -1.243 -38.697 1.00 94.62 384 ALA A CA 1
ATOM 2891 C C . ALA A 1 384 ? 15.759 -0.373 -39.319 1.00 94.62 384 ALA A C 1
ATOM 2893 O O . ALA A 1 384 ? 15.676 -0.263 -40.550 1.00 94.62 384 ALA A O 1
ATOM 2894 N N . ALA A 1 385 ? 14.951 0.248 -38.460 1.00 95.06 385 ALA A N 1
ATOM 2895 C CA . ALA A 1 385 ? 13.791 1.066 -38.812 1.00 95.06 385 ALA A CA 1
ATOM 2896 C C . ALA A 1 385 ? 13.859 2.462 -38.173 1.00 95.06 385 ALA A C 1
ATOM 2898 O O . ALA A 1 385 ? 14.542 2.660 -37.167 1.00 95.06 385 ALA A O 1
ATOM 2899 N N . ALA A 1 386 ? 13.124 3.420 -38.744 1.00 96.19 386 ALA A N 1
ATOM 2900 C CA . ALA A 1 386 ? 13.072 4.795 -38.254 1.00 96.19 386 ALA A CA 1
ATOM 2901 C C . ALA A 1 386 ? 12.686 4.863 -36.765 1.00 96.19 386 ALA A C 1
ATOM 2903 O O . ALA A 1 386 ? 11.771 4.169 -36.321 1.00 96.19 386 ALA A O 1
ATOM 2904 N N . GLY A 1 387 ? 13.381 5.705 -35.998 1.00 92.56 387 GLY A N 1
ATOM 2905 C CA . GLY A 1 387 ? 13.160 5.867 -34.557 1.00 92.56 387 GLY A CA 1
ATOM 2906 C C . GLY A 1 387 ? 13.852 4.823 -33.671 1.00 92.56 387 GLY A C 1
ATOM 2907 O O . GLY A 1 387 ? 13.754 4.911 -32.448 1.00 92.56 387 GLY A O 1
ATOM 2908 N N . GLN A 1 388 ? 14.572 3.857 -34.248 1.00 97.44 388 GLN A N 1
ATOM 2909 C CA . GLN A 1 388 ? 15.504 3.010 -33.500 1.00 97.44 388 GLN A CA 1
ATOM 2910 C C . GLN A 1 388 ? 16.843 3.726 -33.285 1.00 97.44 388 GLN A C 1
ATOM 2912 O O . GLN A 1 388 ? 17.222 4.610 -34.054 1.00 97.44 388 GLN A O 1
ATOM 2917 N N . VAL A 1 389 ? 17.588 3.309 -32.263 1.00 98.50 389 VAL A N 1
ATOM 2918 C CA . VAL A 1 389 ? 18.970 3.755 -32.041 1.00 98.50 389 VAL A CA 1
ATOM 2919 C C . VAL A 1 389 ? 19.904 2.588 -32.303 1.00 98.50 389 VAL A C 1
ATOM 2921 O O . VAL A 1 389 ? 19.748 1.526 -31.705 1.00 98.50 389 VAL A O 1
ATOM 2924 N N . CYS A 1 390 ? 20.872 2.779 -33.192 1.00 98.56 390 CYS A N 1
ATOM 2925 C CA . CYS A 1 390 ? 21.893 1.788 -33.493 1.00 98.56 390 CYS A CA 1
ATOM 2926 C C . CYS A 1 390 ? 23.229 2.177 -32.866 1.00 98.56 390 CYS A C 1
ATOM 2928 O O . CYS A 1 390 ? 23.601 3.348 -32.858 1.00 98.56 390 CYS A O 1
ATOM 2930 N N . VAL A 1 391 ? 23.952 1.185 -32.356 1.00 98.69 391 VAL A N 1
ATOM 2931 C CA . VAL A 1 391 ? 25.291 1.302 -31.778 1.00 98.69 391 VAL A CA 1
ATOM 2932 C C . VAL A 1 391 ? 26.266 0.554 -32.675 1.00 98.69 391 VAL A C 1
ATOM 2934 O O . VAL A 1 391 ? 25.996 -0.584 -33.054 1.00 98.69 391 VAL A O 1
ATOM 2937 N N . ALA A 1 392 ? 27.392 1.182 -33.003 1.00 98.31 392 ALA A N 1
ATOM 2938 C CA . ALA A 1 392 ? 28.478 0.564 -33.751 1.00 98.31 392 ALA A CA 1
ATOM 2939 C C . ALA A 1 392 ? 29.736 0.452 -32.895 1.00 98.31 392 ALA A C 1
ATOM 2941 O O . ALA A 1 392 ? 30.098 1.403 -32.199 1.00 98.31 392 ALA A O 1
ATOM 2942 N N . SER A 1 393 ? 30.426 -0.682 -33.013 1.00 97.56 393 SER A N 1
ATOM 2943 C CA . SER A 1 393 ? 31.780 -0.874 -32.491 1.00 97.56 393 SER A CA 1
ATOM 2944 C C . SER A 1 393 ? 32.740 -1.136 -33.636 1.00 97.56 393 SER A C 1
ATOM 2946 O O . SER A 1 393 ? 32.454 -1.972 -34.494 1.00 97.56 393 SER A O 1
ATOM 2948 N N . LEU A 1 394 ? 33.877 -0.440 -33.647 1.00 95.81 394 LEU A N 1
ATOM 2949 C CA . LEU A 1 394 ? 34.948 -0.659 -34.617 1.00 95.81 394 LEU A CA 1
ATOM 2950 C C . LEU A 1 394 ? 36.274 -0.880 -33.896 1.00 95.81 394 LEU A C 1
ATOM 2952 O O . LEU A 1 394 ? 36.739 -0.011 -33.162 1.00 95.81 394 LEU A O 1
ATOM 2956 N N . ALA A 1 395 ? 36.909 -2.014 -34.168 1.00 94.94 395 ALA A N 1
ATOM 2957 C CA . ALA A 1 395 ? 38.253 -2.346 -33.726 1.00 94.94 395 ALA A CA 1
ATOM 2958 C C . ALA A 1 395 ? 39.232 -2.281 -34.906 1.00 94.94 395 ALA A C 1
ATOM 2960 O O . ALA A 1 395 ? 39.024 -2.926 -35.940 1.00 94.94 395 ALA A O 1
ATOM 2961 N N . LEU A 1 396 ? 40.317 -1.526 -34.741 1.00 94.50 396 LEU A N 1
ATOM 2962 C CA . LEU A 1 396 ? 41.405 -1.403 -35.708 1.00 94.50 396 LEU A CA 1
ATOM 2963 C C . LEU A 1 396 ? 42.700 -1.982 -35.133 1.00 94.50 396 LEU A C 1
ATOM 2965 O O . LEU A 1 396 ? 43.032 -1.764 -33.966 1.00 94.50 396 LEU A O 1
ATOM 2969 N N . ASN A 1 397 ? 43.469 -2.665 -35.979 1.00 90.75 397 ASN A N 1
ATOM 2970 C CA . ASN A 1 397 ? 44.799 -3.184 -35.653 1.00 90.75 397 ASN A CA 1
ATOM 2971 C C . ASN A 1 397 ? 45.877 -2.072 -35.721 1.00 90.75 397 ASN A C 1
ATOM 2973 O O . ASN A 1 397 ? 46.829 -2.173 -36.496 1.00 90.75 397 ASN A O 1
ATOM 2977 N N . GLY A 1 398 ? 45.664 -0.973 -34.986 1.00 88.06 398 GLY A N 1
ATOM 2978 C CA . GLY A 1 398 ? 46.400 0.296 -35.091 1.00 88.06 398 GLY A CA 1
ATOM 2979 C C . GLY A 1 398 ? 45.719 1.321 -36.017 1.00 88.06 398 GLY A C 1
ATOM 2980 O O . GLY A 1 398 ? 44.542 1.185 -36.343 1.00 88.06 398 GLY A O 1
ATOM 2981 N N . SER A 1 399 ? 46.460 2.344 -36.471 1.00 94.06 399 SER A N 1
ATOM 2982 C CA . SER A 1 399 ? 45.924 3.497 -37.236 1.00 94.06 399 SER A CA 1
ATOM 2983 C C . SER A 1 399 ? 44.763 4.209 -36.519 1.00 94.06 399 SER A C 1
ATOM 2985 O O . SER A 1 399 ? 44.499 3.939 -35.362 1.00 94.06 399 SER A O 1
ATOM 2987 N N . THR A 1 400 ? 44.069 5.158 -37.138 1.00 97.06 400 THR A N 1
ATOM 2988 C CA . THR A 1 400 ? 42.910 5.825 -36.519 1.00 97.06 400 THR A CA 1
ATOM 2989 C C . THR A 1 400 ? 41.760 5.953 -37.503 1.00 97.06 400 THR A C 1
ATOM 2991 O O . THR A 1 400 ? 41.966 5.902 -38.714 1.00 97.06 400 THR A O 1
ATOM 2994 N N . VAL A 1 401 ? 40.537 6.122 -37.001 1.00 97.75 401 VAL A N 1
ATOM 2995 C CA . VAL A 1 401 ? 39.412 6.565 -37.836 1.00 97.75 401 VAL A CA 1
ATOM 2996 C C . VAL A 1 401 ? 39.612 8.046 -38.160 1.00 97.75 401 VAL A C 1
ATOM 2998 O O . VAL A 1 401 ? 39.727 8.866 -37.252 1.00 97.75 401 VAL A O 1
ATOM 3001 N N . SER A 1 402 ? 39.669 8.386 -39.447 1.00 97.19 402 SER A N 1
ATOM 3002 C CA . SER A 1 402 ? 39.794 9.768 -39.929 1.00 97.19 402 SER A CA 1
ATOM 3003 C C . SER A 1 402 ? 38.443 10.392 -40.278 1.00 97.19 402 SER A C 1
ATOM 3005 O O . SER A 1 402 ? 38.299 11.609 -40.191 1.00 97.19 402 SER A O 1
ATOM 3007 N N . ALA A 1 403 ? 37.446 9.576 -40.636 1.00 98.00 403 ALA A N 1
ATOM 3008 C CA . ALA A 1 403 ? 36.075 10.025 -40.860 1.00 98.00 403 ALA A CA 1
ATOM 3009 C C . ALA A 1 403 ? 35.057 8.922 -40.531 1.00 98.00 403 ALA A C 1
ATOM 3011 O O . ALA A 1 403 ? 35.221 7.772 -40.946 1.00 98.00 403 ALA A O 1
ATOM 3012 N N . ALA A 1 404 ? 33.993 9.291 -39.815 1.00 97.88 404 ALA A N 1
ATOM 3013 C CA . ALA A 1 404 ? 32.817 8.452 -39.602 1.00 97.88 404 ALA A CA 1
ATOM 3014 C C . ALA A 1 404 ? 31.730 8.775 -40.651 1.00 97.88 404 ALA A C 1
ATOM 3016 O O . ALA A 1 404 ? 31.676 9.909 -41.138 1.00 97.88 404 ALA A O 1
ATOM 3017 N N . PRO A 1 405 ? 30.858 7.815 -41.000 1.00 97.75 405 PRO A N 1
ATOM 3018 C CA . PRO A 1 405 ? 29.743 8.062 -41.906 1.00 97.75 405 PRO A CA 1
ATOM 3019 C C . PRO A 1 405 ? 28.756 9.087 -41.327 1.00 97.75 405 PRO A C 1
ATOM 3021 O O . PRO A 1 405 ? 28.582 9.197 -40.112 1.00 97.75 405 PRO A O 1
ATOM 3024 N N . THR A 1 406 ? 28.094 9.845 -42.204 1.00 96.44 406 THR A N 1
ATOM 3025 C CA . THR A 1 406 ? 27.131 10.886 -41.813 1.00 96.44 406 THR A CA 1
ATOM 3026 C C . THR A 1 406 ? 26.051 10.332 -40.880 1.00 96.44 406 THR A C 1
ATOM 3028 O O . THR A 1 406 ? 25.544 9.236 -41.094 1.00 96.44 406 THR A O 1
ATOM 3031 N N . GLY A 1 407 ? 25.701 11.100 -39.845 1.00 96.31 407 GLY A N 1
ATOM 3032 C CA . GLY A 1 407 ? 24.678 10.739 -38.861 1.00 96.31 407 GLY A CA 1
ATOM 3033 C C . GLY A 1 407 ? 25.204 9.975 -37.641 1.00 96.31 407 GLY A C 1
ATOM 3034 O O . GLY A 1 407 ? 24.540 9.980 -36.603 1.00 96.31 407 GLY A O 1
ATOM 3035 N N . TRP A 1 408 ? 26.390 9.369 -37.713 1.00 98.44 408 TRP A N 1
ATOM 3036 C CA . TRP A 1 408 ? 26.983 8.648 -36.587 1.00 98.44 408 TRP A CA 1
ATOM 3037 C C . TRP A 1 408 ? 27.718 9.590 -35.636 1.00 98.44 408 TRP A C 1
ATOM 3039 O O . TRP A 1 408 ? 28.589 10.357 -36.041 1.00 98.44 408 TRP A O 1
ATOM 3049 N N . THR A 1 409 ? 27.395 9.502 -34.348 1.00 98.44 409 THR A N 1
ATOM 3050 C CA . THR A 1 409 ? 28.034 10.279 -33.281 1.00 98.44 409 THR A CA 1
ATOM 3051 C C . THR A 1 409 ? 28.946 9.384 -32.459 1.00 98.44 409 THR A C 1
ATOM 3053 O O . THR A 1 409 ? 28.523 8.346 -31.955 1.00 98.44 409 THR A O 1
ATOM 3056 N N . GLN A 1 410 ? 30.209 9.782 -32.319 1.00 98.50 410 GLN A N 1
ATOM 3057 C CA . GLN A 1 410 ? 31.200 9.049 -31.535 1.00 98.50 410 GLN A CA 1
ATOM 3058 C C . GLN A 1 410 ? 30.992 9.286 -30.039 1.00 98.50 410 GLN A C 1
ATOM 3060 O O . GLN A 1 410 ? 30.891 10.434 -29.610 1.00 98.50 410 GLN A O 1
ATOM 3065 N N . PHE A 1 411 ? 31.008 8.217 -29.245 1.00 98.38 411 PHE A N 1
ATOM 3066 C CA . PHE A 1 411 ? 31.013 8.300 -27.781 1.00 98.38 411 PHE A CA 1
ATOM 3067 C C . PHE A 1 411 ? 32.258 7.664 -27.145 1.00 98.38 411 PHE A C 1
ATOM 3069 O O . PHE A 1 411 ? 32.566 7.954 -25.994 1.00 98.38 411 PHE A O 1
ATOM 3076 N N . ALA A 1 412 ? 32.998 6.831 -27.886 1.00 98.06 412 ALA A N 1
ATOM 3077 C CA . ALA A 1 412 ? 34.259 6.251 -27.435 1.00 98.06 412 ALA A CA 1
ATOM 3078 C C . ALA A 1 412 ? 35.299 6.241 -28.565 1.00 98.06 412 ALA A C 1
ATOM 3080 O O . ALA A 1 412 ? 34.985 5.901 -29.706 1.00 98.06 412 ALA A O 1
ATOM 3081 N N . ALA A 1 413 ? 36.542 6.591 -28.232 1.00 97.81 413 ALA A N 1
ATOM 3082 C CA . ALA A 1 413 ? 37.717 6.433 -29.087 1.00 97.81 413 ALA A CA 1
ATOM 3083 C C . ALA A 1 413 ? 38.934 6.131 -28.213 1.00 97.81 413 ALA A C 1
ATOM 3085 O O . ALA A 1 413 ? 39.433 6.993 -27.493 1.00 97.81 413 ALA A O 1
ATOM 3086 N N . ILE A 1 414 ? 39.388 4.885 -28.259 1.00 97.25 414 ILE A N 1
ATOM 3087 C CA . ILE A 1 414 ? 40.438 4.359 -27.397 1.00 97.25 414 ILE A CA 1
ATOM 3088 C C . ILE A 1 414 ? 41.667 4.118 -28.267 1.00 97.25 414 ILE A C 1
ATOM 3090 O O . ILE A 1 414 ? 41.719 3.145 -29.014 1.00 97.25 414 ILE A O 1
ATOM 3094 N N . THR A 1 415 ? 42.635 5.032 -28.190 1.00 96.31 415 THR A N 1
ATOM 3095 C CA . THR A 1 415 ? 43.851 5.036 -29.030 1.00 96.31 415 THR A CA 1
ATOM 3096 C C . THR A 1 415 ? 45.135 5.209 -28.211 1.00 96.31 415 THR A C 1
ATOM 3098 O O . THR A 1 415 ? 46.156 5.648 -28.731 1.00 96.31 415 THR A O 1
ATOM 3101 N N . SER A 1 416 ? 45.065 4.973 -26.898 1.00 94.62 416 SER A N 1
ATOM 3102 C CA . SER A 1 416 ? 46.179 5.170 -25.957 1.00 94.62 416 SER A CA 1
ATOM 3103 C C . SER A 1 416 ? 47.138 3.978 -25.873 1.00 94.62 416 SER A C 1
ATOM 3105 O O . SER A 1 416 ? 48.201 4.097 -25.269 1.00 94.62 416 SER A O 1
ATOM 3107 N N . ILE A 1 417 ? 46.769 2.844 -26.468 1.00 91.69 417 ILE A N 1
ATOM 3108 C CA . ILE A 1 417 ? 47.596 1.641 -26.615 1.00 91.69 417 ILE A CA 1
ATOM 3109 C C . ILE A 1 417 ? 47.948 1.450 -28.084 1.00 91.69 417 ILE A C 1
ATOM 3111 O O . ILE A 1 417 ? 47.244 1.957 -28.947 1.00 91.69 417 ILE A O 1
ATOM 3115 N N . SER A 1 418 ? 49.009 0.704 -28.383 1.00 90.25 418 SER A N 1
ATOM 3116 C CA . SER A 1 418 ? 49.459 0.548 -29.775 1.00 90.25 418 SER A CA 1
ATOM 3117 C C . SER A 1 418 ? 48.457 -0.239 -30.622 1.00 90.25 418 SER A C 1
ATOM 3119 O O . SER A 1 418 ? 48.292 0.025 -31.814 1.00 90.25 418 SER A O 1
ATOM 3121 N N . ASN A 1 419 ? 47.821 -1.244 -30.015 1.00 88.38 419 ASN A N 1
ATOM 3122 C CA . ASN A 1 419 ? 46.876 -2.138 -30.665 1.00 88.38 419 ASN A CA 1
ATOM 3123 C C . ASN A 1 419 ? 46.089 -2.937 -29.606 1.00 88.38 419 ASN A C 1
ATOM 3125 O O . ASN A 1 419 ? 46.722 -3.518 -28.734 1.00 88.38 419 ASN A O 1
ATOM 3129 N N . PRO A 1 420 ? 44.756 -3.066 -29.672 1.00 91.12 420 PRO A N 1
ATOM 3130 C CA . PRO A 1 420 ? 43.862 -2.512 -30.682 1.00 91.12 420 PRO A CA 1
ATOM 3131 C C . PRO A 1 420 ? 43.405 -1.098 -30.348 1.00 91.12 420 PRO A C 1
ATOM 3133 O O . PRO A 1 420 ? 43.317 -0.712 -29.185 1.00 91.12 420 PRO A O 1
ATOM 3136 N N . HIS A 1 421 ? 43.051 -0.343 -31.383 1.00 95.44 421 HIS A N 1
ATOM 3137 C CA . HIS A 1 421 ? 42.243 0.856 -31.204 1.00 95.44 421 HIS A CA 1
ATOM 3138 C C . HIS A 1 421 ? 40.768 0.485 -31.308 1.00 95.44 421 HIS A C 1
ATOM 3140 O O . HIS A 1 421 ? 40.384 -0.246 -32.221 1.00 95.44 421 HIS A O 1
ATOM 3146 N N . LEU A 1 422 ? 39.944 0.983 -30.388 1.00 96.69 422 LEU A N 1
ATOM 3147 C CA . LEU A 1 422 ? 38.524 0.643 -30.304 1.00 96.69 422 LEU A CA 1
ATOM 3148 C C . LEU A 1 422 ? 37.667 1.905 -30.280 1.00 96.69 422 LEU A C 1
ATOM 3150 O O . LEU A 1 422 ? 37.949 2.850 -29.543 1.00 96.69 422 LEU A O 1
ATOM 3154 N N . TYR A 1 423 ? 36.599 1.899 -31.066 1.00 98.38 423 TYR A N 1
ATOM 3155 C CA . TYR A 1 423 ? 35.690 3.022 -31.227 1.00 98.38 423 TYR A CA 1
ATOM 3156 C C . TYR A 1 423 ? 34.249 2.595 -30.965 1.00 98.38 423 TYR A C 1
ATOM 3158 O O . TYR A 1 423 ? 33.875 1.460 -31.262 1.00 98.38 423 TYR A O 1
ATOM 3166 N N . GLY A 1 424 ? 33.453 3.519 -30.433 1.00 98.44 424 GLY A N 1
ATOM 3167 C CA . GLY A 1 424 ? 32.022 3.360 -30.196 1.00 98.44 424 GLY A CA 1
ATOM 3168 C C . GLY A 1 424 ? 31.251 4.544 -30.774 1.00 98.44 424 GLY A C 1
ATOM 3169 O O . GLY A 1 424 ? 31.602 5.701 -30.515 1.00 98.44 424 GLY A O 1
ATOM 3170 N N . TYR A 1 425 ? 30.207 4.258 -31.550 1.00 98.81 425 TYR A N 1
ATOM 3171 C CA . TYR A 1 425 ? 29.330 5.261 -32.155 1.00 98.81 425 TYR A CA 1
ATOM 3172 C C . TYR A 1 425 ? 27.860 4.922 -31.922 1.00 98.81 425 TYR A C 1
ATOM 3174 O O . TYR A 1 425 ? 27.512 3.749 -31.814 1.00 98.81 425 TYR A O 1
ATOM 3182 N N . TYR A 1 426 ? 26.990 5.929 -31.915 1.00 98.69 426 TYR A N 1
ATOM 3183 C CA . TYR A 1 426 ? 25.545 5.731 -32.011 1.00 98.69 426 TYR A CA 1
ATOM 3184 C C . TYR A 1 426 ? 24.939 6.534 -33.164 1.00 98.69 426 TYR A C 1
ATOM 3186 O O . TYR A 1 426 ? 25.490 7.551 -33.589 1.00 98.69 426 TYR A O 1
ATOM 3194 N N . HIS A 1 427 ? 23.790 6.082 -33.654 1.00 98.44 427 HIS A N 1
ATOM 3195 C CA . HIS A 1 427 ? 23.009 6.754 -34.682 1.00 98.44 427 HIS A CA 1
ATOM 3196 C C . HIS A 1 427 ? 21.511 6.554 -34.427 1.00 98.44 427 HIS A C 1
ATOM 3198 O O . HIS A 1 427 ? 21.078 5.451 -34.096 1.00 98.44 427 HIS A O 1
ATOM 3204 N N . VAL A 1 428 ? 20.725 7.623 -34.558 1.00 98.31 428 VAL A N 1
ATOM 3205 C CA . VAL A 1 428 ? 19.258 7.564 -34.508 1.00 98.31 428 VAL A CA 1
ATOM 3206 C C . VAL A 1 428 ? 18.760 7.382 -35.935 1.00 98.31 428 VAL A C 1
ATOM 3208 O O . VAL A 1 428 ? 18.932 8.279 -36.756 1.00 98.31 428 VAL A O 1
ATOM 3211 N N . MET A 1 429 ? 18.142 6.238 -36.213 1.00 97.94 429 MET A N 1
ATOM 3212 C CA . MET A 1 429 ? 17.712 5.871 -37.559 1.00 97.94 429 MET A CA 1
ATOM 3213 C C . MET A 1 429 ? 16.618 6.811 -38.067 1.00 97.94 429 MET A C 1
ATOM 3215 O O . MET A 1 429 ? 15.563 6.959 -37.438 1.00 97.94 429 MET A O 1
ATOM 3219 N N . GLY A 1 430 ? 16.852 7.409 -39.231 1.00 96.19 430 GLY A N 1
ATOM 3220 C CA . GLY A 1 430 ? 15.881 8.207 -39.962 1.00 96.19 430 GLY A CA 1
ATOM 3221 C C . GLY A 1 430 ? 14.919 7.368 -40.807 1.00 96.19 430 GLY A C 1
ATOM 3222 O O . GLY A 1 430 ? 14.979 6.141 -40.866 1.00 96.19 430 GLY A O 1
ATOM 3223 N N . ALA A 1 431 ? 14.012 8.059 -41.502 1.00 92.62 431 ALA A N 1
ATOM 3224 C CA . ALA A 1 431 ? 13.076 7.437 -42.444 1.00 92.62 431 ALA A CA 1
ATOM 3225 C C . ALA A 1 431 ? 13.749 6.943 -43.740 1.00 92.62 431 ALA A C 1
ATOM 3227 O O . ALA A 1 431 ? 13.189 6.101 -44.437 1.00 92.62 431 ALA A O 1
ATOM 3228 N N . SER A 1 432 ? 14.935 7.466 -44.068 1.00 94.00 432 SER A N 1
ATOM 3229 C CA . SER A 1 432 ? 15.707 7.114 -45.260 1.00 94.00 432 SER A CA 1
ATOM 3230 C C . SER A 1 432 ? 17.173 6.963 -44.887 1.00 94.00 432 SER A C 1
ATOM 3232 O O . SER A 1 432 ? 17.799 7.923 -44.450 1.00 94.00 432 SER A O 1
ATOM 3234 N N . GLU A 1 433 ? 17.716 5.771 -45.104 1.00 97.12 433 GLU A N 1
ATOM 3235 C CA . GLU A 1 433 ? 19.049 5.367 -44.656 1.00 97.12 433 GLU A CA 1
ATOM 3236 C C . GLU A 1 433 ? 19.801 4.668 -45.796 1.00 97.12 433 GLU A C 1
ATOM 3238 O O . GLU A 1 433 ? 19.169 3.956 -46.586 1.00 97.12 433 GLU A O 1
ATOM 3243 N N . PRO A 1 434 ? 21.132 4.839 -45.917 1.00 97.25 434 PRO A N 1
ATOM 3244 C CA . PRO A 1 434 ? 21.911 4.135 -46.926 1.00 97.25 434 PRO A CA 1
ATOM 3245 C C . PRO A 1 434 ? 21.937 2.623 -46.650 1.00 97.25 434 PRO A C 1
ATOM 3247 O O . PRO A 1 434 ? 21.745 2.159 -45.526 1.00 97.25 434 PRO A O 1
ATOM 3250 N N . ALA A 1 435 ? 22.220 1.826 -47.685 1.00 97.38 435 ALA A N 1
ATOM 3251 C CA . ALA A 1 435 ? 22.320 0.369 -47.549 1.00 97.38 435 ALA A CA 1
ATOM 3252 C C . ALA A 1 435 ? 23.503 -0.074 -46.663 1.00 97.38 435 ALA A C 1
ATOM 3254 O O . ALA A 1 435 ? 23.482 -1.162 -46.088 1.00 97.38 435 ALA A O 1
ATOM 3255 N N . SER A 1 436 ? 24.529 0.767 -46.540 1.00 98.06 436 SER A N 1
ATOM 3256 C CA . SER A 1 436 ? 25.730 0.515 -45.749 1.00 98.06 436 SER A CA 1
ATOM 3257 C C . SER A 1 436 ? 26.344 1.816 -45.247 1.00 98.06 436 SER A C 1
ATOM 3259 O O . SER A 1 436 ? 26.168 2.870 -45.858 1.00 98.06 436 SER A O 1
ATOM 3261 N N . TYR A 1 437 ? 27.131 1.714 -44.182 1.00 98.56 437 TYR A N 1
ATOM 3262 C CA . TYR A 1 437 ? 27.867 2.817 -43.578 1.00 98.56 437 TYR A CA 1
ATOM 3263 C C . TYR A 1 437 ? 29.368 2.542 -43.655 1.00 98.56 437 TYR A C 1
ATOM 3265 O O . TYR A 1 437 ? 29.808 1.432 -43.352 1.00 98.56 437 TYR A O 1
ATOM 3273 N N . THR A 1 438 ? 30.150 3.545 -44.054 1.00 98.44 438 THR A N 1
ATOM 3274 C CA . THR A 1 438 ? 31.598 3.412 -44.264 1.00 98.44 438 THR A CA 1
ATOM 3275 C C . THR A 1 438 ? 32.374 4.352 -43.352 1.00 98.44 438 THR A C 1
ATOM 3277 O O . THR A 1 438 ? 32.205 5.567 -43.420 1.00 98.44 438 THR A O 1
ATOM 3280 N N . TRP A 1 439 ? 33.262 3.783 -42.540 1.00 98.50 439 TRP A N 1
ATOM 3281 C CA . TRP A 1 439 ? 34.284 4.507 -41.789 1.00 98.50 439 TRP A CA 1
ATOM 3282 C C . TRP A 1 439 ? 35.582 4.528 -42.591 1.00 98.50 439 TRP A C 1
ATOM 3284 O O . TRP A 1 439 ? 36.020 3.492 -43.097 1.00 98.50 439 TRP A O 1
ATOM 3294 N N . THR A 1 440 ? 36.214 5.693 -42.679 1.00 98.38 440 THR A N 1
ATOM 3295 C CA . THR A 1 440 ? 37.514 5.876 -43.337 1.00 98.38 440 THR A CA 1
ATOM 3296 C C . THR A 1 440 ? 38.618 5.845 -42.289 1.00 98.38 440 THR A C 1
ATOM 3298 O O . THR A 1 440 ? 38.501 6.481 -41.238 1.00 98.38 440 THR A O 1
ATOM 3301 N N . THR A 1 441 ? 39.702 5.120 -42.563 1.00 97.38 441 THR A N 1
ATOM 3302 C CA . THR A 1 441 ? 40.874 5.052 -41.681 1.00 97.38 441 THR A CA 1
ATOM 3303 C C . THR A 1 441 ? 42.001 5.949 -42.197 1.00 97.38 441 THR A C 1
ATOM 3305 O O . THR A 1 441 ? 42.149 6.173 -43.398 1.00 97.38 441 THR A O 1
ATOM 3308 N N . ALA A 1 442 ? 42.815 6.484 -41.286 1.00 97.06 442 ALA A N 1
ATOM 3309 C CA . ALA A 1 442 ? 43.946 7.361 -41.597 1.00 97.06 442 ALA A CA 1
ATOM 3310 C C . ALA A 1 442 ? 45.091 6.629 -42.323 1.00 97.06 442 ALA A C 1
ATOM 3312 O O . ALA A 1 442 ? 45.888 7.249 -43.022 1.00 97.06 442 ALA A O 1
ATOM 3313 N N . GLY A 1 443 ? 45.174 5.308 -42.170 1.00 95.19 443 GLY A N 1
ATOM 3314 C CA . GLY A 1 443 ? 46.128 4.438 -42.847 1.00 95.19 443 GLY A CA 1
ATOM 3315 C C . GLY A 1 443 ? 45.536 3.056 -43.111 1.00 95.19 443 GLY A C 1
ATOM 3316 O O . GLY A 1 443 ? 44.482 2.703 -42.580 1.00 95.19 443 GLY A O 1
ATOM 3317 N N . SER A 1 444 ? 46.217 2.275 -43.950 1.00 96.38 444 SER A N 1
ATOM 3318 C CA . SER A 1 444 ? 45.776 0.927 -44.315 1.00 96.38 444 SER A CA 1
ATOM 3319 C C . SER A 1 444 ? 45.912 -0.028 -43.127 1.00 96.38 444 SER A C 1
ATOM 3321 O O . SER A 1 444 ? 47.025 -0.281 -42.663 1.00 96.38 444 SER A O 1
ATOM 3323 N N . VAL A 1 445 ? 44.792 -0.562 -42.630 1.00 93.56 445 VAL A N 1
ATOM 3324 C CA . VAL A 1 445 ? 44.769 -1.407 -41.427 1.00 93.56 445 VAL A CA 1
ATOM 3325 C C . VAL A 1 445 ? 43.705 -2.501 -41.510 1.00 93.56 445 VAL A C 1
ATOM 3327 O O . VAL A 1 445 ? 42.645 -2.318 -42.108 1.00 93.56 445 VAL A O 1
ATOM 3330 N N . ALA A 1 446 ? 43.985 -3.662 -40.917 1.00 92.00 446 ALA A N 1
ATOM 3331 C CA . ALA A 1 446 ? 42.972 -4.692 -40.713 1.00 92.00 446 ALA A CA 1
ATOM 3332 C C . ALA A 1 446 ? 41.961 -4.222 -39.654 1.00 92.00 446 ALA A C 1
ATOM 3334 O O . ALA A 1 446 ? 42.342 -3.677 -38.616 1.00 92.00 446 ALA A O 1
ATOM 3335 N N . SER A 1 447 ? 40.676 -4.449 -39.906 1.00 92.62 447 SER A N 1
ATOM 3336 C CA . SER A 1 447 ? 39.587 -3.901 -39.089 1.00 92.62 447 SER A CA 1
ATOM 3337 C C . SER A 1 447 ? 38.448 -4.897 -38.902 1.00 92.62 447 SER A C 1
ATOM 3339 O O . SER A 1 447 ? 38.272 -5.822 -39.700 1.00 92.62 447 SER A O 1
ATOM 3341 N N . GLY A 1 448 ? 37.686 -4.754 -37.827 1.00 93.31 448 GLY A N 1
ATOM 3342 C CA . GLY A 1 448 ? 36.478 -5.537 -37.576 1.00 93.31 448 GLY A CA 1
ATOM 3343 C C . GLY A 1 448 ? 35.482 -4.736 -36.767 1.00 93.31 448 GLY A C 1
ATOM 3344 O O . GLY A 1 448 ? 35.882 -3.897 -35.963 1.00 93.31 448 GLY A O 1
ATOM 3345 N N . GLY A 1 449 ? 34.203 -4.999 -36.969 1.00 94.44 449 GLY A N 1
ATOM 3346 C CA . GLY A 1 449 ? 33.166 -4.266 -36.274 1.00 94.44 449 GLY A CA 1
ATOM 3347 C C . GLY A 1 449 ? 31.775 -4.748 -36.622 1.00 94.44 449 GLY A C 1
ATOM 3348 O O . GLY A 1 449 ? 31.579 -5.626 -37.466 1.00 94.44 449 GLY A O 1
ATOM 3349 N N . GLY A 1 450 ? 30.803 -4.142 -35.961 1.00 96.69 450 GLY A N 1
ATOM 3350 C CA . GLY A 1 450 ? 29.399 -4.418 -36.190 1.00 96.69 450 GLY A CA 1
ATOM 3351 C C . GLY A 1 450 ? 28.514 -3.261 -35.771 1.00 96.69 450 GLY A C 1
ATOM 3352 O O . GLY A 1 450 ? 28.956 -2.324 -35.108 1.00 96.69 450 GLY A O 1
ATOM 3353 N N . ILE A 1 451 ? 27.257 -3.343 -36.196 1.00 98.44 451 ILE A N 1
ATOM 3354 C CA . ILE A 1 451 ? 26.164 -2.450 -35.823 1.00 98.44 451 ILE A CA 1
ATOM 3355 C C . ILE A 1 451 ? 25.082 -3.299 -35.156 1.00 98.44 451 ILE A C 1
ATOM 3357 O O . ILE A 1 451 ? 24.704 -4.321 -35.721 1.00 98.44 451 ILE A O 1
ATOM 3361 N N . SER A 1 452 ? 24.551 -2.857 -34.016 1.00 98.25 452 SER A N 1
ATOM 3362 C CA . SER A 1 452 ? 23.370 -3.425 -33.347 1.00 98.25 452 SER A CA 1
ATOM 3363 C C . SER A 1 452 ? 22.313 -2.342 -33.144 1.00 98.25 452 SER A C 1
ATOM 3365 O O . SER A 1 452 ? 22.653 -1.244 -32.710 1.00 98.25 452 SER A O 1
ATOM 3367 N N . CYS A 1 453 ? 21.049 -2.620 -33.463 1.00 98.25 453 CYS A N 1
ATOM 3368 C CA . CYS A 1 453 ? 19.949 -1.651 -33.397 1.00 98.25 453 CYS A CA 1
ATOM 3369 C C . CYS A 1 453 ? 18.937 -1.993 -32.306 1.00 98.25 453 CYS A C 1
ATOM 3371 O O . CYS A 1 453 ? 18.616 -3.163 -32.098 1.00 98.25 453 CYS A O 1
ATOM 3373 N N . TYR A 1 454 ? 18.399 -0.962 -31.654 1.00 98.06 454 TYR A N 1
ATOM 3374 C CA . TYR A 1 454 ? 17.548 -1.083 -30.475 1.00 98.06 454 TYR A CA 1
ATOM 3375 C C . TYR A 1 454 ? 16.280 -0.229 -30.587 1.00 98.06 454 TYR A C 1
ATOM 3377 O O . TYR A 1 454 ? 16.319 0.915 -31.044 1.00 98.06 454 TYR A O 1
ATOM 3385 N N . SER A 1 455 ? 15.151 -0.769 -30.127 1.00 95.75 455 SER A N 1
ATOM 3386 C CA . SER A 1 455 ? 13.875 -0.052 -29.995 1.00 95.75 455 SER A CA 1
ATOM 3387 C C . SER A 1 455 ? 13.605 0.350 -28.546 1.00 95.75 455 SER A C 1
ATOM 3389 O O . SER A 1 455 ? 14.046 -0.334 -27.624 1.00 95.75 455 SER A O 1
ATOM 3391 N N . GLY A 1 456 ? 12.809 1.402 -28.342 1.00 93.25 456 GLY A N 1
ATOM 3392 C CA . GLY A 1 456 ? 12.474 1.902 -27.002 1.00 93.25 456 GLY A CA 1
ATOM 3393 C C . GLY A 1 456 ? 13.568 2.771 -26.377 1.00 93.25 456 GLY A C 1
ATOM 3394 O O . GLY A 1 456 ? 13.505 3.058 -25.187 1.00 93.25 456 GLY A O 1
ATOM 3395 N N . VAL A 1 457 ? 14.566 3.185 -27.167 1.00 96.31 457 VAL A N 1
ATOM 3396 C CA . VAL A 1 457 ? 15.630 4.113 -26.754 1.00 96.31 457 VAL A CA 1
ATOM 3397 C C . VAL A 1 457 ? 15.171 5.555 -26.972 1.00 96.31 457 VAL A C 1
ATOM 3399 O O . VAL A 1 457 ? 14.557 5.871 -27.996 1.00 96.31 457 VAL A O 1
ATOM 3402 N N . ASN A 1 458 ? 15.467 6.444 -26.026 1.00 94.94 458 ASN A N 1
ATOM 3403 C CA . ASN A 1 458 ? 15.172 7.869 -26.124 1.00 94.94 458 ASN A CA 1
ATOM 3404 C C . ASN A 1 458 ? 15.913 8.497 -27.315 1.00 94.94 458 ASN A C 1
ATOM 3406 O O . ASN A 1 458 ? 17.127 8.648 -27.287 1.00 94.94 458 ASN A O 1
ATOM 3410 N N . THR A 1 459 ? 15.203 8.890 -28.372 1.00 95.75 459 THR A N 1
ATOM 3411 C CA . THR A 1 459 ? 15.834 9.362 -29.620 1.00 95.75 459 THR A CA 1
ATOM 3412 C C . THR A 1 459 ? 16.388 10.784 -29.538 1.00 95.75 459 THR A C 1
ATOM 3414 O O . THR A 1 459 ? 17.174 11.180 -30.391 1.00 95.75 459 THR A O 1
ATOM 3417 N N . THR A 1 460 ? 15.996 11.560 -28.525 1.00 95.19 460 THR A N 1
ATOM 3418 C CA . THR A 1 460 ? 16.499 12.927 -28.301 1.00 95.19 460 THR A CA 1
ATOM 3419 C C . THR A 1 460 ? 17.792 12.910 -27.493 1.00 95.19 460 THR A C 1
ATOM 3421 O O . THR A 1 460 ? 18.699 13.703 -27.728 1.00 95.19 460 THR A O 1
ATOM 3424 N N . THR A 1 461 ? 17.880 11.991 -26.532 1.00 95.06 461 THR A N 1
ATOM 3425 C CA . THR A 1 461 ? 19.018 11.834 -25.623 1.00 95.06 461 THR A CA 1
ATOM 3426 C C . THR A 1 461 ? 19.329 10.347 -25.415 1.00 95.06 461 THR A C 1
ATOM 3428 O O . THR A 1 461 ? 18.995 9.789 -24.370 1.00 95.06 461 THR A O 1
ATOM 3431 N N . PRO A 1 462 ? 19.950 9.681 -26.408 1.00 96.94 462 PRO A N 1
ATOM 3432 C CA . PRO A 1 462 ? 20.028 8.218 -26.429 1.00 96.94 462 PRO A CA 1
ATOM 3433 C C . PRO A 1 462 ? 20.900 7.585 -25.356 1.00 96.94 462 PRO A C 1
ATOM 3435 O O . PRO A 1 462 ? 20.714 6.409 -25.055 1.00 96.94 462 PRO A O 1
ATOM 3438 N N . LEU A 1 463 ? 21.854 8.330 -24.798 1.00 97.75 463 LEU A N 1
ATOM 3439 C CA . LEU A 1 463 ? 22.844 7.813 -23.858 1.00 97.75 463 LEU A CA 1
ATOM 3440 C C . LEU A 1 463 ? 22.685 8.469 -22.481 1.00 97.75 463 LEU A C 1
ATOM 3442 O O . LEU A 1 463 ? 22.427 9.671 -22.388 1.00 97.75 463 LEU A O 1
ATOM 3446 N N . ASP A 1 464 ? 22.907 7.692 -21.422 1.00 96.31 464 ASP A N 1
ATOM 3447 C CA . ASP A 1 464 ? 23.095 8.213 -20.065 1.00 96.31 464 ASP A CA 1
ATOM 3448 C C . ASP A 1 464 ? 24.566 8.520 -19.781 1.00 96.31 464 ASP A C 1
ATOM 3450 O O . ASP A 1 464 ? 24.977 9.678 -19.761 1.00 96.31 464 ASP A O 1
ATOM 3454 N N . THR A 1 465 ? 25.367 7.479 -19.550 1.00 95.00 465 THR A N 1
ATOM 3455 C CA . THR A 1 465 ? 26.795 7.594 -19.248 1.00 95.00 465 THR A CA 1
ATOM 3456 C C . THR A 1 465 ? 27.591 6.535 -20.006 1.00 95.00 465 THR A C 1
ATOM 3458 O O . THR A 1 465 ? 27.059 5.497 -20.410 1.00 95.00 465 THR A O 1
ATOM 3461 N N . THR A 1 466 ? 28.874 6.825 -20.222 1.00 97.50 466 THR A N 1
ATOM 3462 C CA . THR A 1 466 ? 29.832 5.974 -20.937 1.00 97.50 466 THR A CA 1
ATOM 3463 C C . THR A 1 466 ? 31.078 5.767 -20.088 1.00 97.50 466 THR A C 1
ATOM 3465 O O . THR A 1 466 ? 31.533 6.697 -19.423 1.00 97.50 466 THR A O 1
ATOM 3468 N N . ALA A 1 467 ? 31.679 4.589 -20.174 1.00 98.19 467 ALA A N 1
ATOM 3469 C CA . ALA A 1 467 ? 32.977 4.275 -19.597 1.00 98.19 467 ALA A CA 1
ATOM 3470 C C . ALA A 1 467 ? 33.871 3.630 -20.661 1.00 98.19 467 ALA A C 1
ATOM 3472 O O . ALA A 1 467 ? 33.391 2.907 -21.530 1.00 98.19 467 ALA A O 1
ATOM 3473 N N . SER A 1 468 ? 35.177 3.877 -20.594 1.00 97.69 468 SER A N 1
ATOM 3474 C CA . SER A 1 468 ? 36.156 3.283 -21.505 1.00 97.69 468 SER A CA 1
ATOM 3475 C C . SER A 1 468 ? 37.492 3.075 -20.811 1.00 97.69 468 SER A C 1
ATOM 3477 O O . SER A 1 468 ? 37.869 3.871 -19.952 1.00 97.69 468 SER A O 1
ATOM 3479 N N . VAL A 1 469 ? 38.225 2.041 -21.205 1.00 96.69 469 VAL A N 1
ATOM 3480 C CA . VAL A 1 469 ? 39.538 1.709 -20.648 1.00 96.69 469 VAL A CA 1
ATOM 3481 C C . VAL A 1 469 ? 40.411 1.035 -21.705 1.00 96.69 469 VAL A C 1
ATOM 3483 O O . VAL A 1 469 ? 39.911 0.368 -22.612 1.00 96.69 469 VAL A O 1
ATOM 3486 N N . ALA A 1 470 ? 41.722 1.199 -21.568 1.00 94.19 470 ALA A N 1
ATOM 3487 C CA . ALA A 1 470 ? 42.723 0.420 -22.280 1.00 94.19 470 ALA A CA 1
ATOM 3488 C C . ALA A 1 470 ? 43.748 -0.108 -21.281 1.00 94.19 470 ALA A C 1
ATOM 3490 O O . ALA A 1 470 ? 44.063 0.575 -20.304 1.00 94.19 470 ALA A O 1
ATOM 3491 N N . ALA A 1 471 ? 44.291 -1.290 -21.541 1.00 90.50 471 ALA A N 1
ATOM 3492 C CA . ALA A 1 471 ? 45.384 -1.829 -20.753 1.00 90.50 471 ALA A CA 1
ATOM 3493 C C . ALA A 1 471 ? 46.361 -2.616 -21.625 1.00 90.50 471 ALA A C 1
ATOM 3495 O O . ALA A 1 471 ? 45.966 -3.430 -22.462 1.00 90.50 471 ALA A O 1
ATOM 3496 N N . SER A 1 472 ? 47.649 -2.412 -21.359 1.00 83.62 472 SER A N 1
ATOM 3497 C CA . SER A 1 472 ? 48.733 -3.256 -21.853 1.00 83.62 472 SER A CA 1
ATOM 3498 C C . SER A 1 472 ? 49.164 -4.164 -20.704 1.00 83.62 472 SER A C 1
ATOM 3500 O O . SER A 1 472 ? 49.741 -3.705 -19.720 1.00 83.62 472 SER A O 1
ATOM 3502 N N . ALA A 1 473 ? 48.823 -5.447 -20.793 1.00 69.12 473 ALA A N 1
ATOM 3503 C CA . ALA A 1 473 ? 49.090 -6.431 -19.753 1.00 69.12 473 ALA A CA 1
ATOM 3504 C C . ALA A 1 473 ? 49.480 -7.757 -20.405 1.00 69.12 473 ALA A C 1
ATOM 3506 O O . ALA A 1 473 ? 48.673 -8.405 -21.073 1.00 69.12 473 ALA A O 1
ATOM 3507 N N . THR A 1 474 ? 50.733 -8.164 -20.207 1.00 65.00 474 THR A N 1
ATOM 3508 C CA . THR A 1 474 ? 51.253 -9.425 -20.735 1.00 65.00 474 THR A CA 1
ATOM 3509 C C . THR A 1 474 ? 50.447 -10.591 -20.165 1.00 65.00 474 THR A C 1
ATOM 3511 O O . THR A 1 474 ? 50.424 -10.777 -18.952 1.00 65.00 474 THR A O 1
ATOM 3514 N N . ALA A 1 475 ? 49.824 -11.392 -21.036 1.00 69.44 475 ALA A N 1
ATOM 3515 C CA . ALA A 1 475 ? 49.110 -12.621 -20.679 1.00 69.44 475 ALA A CA 1
ATOM 3516 C C . ALA A 1 475 ? 47.822 -12.431 -19.843 1.00 69.44 475 ALA A C 1
ATOM 3518 O O . ALA A 1 475 ? 47.420 -13.350 -19.127 1.00 69.44 475 ALA A O 1
ATOM 3519 N N . ALA A 1 476 ? 47.134 -11.289 -19.967 1.00 79.94 476 ALA A N 1
ATOM 3520 C CA . ALA A 1 476 ? 45.820 -11.103 -19.344 1.00 79.94 476 ALA A CA 1
ATOM 3521 C C . ALA A 1 476 ? 44.804 -12.156 -19.831 1.00 79.94 476 ALA A C 1
ATOM 3523 O O . ALA A 1 476 ? 44.883 -12.622 -20.971 1.00 79.94 476 ALA A O 1
ATOM 3524 N N . SER A 1 477 ? 43.844 -12.501 -18.969 1.00 87.50 477 SER A N 1
ATOM 3525 C CA . SER A 1 477 ? 42.703 -13.397 -19.246 1.00 87.50 477 SER A CA 1
ATOM 3526 C C . SER A 1 477 ? 41.343 -12.730 -18.994 1.00 87.50 477 SER A C 1
ATOM 3528 O O . SER A 1 477 ? 40.303 -13.382 -19.063 1.00 87.50 477 SER A O 1
ATOM 3530 N N . THR A 1 478 ? 41.346 -11.446 -18.632 1.00 90.50 478 THR A N 1
ATOM 3531 C CA . THR A 1 478 ? 40.142 -10.664 -18.349 1.00 90.50 478 THR A CA 1
ATOM 3532 C C . THR A 1 478 ? 40.384 -9.176 -18.581 1.00 90.50 478 THR A C 1
ATOM 3534 O O . THR A 1 478 ? 41.508 -8.688 -18.421 1.00 90.50 478 THR A O 1
ATOM 3537 N N . GLY A 1 479 ? 39.319 -8.464 -18.942 1.00 91.62 479 GLY A N 1
ATOM 3538 C CA . GLY A 1 479 ? 39.294 -7.019 -19.110 1.00 91.62 479 GLY A CA 1
ATOM 3539 C C . GLY A 1 479 ? 38.020 -6.458 -18.505 1.00 91.62 479 GLY A C 1
ATOM 3540 O O . GLY A 1 479 ? 36.925 -6.887 -18.859 1.00 91.62 479 GLY A O 1
ATOM 3541 N N . SER A 1 480 ? 38.167 -5.524 -17.564 1.00 95.56 480 SER A N 1
ATOM 3542 C CA . SER A 1 480 ? 37.048 -4.929 -16.830 1.00 95.56 480 SER A CA 1
ATOM 3543 C C . SER A 1 480 ? 36.875 -3.460 -17.189 1.00 95.56 480 SER A C 1
ATOM 3545 O O . SER A 1 480 ? 37.800 -2.670 -17.009 1.00 95.56 480 SER A O 1
ATOM 3547 N N . VAL A 1 481 ? 35.677 -3.088 -17.631 1.00 97.75 481 VAL A N 1
ATOM 3548 C CA . VAL A 1 481 ? 35.257 -1.699 -17.841 1.00 97.75 481 VAL A CA 1
ATOM 3549 C C . VAL A 1 481 ? 34.455 -1.241 -16.620 1.00 97.75 481 VAL A C 1
ATOM 3551 O O . VAL A 1 481 ? 33.638 -1.997 -16.087 1.00 97.75 481 VAL A O 1
ATOM 3554 N N . ALA A 1 482 ? 34.694 -0.012 -16.154 1.00 98.00 482 ALA A N 1
ATOM 3555 C CA . ALA A 1 482 ? 33.940 0.571 -15.045 1.00 98.00 482 ALA A CA 1
ATOM 3556 C C . ALA A 1 482 ? 32.434 0.631 -15.354 1.00 98.00 482 ALA A C 1
ATOM 3558 O O . ALA A 1 482 ? 32.029 0.755 -16.510 1.00 98.00 482 ALA A O 1
ATOM 3559 N N . GLY A 1 483 ? 31.609 0.541 -14.311 1.00 96.81 483 GLY A N 1
ATOM 3560 C CA . GLY A 1 483 ? 30.158 0.615 -14.454 1.00 96.81 483 GLY A CA 1
ATOM 3561 C C . GLY A 1 483 ? 29.671 1.980 -14.934 1.00 96.81 483 GLY A C 1
ATOM 3562 O O . GLY A 1 483 ? 30.298 3.007 -14.676 1.00 96.81 483 GLY A O 1
ATOM 3563 N N . VAL A 1 484 ? 28.516 1.973 -15.590 1.00 97.94 484 VAL A N 1
ATOM 3564 C CA . VAL A 1 484 ? 27.778 3.165 -16.016 1.00 97.94 484 VAL A CA 1
ATOM 3565 C C . VAL A 1 484 ? 26.549 3.356 -15.126 1.00 97.94 484 VAL A C 1
ATOM 3567 O O . VAL A 1 484 ? 26.030 2.404 -14.542 1.00 97.94 484 VAL A O 1
ATOM 3570 N N . THR A 1 485 ? 26.072 4.589 -15.010 1.00 97.56 485 THR A N 1
ATOM 3571 C CA . THR A 1 485 ? 24.852 4.928 -14.270 1.00 97.56 485 THR A CA 1
ATOM 3572 C C . THR A 1 485 ? 23.701 5.140 -15.242 1.00 97.56 485 THR A C 1
ATOM 3574 O O . THR A 1 485 ? 23.819 5.929 -16.180 1.00 97.56 485 THR A O 1
ATOM 3577 N N . THR A 1 486 ? 22.588 4.457 -14.986 1.00 95.25 486 THR A N 1
ATOM 3578 C CA . THR A 1 486 ? 21.324 4.581 -15.722 1.00 95.25 486 THR A CA 1
ATOM 3579 C C . THR A 1 486 ? 20.365 5.507 -14.977 1.00 95.25 486 THR A C 1
ATOM 3581 O O . THR A 1 486 ? 20.279 5.462 -13.748 1.00 95.25 486 THR A O 1
ATOM 3584 N N . THR A 1 487 ? 19.644 6.360 -15.702 1.00 92.31 487 THR A N 1
ATOM 3585 C CA . THR A 1 487 ? 18.668 7.306 -15.127 1.00 92.31 487 THR A CA 1
ATOM 3586 C C . THR A 1 487 ? 17.241 6.760 -15.130 1.00 92.31 487 THR A C 1
ATOM 3588 O O . THR A 1 487 ? 16.395 7.230 -14.371 1.00 92.31 487 THR A O 1
ATOM 3591 N N . THR A 1 488 ? 16.977 5.745 -15.953 1.00 87.56 488 THR A N 1
ATOM 3592 C CA . THR A 1 488 ? 15.658 5.137 -16.155 1.00 87.56 488 THR A CA 1
ATOM 3593 C C . THR A 1 488 ? 15.721 3.623 -15.962 1.00 87.56 488 THR A C 1
ATOM 3595 O O . THR A 1 488 ? 16.730 2.978 -16.244 1.00 87.56 488 THR A O 1
ATOM 3598 N N . ALA A 1 489 ? 14.633 3.050 -15.446 1.00 87.06 489 ALA A N 1
ATOM 3599 C CA . ALA A 1 489 ? 14.444 1.605 -15.404 1.00 87.06 489 ALA A CA 1
ATOM 3600 C C . ALA A 1 489 ? 14.230 1.060 -16.826 1.00 87.06 489 ALA A C 1
ATOM 3602 O O . ALA A 1 489 ? 13.571 1.703 -17.641 1.00 87.06 489 ALA A O 1
ATOM 3603 N N . GLY A 1 490 ? 14.761 -0.127 -17.122 1.00 89.50 490 GLY A N 1
ATOM 3604 C CA . GLY A 1 490 ? 14.668 -0.725 -18.458 1.00 89.50 490 GLY A CA 1
ATOM 3605 C C . GLY A 1 490 ? 15.655 -0.143 -19.477 1.00 89.50 490 GLY A C 1
ATOM 3606 O O . GLY A 1 490 ? 15.440 -0.298 -20.681 1.00 89.50 490 GLY A O 1
ATOM 3607 N N . ALA A 1 491 ? 16.720 0.516 -19.010 1.00 95.06 491 ALA A N 1
ATOM 3608 C CA . ALA A 1 491 ? 17.853 0.928 -19.836 1.00 95.06 491 ALA A CA 1
ATOM 3609 C C . ALA A 1 491 ? 18.593 -0.294 -20.421 1.00 95.06 491 ALA A C 1
ATOM 3611 O O . ALA A 1 491 ? 18.536 -1.387 -19.854 1.00 95.06 491 ALA A O 1
ATOM 3612 N N . MET A 1 492 ? 19.315 -0.121 -21.531 1.00 97.38 492 MET A N 1
ATOM 3613 C CA . MET A 1 492 ? 20.153 -1.179 -22.117 1.00 97.38 492 MET A CA 1
ATOM 3614 C C . MET A 1 492 ? 21.623 -0.852 -21.910 1.00 97.38 492 MET A C 1
ATOM 3616 O O . MET A 1 492 ? 22.102 0.182 -22.368 1.00 97.38 492 MET A O 1
ATOM 3620 N N . LEU A 1 493 ? 22.349 -1.742 -21.248 1.00 98.25 493 LEU A N 1
ATOM 3621 C CA . LEU A 1 493 ? 23.803 -1.704 -21.238 1.00 98.25 493 LEU A CA 1
ATOM 3622 C C . LEU A 1 493 ? 24.291 -2.286 -22.558 1.00 98.25 493 LEU A C 1
ATOM 3624 O O . LEU A 1 493 ? 23.831 -3.351 -22.948 1.00 98.25 493 LEU A O 1
ATOM 3628 N N . VAL A 1 494 ? 25.216 -1.608 -23.228 1.00 98.62 494 VAL A N 1
ATOM 3629 C CA 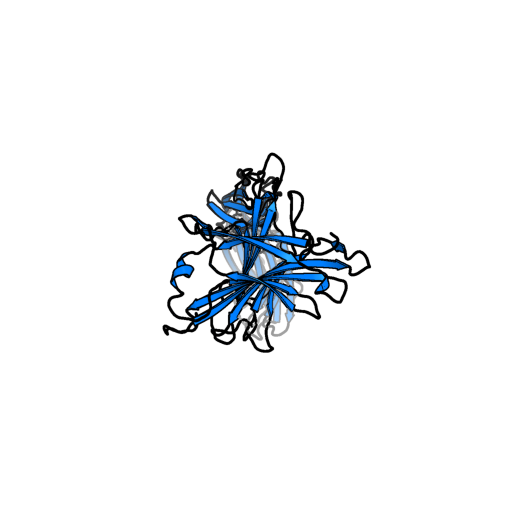. VAL A 1 494 ? 25.910 -2.122 -24.412 1.00 98.62 494 VAL A CA 1
ATOM 3630 C C . VAL A 1 494 ? 27.399 -1.965 -24.167 1.00 98.62 494 VAL A C 1
ATOM 3632 O O . VAL A 1 494 ? 27.854 -0.880 -23.803 1.00 98.62 494 VAL A O 1
ATOM 3635 N N . GLY A 1 495 ? 28.164 -3.035 -24.326 1.00 98.25 495 GLY A N 1
ATOM 3636 C CA . GLY A 1 495 ? 29.600 -3.031 -24.084 1.00 98.25 495 GLY A CA 1
ATOM 3637 C C . GLY A 1 495 ? 30.342 -3.738 -25.197 1.00 98.25 495 GLY A C 1
ATOM 3638 O O . GLY A 1 495 ? 29.814 -4.664 -25.797 1.00 98.25 495 GLY A O 1
ATOM 3639 N N . ALA A 1 496 ? 31.561 -3.296 -25.473 1.00 97.12 496 ALA A N 1
ATOM 3640 C CA . ALA A 1 496 ? 32.425 -3.968 -26.427 1.00 97.12 496 ALA A CA 1
ATOM 3641 C C . ALA A 1 496 ? 33.853 -4.030 -25.908 1.00 97.12 496 ALA A C 1
ATOM 3643 O O . ALA A 1 496 ? 34.326 -3.111 -25.229 1.00 97.12 496 ALA A O 1
ATOM 3644 N N . ILE A 1 497 ? 34.556 -5.089 -26.291 1.00 94.75 497 ILE A N 1
ATOM 3645 C CA . ILE A 1 497 ? 35.972 -5.268 -25.996 1.00 94.75 497 ILE A CA 1
ATOM 3646 C C . ILE A 1 497 ? 36.714 -5.708 -27.248 1.00 94.75 497 ILE A C 1
ATOM 3648 O O . ILE A 1 497 ? 36.206 -6.506 -28.026 1.00 94.75 497 ILE A O 1
ATOM 3652 N N . ALA A 1 498 ? 37.930 -5.211 -27.439 1.00 92.62 498 ALA A N 1
ATOM 3653 C CA . ALA A 1 498 ? 38.854 -5.660 -28.466 1.00 92.62 498 ALA A CA 1
ATOM 3654 C C . ALA A 1 498 ? 40.174 -6.073 -27.823 1.00 92.62 498 ALA A C 1
ATOM 3656 O O . ALA A 1 498 ? 40.696 -5.384 -26.945 1.00 92.62 498 ALA A O 1
ATOM 3657 N N . ILE A 1 499 ? 40.736 -7.181 -28.299 1.00 89.50 499 ILE A N 1
ATOM 3658 C CA . ILE A 1 499 ? 41.956 -7.770 -27.752 1.00 89.50 499 ILE A CA 1
ATOM 3659 C C . ILE A 1 499 ? 43.016 -7.950 -28.838 1.00 89.50 499 ILE A C 1
ATOM 3661 O O . ILE A 1 499 ? 42.730 -8.374 -29.957 1.00 89.50 499 ILE A O 1
ATOM 3665 N N . ASN A 1 500 ? 44.264 -7.659 -28.487 1.00 88.00 500 ASN A N 1
ATOM 3666 C CA . ASN A 1 500 ? 45.437 -7.978 -29.288 1.00 88.00 500 ASN A CA 1
ATOM 3667 C C . ASN A 1 500 ? 46.014 -9.313 -28.800 1.00 88.00 500 ASN A C 1
ATOM 3669 O O . ASN A 1 500 ? 46.584 -9.403 -27.706 1.00 88.00 500 ASN A O 1
ATOM 3673 N N . SER A 1 501 ? 45.855 -10.354 -29.618 1.00 80.88 501 SER A N 1
ATOM 3674 C CA . SER A 1 501 ? 46.327 -11.708 -29.337 1.00 80.88 501 SER A CA 1
ATOM 3675 C C . SER A 1 501 ? 47.078 -12.306 -30.527 1.00 80.88 501 SER A C 1
ATOM 3677 O O . SER A 1 501 ? 46.733 -12.083 -31.688 1.00 80.88 501 SER A O 1
ATOM 3679 N N . SER A 1 502 ? 48.104 -13.109 -30.232 1.00 74.50 502 SER A N 1
ATOM 3680 C CA . SER A 1 502 ? 48.725 -14.005 -31.216 1.00 74.50 502 SER A CA 1
ATOM 3681 C C . SER A 1 502 ? 47.969 -15.330 -31.379 1.00 74.50 502 SER A C 1
ATOM 3683 O O . SER A 1 502 ? 48.298 -16.093 -32.282 1.00 74.50 502 SER A O 1
ATOM 3685 N N . ASN A 1 503 ? 46.979 -15.610 -30.523 1.00 75.88 503 ASN A N 1
ATOM 3686 C CA . ASN A 1 503 ? 46.138 -16.798 -30.590 1.00 75.88 503 ASN A CA 1
ATOM 3687 C C . ASN A 1 503 ? 44.904 -16.524 -31.465 1.00 75.88 503 ASN A C 1
ATOM 3689 O O . ASN A 1 503 ? 44.036 -15.736 -31.102 1.00 75.88 503 ASN A O 1
ATOM 3693 N N . THR A 1 504 ? 44.818 -17.194 -32.614 1.00 69.81 504 THR A N 1
ATOM 3694 C CA . THR A 1 504 ? 43.732 -17.006 -33.587 1.00 69.81 504 THR A CA 1
ATOM 3695 C C . THR A 1 504 ? 42.445 -17.756 -33.240 1.00 69.81 504 THR A C 1
ATOM 3697 O O . THR A 1 504 ? 41.471 -17.615 -33.970 1.00 69.81 504 THR A O 1
ATOM 3700 N N . THR A 1 505 ? 42.420 -18.543 -32.160 1.00 72.88 505 THR A N 1
ATOM 3701 C CA . THR A 1 505 ? 41.241 -19.306 -31.705 1.00 72.88 505 THR A CA 1
ATOM 3702 C C . THR A 1 505 ? 40.713 -18.821 -30.354 1.00 72.88 505 THR A C 1
ATOM 3704 O O . THR A 1 505 ? 40.091 -19.587 -29.623 1.00 72.88 505 THR A O 1
ATOM 3707 N N . ILE A 1 506 ? 41.020 -17.578 -29.974 1.00 78.25 506 ILE A N 1
ATOM 3708 C CA . ILE A 1 506 ? 40.503 -16.991 -28.738 1.00 78.25 506 ILE A CA 1
ATOM 3709 C C . ILE A 1 506 ? 38.986 -16.818 -28.826 1.00 78.25 506 ILE A C 1
ATOM 3711 O O . ILE A 1 506 ? 38.485 -16.294 -29.820 1.00 78.25 506 ILE A O 1
ATOM 3715 N N . VAL A 1 507 ? 38.303 -17.269 -27.777 1.00 81.00 507 VAL A N 1
ATOM 3716 C CA . VAL A 1 507 ? 36.883 -17.024 -27.523 1.00 81.00 507 VAL A CA 1
ATOM 3717 C C . VAL A 1 507 ? 36.815 -16.011 -26.396 1.00 81.00 507 VAL A C 1
ATOM 3719 O O . VAL A 1 507 ? 37.511 -16.177 -25.382 1.00 81.00 507 VAL A O 1
ATOM 3722 N N . ILE A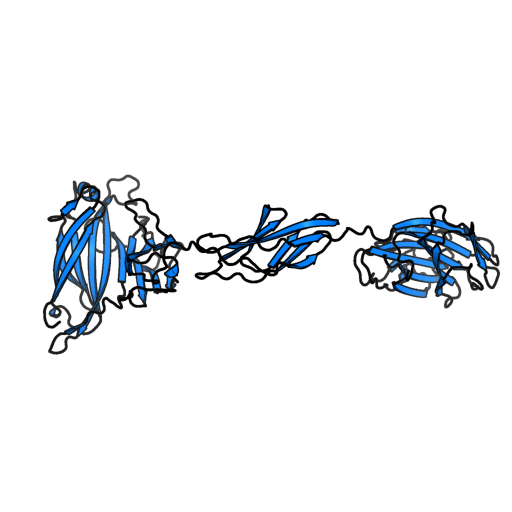 1 508 ? 36.031 -14.962 -26.598 1.00 87.94 508 ILE A N 1
ATOM 3723 C CA . ILE A 1 508 ? 35.745 -13.981 -25.562 1.00 87.94 508 ILE A CA 1
ATOM 3724 C C . ILE A 1 508 ? 34.372 -14.341 -24.986 1.00 87.94 508 ILE A C 1
ATOM 3726 O O . ILE A 1 508 ? 33.494 -14.812 -25.699 1.00 87.94 508 ILE A O 1
ATOM 3730 N N . ALA A 1 509 ? 34.250 -14.278 -23.667 1.00 90.94 509 ALA A N 1
ATOM 3731 C CA . ALA A 1 509 ? 32.996 -14.503 -22.977 1.00 90.94 509 ALA A CA 1
ATOM 3732 C C . ALA A 1 509 ? 32.535 -13.194 -22.345 1.00 90.94 509 ALA A C 1
ATOM 3734 O O . ALA A 1 509 ? 33.246 -12.618 -21.501 1.00 90.94 509 ALA A O 1
ATOM 3735 N N . GLY A 1 510 ? 31.328 -12.795 -22.736 1.00 93.31 510 GLY A N 1
ATOM 3736 C CA . GLY A 1 510 ? 30.632 -11.625 -22.248 1.00 93.31 510 GLY A CA 1
ATOM 3737 C C . GLY A 1 510 ? 30.410 -11.565 -20.727 1.00 93.31 510 GLY A C 1
ATOM 3738 O O . GLY A 1 510 ? 30.483 -12.573 -20.010 1.00 93.31 510 GLY A O 1
ATOM 3739 N N . PRO A 1 511 ? 30.119 -10.368 -20.188 1.00 96.19 511 PRO A N 1
ATOM 3740 C CA . PRO A 1 511 ? 29.886 -10.162 -18.765 1.00 96.19 511 PRO A CA 1
ATOM 3741 C C . PRO A 1 511 ? 28.592 -10.816 -18.263 1.00 96.19 511 PRO A C 1
ATOM 3743 O O . PRO A 1 511 ? 27.577 -10.856 -18.952 1.00 96.19 511 PRO A O 1
ATOM 3746 N N . SER A 1 512 ? 28.565 -11.202 -16.983 1.00 93.44 512 SER A N 1
ATOM 3747 C CA . SER A 1 512 ? 27.332 -11.664 -16.326 1.00 93.44 512 SER A CA 1
ATOM 3748 C C . SER A 1 512 ? 26.189 -10.647 -16.460 1.00 93.44 512 SER A C 1
ATOM 3750 O O . SER A 1 512 ? 26.352 -9.464 -16.142 1.00 93.44 512 SER A O 1
ATOM 3752 N N . GLY A 1 513 ? 25.008 -11.134 -16.850 1.00 91.38 513 GLY A N 1
ATOM 3753 C CA . GLY A 1 513 ? 23.806 -10.318 -17.049 1.00 91.38 513 GLY A CA 1
ATOM 3754 C C . GLY A 1 513 ? 23.749 -9.597 -18.399 1.00 91.38 513 GLY A C 1
ATOM 3755 O O . GLY A 1 513 ? 22.813 -8.834 -18.625 1.00 91.38 513 GLY A O 1
ATOM 3756 N N . MET A 1 514 ? 24.722 -9.837 -19.279 1.00 97.06 514 MET A N 1
ATOM 3757 C CA . MET A 1 514 ? 24.702 -9.412 -20.675 1.00 97.06 514 MET A CA 1
ATOM 3758 C C . MET A 1 514 ? 24.749 -10.649 -21.582 1.00 97.06 514 MET A C 1
ATOM 3760 O O . MET A 1 514 ? 25.219 -11.711 -21.176 1.00 97.06 514 MET A O 1
ATOM 3764 N N . ALA A 1 515 ? 24.184 -10.525 -22.775 1.00 96.19 515 ALA A N 1
ATOM 3765 C CA . ALA A 1 515 ? 24.165 -11.537 -23.810 1.00 96.19 515 ALA A CA 1
ATOM 3766 C C . ALA A 1 515 ? 25.039 -11.087 -24.980 1.00 96.19 515 ALA A C 1
ATOM 3768 O O . ALA A 1 515 ? 25.003 -9.919 -25.378 1.00 96.19 515 ALA A O 1
ATOM 3769 N N . GLU A 1 516 ? 25.742 -12.049 -25.567 1.00 95.50 516 GLU A N 1
ATOM 3770 C CA . GLU A 1 516 ? 26.532 -11.829 -26.770 1.00 95.50 516 GLU A CA 1
ATOM 3771 C C . GLU A 1 516 ? 25.625 -11.317 -27.901 1.00 95.50 516 GLU A C 1
ATOM 3773 O O . GLU A 1 516 ? 24.564 -11.883 -28.209 1.00 95.50 516 GLU A O 1
ATOM 3778 N N . VAL A 1 517 ? 26.040 -10.213 -28.518 1.00 96.00 517 VAL A N 1
ATOM 3779 C CA . VAL A 1 517 ? 25.472 -9.728 -29.778 1.00 96.00 517 VAL A CA 1
ATOM 3780 C C . VAL A 1 517 ? 26.267 -10.301 -30.940 1.00 96.00 517 VAL A C 1
ATOM 3782 O O . VAL A 1 517 ? 25.663 -10.783 -31.898 1.00 96.00 517 VAL A O 1
ATOM 3785 N N . TYR A 1 518 ? 27.599 -10.251 -30.854 1.00 93.50 518 TYR A N 1
ATOM 3786 C CA . TYR A 1 518 ? 28.507 -10.956 -31.754 1.00 93.50 518 TYR A CA 1
ATOM 3787 C C . TYR A 1 518 ? 29.907 -11.132 -31.142 1.00 93.50 518 TYR A C 1
ATOM 3789 O O . TYR A 1 518 ? 30.408 -10.227 -30.474 1.00 93.50 518 TYR A O 1
ATOM 3797 N N . ASP A 1 519 ? 30.575 -12.228 -31.510 1.00 89.62 519 ASP A N 1
ATOM 3798 C CA . ASP A 1 519 ? 32.027 -12.436 -31.407 1.00 89.62 519 ASP A CA 1
ATOM 3799 C C . ASP A 1 519 ? 32.616 -12.627 -32.823 1.00 89.62 519 ASP A C 1
ATOM 3801 O O . ASP A 1 519 ? 32.086 -13.374 -33.650 1.00 89.62 519 ASP A O 1
ATOM 3805 N N . LEU A 1 520 ? 33.705 -11.917 -33.137 1.00 85.81 520 LEU A N 1
ATOM 3806 C CA . LEU A 1 520 ? 34.377 -11.976 -34.440 1.00 85.81 520 LEU A CA 1
ATOM 3807 C C . LEU A 1 520 ? 35.672 -12.805 -34.450 1.00 85.81 520 LEU A C 1
ATOM 3809 O O . LEU A 1 520 ? 36.328 -12.835 -35.493 1.00 85.81 520 LEU A O 1
ATOM 3813 N N . GLY A 1 521 ? 36.021 -13.478 -33.345 1.00 64.69 521 GLY A N 1
ATOM 3814 C CA . GLY A 1 521 ? 37.030 -14.536 -33.238 1.00 64.69 521 GLY A CA 1
ATOM 3815 C C . GLY A 1 521 ? 38.479 -14.134 -33.565 1.00 64.69 521 GLY A C 1
ATOM 3816 O O . GLY A 1 521 ? 38.809 -13.592 -34.623 1.00 64.69 521 GLY A O 1
ATOM 3817 N N . GLY A 1 522 ? 39.426 -14.458 -32.682 1.00 55.06 522 GLY A N 1
ATOM 3818 C CA . GLY A 1 522 ? 40.845 -14.571 -33.062 1.00 55.06 522 GLY A CA 1
ATOM 3819 C C . GLY A 1 522 ? 41.656 -13.284 -33.247 1.00 55.06 522 GLY A C 1
ATOM 3820 O O . GLY A 1 522 ? 42.874 -13.350 -33.099 1.00 55.06 522 GLY A O 1
ATOM 3821 N N . LYS A 1 523 ? 41.036 -12.138 -33.577 1.00 57.31 523 LYS A N 1
ATOM 3822 C CA . LYS A 1 523 ? 41.676 -10.797 -33.635 1.00 57.31 523 LYS A CA 1
ATOM 3823 C C . LYS A 1 523 ? 40.729 -9.608 -33.430 1.00 57.31 523 LYS A C 1
ATOM 3825 O O . LYS A 1 523 ? 41.175 -8.471 -33.574 1.00 57.31 523 LYS A O 1
ATOM 3830 N N . ARG A 1 524 ? 39.433 -9.811 -33.192 1.00 70.19 524 ARG A N 1
ATOM 3831 C CA . ARG A 1 524 ? 38.438 -8.744 -33.350 1.00 70.19 524 ARG A CA 1
ATOM 3832 C C . ARG A 1 524 ? 37.309 -8.867 -32.346 1.00 70.19 524 ARG A C 1
ATOM 3834 O O . ARG A 1 524 ? 36.979 -9.948 -31.898 1.00 70.19 524 ARG A O 1
ATOM 3841 N N . THR A 1 525 ? 36.825 -7.683 -32.019 1.00 87.94 525 THR A N 1
ATOM 3842 C CA . THR A 1 525 ? 35.921 -7.310 -30.942 1.00 87.94 525 THR A CA 1
ATOM 3843 C C . THR A 1 525 ? 34.742 -8.247 -30.688 1.00 87.94 525 THR A C 1
ATOM 3845 O O . THR A 1 525 ? 34.136 -8.746 -31.631 1.00 87.94 525 THR A O 1
ATOM 3848 N N . GLU A 1 526 ? 34.380 -8.377 -29.414 1.00 92.88 526 GLU A N 1
ATOM 3849 C CA . GLU A 1 526 ? 33.063 -8.846 -28.966 1.00 92.88 526 GLU A CA 1
ATOM 3850 C C . GLU A 1 526 ? 32.199 -7.624 -28.633 1.00 92.88 526 GLU A C 1
ATOM 3852 O O . GLU A 1 526 ? 32.733 -6.575 -28.239 1.00 92.88 526 GLU A O 1
ATOM 3857 N N . LEU A 1 527 ? 30.888 -7.741 -28.837 1.00 96.88 527 LEU A N 1
ATOM 3858 C CA . LEU A 1 527 ? 29.895 -6.791 -28.350 1.00 96.88 527 LEU A CA 1
ATOM 3859 C C . LEU A 1 527 ? 28.780 -7.548 -27.634 1.00 96.88 527 LEU A C 1
ATOM 3861 O O . LEU A 1 527 ? 28.234 -8.510 -28.171 1.00 96.88 527 LEU A O 1
ATOM 3865 N N . ASP A 1 528 ? 28.396 -7.037 -26.473 1.00 98.25 528 ASP A N 1
ATOM 3866 C CA . ASP A 1 528 ? 27.373 -7.592 -25.596 1.00 98.25 528 ASP A CA 1
ATOM 3867 C C . ASP A 1 528 ? 26.340 -6.532 -25.245 1.00 98.25 528 ASP A C 1
ATOM 3869 O O . ASP A 1 528 ? 26.649 -5.335 -25.171 1.00 98.25 528 ASP A O 1
ATOM 3873 N N . ASP A 1 529 ? 25.123 -6.972 -24.945 1.00 98.38 529 ASP A N 1
ATOM 3874 C CA . ASP A 1 529 ? 24.084 -6.108 -24.403 1.00 98.38 529 ASP A CA 1
ATOM 3875 C C . ASP A 1 529 ? 23.317 -6.753 -23.242 1.00 98.38 529 ASP A C 1
ATOM 3877 O O . ASP A 1 529 ? 23.292 -7.966 -23.079 1.00 98.38 529 ASP A O 1
ATOM 3881 N N . GLY A 1 530 ? 22.725 -5.950 -22.361 1.00 96.56 530 GLY A N 1
ATOM 3882 C CA . GLY A 1 530 ? 21.957 -6.475 -21.235 1.00 96.56 530 GLY A CA 1
ATOM 3883 C C . GLY A 1 530 ? 21.023 -5.447 -20.621 1.00 96.56 530 GLY A C 1
ATOM 3884 O O . GLY A 1 530 ? 21.385 -4.284 -20.426 1.00 96.56 530 GLY A O 1
ATOM 3885 N N . LEU A 1 531 ? 19.805 -5.883 -20.303 1.00 94.19 531 LEU A N 1
ATOM 3886 C CA . LEU A 1 531 ? 18.785 -5.005 -19.749 1.00 94.19 531 LEU A CA 1
ATOM 3887 C C . LEU A 1 531 ? 19.081 -4.673 -18.282 1.00 94.19 531 LEU A C 1
ATOM 3889 O O . LEU A 1 531 ? 19.168 -5.556 -17.429 1.00 94.19 531 LEU A O 1
ATOM 3893 N N . GLN A 1 532 ? 19.133 -3.383 -17.968 1.00 92.00 532 GLN A N 1
ATOM 3894 C CA . GLN A 1 532 ? 19.194 -2.878 -16.606 1.00 92.00 532 GLN A CA 1
ATOM 3895 C C . GLN A 1 532 ? 17.765 -2.605 -16.108 1.00 92.00 532 GLN A C 1
ATOM 3897 O O . GLN A 1 532 ? 17.152 -1.584 -16.425 1.00 92.00 532 GLN A O 1
ATOM 3902 N N . ALA A 1 533 ? 17.216 -3.528 -15.314 1.00 84.75 533 ALA A N 1
ATOM 3903 C CA . ALA A 1 533 ? 15.812 -3.485 -14.892 1.00 84.75 533 ALA A CA 1
ATOM 3904 C C . ALA A 1 533 ? 15.453 -2.270 -14.012 1.00 84.75 533 ALA A C 1
ATOM 3906 O O . ALA A 1 533 ? 14.320 -1.802 -14.065 1.00 84.75 533 ALA A O 1
ATOM 3907 N N . ALA A 1 534 ? 16.398 -1.743 -13.230 1.00 87.12 534 ALA A N 1
ATOM 3908 C CA . ALA A 1 534 ? 16.198 -0.593 -12.348 1.00 87.12 534 ALA A CA 1
ATOM 3909 C C . ALA A 1 534 ? 17.261 0.487 -12.589 1.00 87.12 534 ALA A C 1
ATOM 3911 O O . ALA A 1 534 ? 18.422 0.164 -12.840 1.00 87.12 534 ALA A O 1
ATOM 3912 N N . ALA A 1 535 ? 16.868 1.757 -12.460 1.00 89.44 535 ALA A N 1
ATOM 3913 C CA . ALA A 1 535 ? 17.792 2.885 -12.548 1.00 89.44 535 ALA A CA 1
ATOM 3914 C C . ALA A 1 535 ? 18.904 2.793 -11.483 1.00 89.44 535 ALA A C 1
ATOM 3916 O O . ALA A 1 535 ? 18.689 2.271 -10.387 1.00 89.44 535 ALA A O 1
ATOM 3917 N N . GLY A 1 536 ? 20.081 3.335 -11.792 1.00 93.06 536 GLY A N 1
ATOM 3918 C CA . GLY A 1 536 ? 21.253 3.328 -10.917 1.00 93.06 536 GLY A CA 1
ATOM 3919 C C . GLY A 1 536 ? 22.506 2.746 -11.573 1.00 93.06 536 GLY A C 1
ATOM 3920 O O . GLY A 1 536 ? 22.587 2.607 -12.796 1.00 93.06 536 GLY A O 1
ATOM 3921 N N . SER A 1 537 ? 23.514 2.447 -10.750 1.00 95.69 537 SER A N 1
ATOM 3922 C CA . SER A 1 537 ? 24.805 1.912 -11.201 1.00 95.69 537 SER A CA 1
ATOM 3923 C C . SER A 1 537 ? 24.671 0.489 -11.746 1.00 95.69 537 SER A C 1
ATOM 3925 O O . SER A 1 537 ? 24.072 -0.374 -11.106 1.00 95.69 537 SER A O 1
ATOM 3927 N N . SER A 1 538 ? 25.292 0.224 -12.895 1.00 96.00 538 SER A N 1
ATOM 3928 C CA . SER A 1 538 ? 25.376 -1.116 -13.481 1.00 96.00 538 SER A CA 1
ATOM 3929 C C . SER A 1 538 ? 26.388 -2.022 -12.780 1.00 96.00 538 SER A C 1
ATOM 3931 O O . SER A 1 538 ? 26.423 -3.224 -13.052 1.00 96.00 538 SER A O 1
ATOM 3933 N N . GLY A 1 539 ? 27.290 -1.448 -11.975 1.00 96.81 539 GLY A N 1
ATOM 3934 C CA . GLY A 1 539 ? 28.552 -2.089 -11.608 1.00 96.81 539 GLY A CA 1
ATOM 3935 C C . GLY A 1 539 ? 29.464 -2.329 -12.820 1.00 96.81 539 GLY A C 1
ATOM 3936 O O . GLY A 1 539 ? 29.035 -2.234 -13.976 1.00 96.81 539 GLY A O 1
ATOM 3937 N N . SER A 1 540 ? 30.735 -2.629 -12.556 1.00 97.19 540 SER A N 1
ATOM 3938 C CA . SER A 1 540 ? 31.712 -2.939 -13.606 1.00 97.19 540 SER A CA 1
ATOM 3939 C C . SER A 1 540 ? 31.303 -4.166 -14.423 1.00 97.19 540 SER A C 1
ATOM 3941 O O . SER A 1 540 ? 30.582 -5.045 -13.941 1.00 97.19 540 SER A O 1
ATOM 3943 N N . LYS A 1 541 ? 31.761 -4.212 -15.672 1.00 98.00 541 LYS A N 1
ATOM 3944 C CA . LYS A 1 541 ? 31.516 -5.315 -16.601 1.00 98.00 541 LYS A CA 1
ATOM 3945 C C . LYS A 1 541 ? 32.845 -5.898 -17.047 1.00 98.00 541 LYS A C 1
ATOM 3947 O O . LYS A 1 541 ? 33.753 -5.154 -17.413 1.00 98.00 541 LYS A O 1
ATOM 3952 N N . SER A 1 542 ? 32.957 -7.216 -16.948 1.00 96.31 542 SER A N 1
ATOM 3953 C CA . SER A 1 542 ? 34.208 -7.939 -17.140 1.00 96.31 542 SER A CA 1
ATOM 3954 C C . SER A 1 542 ? 34.028 -8.992 -18.212 1.00 96.31 542 SER A C 1
ATOM 3956 O O . SER A 1 542 ? 33.205 -9.889 -18.058 1.00 96.31 542 SER A O 1
ATOM 3958 N N . TRP A 1 543 ? 34.836 -8.883 -19.255 1.00 93.81 543 TRP A N 1
ATOM 3959 C CA . TRP A 1 543 ? 34.989 -9.903 -20.276 1.00 93.81 543 TRP A CA 1
ATOM 3960 C C . TRP A 1 543 ? 36.101 -10.851 -19.858 1.00 93.81 543 TRP A C 1
ATOM 3962 O O . TRP A 1 543 ? 37.061 -10.452 -19.181 1.00 93.81 543 TRP A O 1
ATOM 3972 N N . THR A 1 544 ? 35.982 -12.109 -20.259 1.00 92.31 544 THR A N 1
ATOM 3973 C CA . THR A 1 544 ? 37.000 -13.130 -19.993 1.00 92.31 544 THR A CA 1
ATOM 3974 C C . THR A 1 544 ? 37.391 -13.842 -21.274 1.00 92.31 544 THR A C 1
ATOM 3976 O O . THR A 1 544 ? 36.625 -13.879 -22.227 1.00 92.31 544 THR A O 1
ATOM 3979 N N . TRP A 1 545 ? 38.609 -14.369 -21.324 1.00 88.69 545 TRP A N 1
ATOM 3980 C CA . TRP A 1 545 ? 39.111 -15.104 -22.482 1.00 88.69 545 TRP A CA 1
ATOM 3981 C C . TRP A 1 545 ? 40.177 -16.119 -22.064 1.00 88.69 545 TRP A C 1
ATOM 3983 O O . TRP A 1 545 ? 40.668 -16.105 -20.930 1.00 88.69 545 TRP A O 1
ATOM 3993 N N . SER A 1 546 ? 40.553 -17.013 -22.983 1.00 81.69 546 SER A N 1
ATOM 3994 C CA . SER A 1 546 ? 41.548 -18.062 -22.721 1.00 81.69 546 SER A CA 1
ATOM 3995 C C . SER A 1 546 ? 42.864 -17.492 -22.167 1.00 81.69 546 SER A C 1
ATOM 3997 O O . SER A 1 546 ? 43.405 -16.515 -22.693 1.00 81.69 546 SER A O 1
ATOM 3999 N N . SER A 1 547 ? 43.403 -18.112 -21.112 1.00 69.00 547 SER A N 1
ATOM 4000 C CA . SER A 1 547 ? 44.589 -17.624 -20.397 1.00 69.00 547 SER A CA 1
ATOM 4001 C C . SER A 1 547 ? 45.821 -17.471 -21.300 1.00 69.00 547 SER A C 1
ATOM 4003 O O . SER A 1 547 ? 45.969 -18.146 -22.320 1.00 69.00 547 SER A O 1
ATOM 4005 N N . GLY A 1 548 ? 46.703 -16.524 -20.959 1.00 65.69 548 GLY A N 1
ATOM 4006 C CA . GLY A 1 548 ? 47.979 -16.337 -21.660 1.00 65.69 548 GLY A CA 1
ATOM 4007 C C . GLY A 1 548 ? 47.892 -15.710 -23.052 1.00 65.69 548 GLY A C 1
ATOM 4008 O O . GLY A 1 548 ? 48.903 -15.635 -23.747 1.00 65.69 548 GLY A O 1
ATOM 4009 N N . SER A 1 549 ? 46.705 -15.273 -23.476 1.00 66.94 549 SER A N 1
ATOM 4010 C CA . SER A 1 549 ? 46.452 -15.002 -24.890 1.00 66.94 549 SER A CA 1
ATOM 4011 C C . SER A 1 549 ? 46.467 -13.512 -25.258 1.00 66.94 549 SER A C 1
ATOM 4013 O O . SER A 1 549 ? 46.886 -13.194 -26.370 1.00 66.94 549 SER A O 1
ATOM 4015 N N . ALA A 1 550 ? 46.079 -12.583 -24.374 1.00 73.50 550 ALA A N 1
ATOM 4016 C CA . ALA A 1 550 ? 46.069 -11.147 -24.692 1.00 73.50 550 ALA A CA 1
ATOM 4017 C C . ALA A 1 550 ? 47.362 -10.437 -24.259 1.00 73.50 550 ALA A C 1
ATOM 4019 O O . ALA A 1 550 ? 47.895 -10.687 -23.177 1.00 73.50 550 ALA A O 1
ATOM 4020 N N . ARG A 1 551 ? 47.858 -9.535 -25.111 1.00 80.62 551 ARG A N 1
ATOM 4021 C CA . ARG A 1 551 ? 48.989 -8.631 -24.819 1.00 80.62 551 ARG A CA 1
ATOM 4022 C C . ARG A 1 551 ? 48.505 -7.241 -24.418 1.00 80.62 551 ARG A C 1
ATOM 4024 O O . ARG A 1 551 ? 49.087 -6.595 -23.553 1.00 80.62 551 ARG A O 1
ATOM 4031 N N . GLU A 1 552 ? 47.437 -6.800 -25.067 1.00 88.81 552 GLU A N 1
ATOM 4032 C CA . GLU A 1 552 ? 46.815 -5.494 -24.904 1.00 88.81 552 GLU A CA 1
ATOM 4033 C C . GLU A 1 552 ? 45.320 -5.639 -25.201 1.00 88.81 552 GLU A C 1
ATOM 4035 O O . GLU A 1 552 ? 44.920 -6.515 -25.977 1.00 88.81 552 GLU A O 1
ATOM 4040 N N . TRP A 1 553 ? 44.490 -4.804 -24.587 1.00 92.00 553 TRP A N 1
ATOM 4041 C CA . TRP A 1 553 ? 43.054 -4.781 -24.838 1.00 92.00 553 TRP A CA 1
ATOM 4042 C C . TRP A 1 553 ? 42.464 -3.396 -24.575 1.00 92.00 553 TRP A C 1
ATOM 4044 O O . TRP A 1 553 ? 42.992 -2.610 -23.785 1.00 92.00 553 TRP A O 1
ATOM 4054 N N . ALA A 1 554 ? 41.352 -3.111 -25.241 1.00 94.62 554 ALA A N 1
ATOM 4055 C CA . ALA A 1 554 ? 40.559 -1.902 -25.075 1.00 94.62 554 ALA A CA 1
ATOM 4056 C C . ALA A 1 554 ? 39.091 -2.287 -24.919 1.00 94.62 554 ALA A C 1
ATOM 4058 O O . ALA A 1 554 ? 38.636 -3.221 -25.574 1.00 94.62 554 ALA A O 1
ATOM 4059 N N . GLY A 1 555 ? 38.345 -1.571 -24.082 1.00 96.69 555 GLY A N 1
ATOM 4060 C CA . GLY A 1 555 ? 36.920 -1.820 -23.888 1.00 96.69 555 GLY A CA 1
ATOM 4061 C C . GLY A 1 555 ? 36.142 -0.560 -23.543 1.00 96.69 555 GLY A C 1
ATOM 4062 O O . GLY A 1 555 ? 36.687 0.380 -22.960 1.00 96.69 555 GLY A O 1
ATOM 4063 N N . TRP A 1 556 ? 34.859 -0.548 -23.891 1.00 98.50 556 TRP A N 1
ATOM 4064 C CA . TRP A 1 556 ? 33.914 0.492 -23.496 1.00 98.50 556 TRP A CA 1
ATOM 4065 C C . TRP A 1 556 ? 32.571 -0.101 -23.070 1.00 98.50 556 TRP A C 1
ATOM 4067 O O . TRP A 1 556 ? 32.216 -1.215 -23.446 1.00 98.50 556 TRP A O 1
ATOM 4077 N N . LEU A 1 557 ? 31.827 0.663 -22.274 1.00 98.69 557 LEU A N 1
ATOM 4078 C CA . LEU A 1 557 ? 30.478 0.362 -21.807 1.00 98.69 557 LEU A CA 1
ATOM 4079 C C . LEU A 1 557 ? 29.636 1.634 -21.921 1.00 98.69 557 LEU A C 1
ATOM 4081 O O . LEU A 1 557 ? 30.093 2.716 -21.552 1.00 98.69 557 LEU A O 1
ATOM 4085 N N . VAL A 1 558 ? 28.409 1.515 -22.412 1.00 98.62 558 VAL A N 1
ATOM 4086 C CA . VAL A 1 558 ? 27.451 2.619 -22.512 1.00 98.62 558 VAL A CA 1
ATOM 4087 C C . VAL A 1 558 ? 26.072 2.180 -22.034 1.00 98.62 558 VAL A C 1
ATOM 4089 O O . VAL A 1 558 ? 25.673 1.036 -22.230 1.00 98.62 558 VAL A O 1
ATOM 4092 N N . ALA A 1 559 ? 25.340 3.100 -21.410 1.00 98.25 559 ALA A N 1
ATOM 4093 C CA . ALA A 1 559 ? 23.932 2.925 -21.074 1.00 98.25 559 ALA A CA 1
ATOM 4094 C C . ALA A 1 559 ? 23.040 3.659 -22.085 1.00 98.25 559 ALA A C 1
ATOM 4096 O O . ALA A 1 559 ? 23.073 4.889 -22.158 1.00 98.25 559 ALA A O 1
ATOM 4097 N N . LEU A 1 560 ? 22.225 2.912 -22.831 1.00 98.31 560 LEU A N 1
ATOM 4098 C CA . LEU A 1 560 ? 21.143 3.454 -23.646 1.00 98.31 560 LEU A CA 1
ATOM 4099 C C . LEU A 1 560 ? 19.950 3.800 -22.751 1.00 98.31 560 LEU A C 1
ATOM 4101 O O . LEU A 1 560 ? 19.455 2.948 -22.007 1.00 98.31 560 LEU A O 1
ATOM 4105 N N . ARG A 1 561 ? 19.479 5.042 -22.846 1.00 95.69 561 ARG A N 1
ATOM 4106 C CA . ARG A 1 561 ? 18.363 5.576 -22.060 1.00 95.69 561 ARG A CA 1
ATOM 4107 C C . ARG A 1 561 ? 17.031 5.086 -22.622 1.00 95.69 561 ARG A C 1
ATOM 4109 O O . ARG A 1 561 ? 16.778 5.259 -23.814 1.00 95.69 561 ARG A O 1
ATOM 4116 N N . ALA A 1 562 ? 16.172 4.515 -21.779 1.00 91.88 562 ALA A N 1
ATOM 4117 C CA . ALA A 1 562 ? 14.816 4.139 -22.182 1.00 91.88 562 ALA A CA 1
ATOM 4118 C C . ALA A 1 562 ? 13.953 5.386 -22.474 1.00 91.88 562 ALA A C 1
ATOM 4120 O O . ALA A 1 562 ? 14.215 6.457 -21.922 1.00 91.88 562 ALA A O 1
ATOM 4121 N N . GLN A 1 563 ? 12.974 5.260 -23.378 1.00 84.88 563 GLN A N 1
ATOM 4122 C CA . GLN A 1 563 ? 12.043 6.345 -23.739 1.00 84.88 563 GLN A CA 1
ATOM 4123 C C . GLN A 1 563 ? 11.201 6.853 -22.576 1.00 84.88 563 GLN A C 1
ATOM 4125 O O . GLN A 1 563 ? 10.752 6.024 -21.753 1.00 84.88 563 GLN A O 1
#

Sequence (563 aa):
MTGPFRLDIRMVLHDPGLQKVNTGSTSTPYVSVVMKDSSIEKTQSKLYQTGWTCSTPGTCTRWGQVTVDPAIFTTDGLKETRLRFFSDVKDPAANGTTSTARMTASLNFQYYVDLSPTRTVKDISRDPYLRGKGWYSAPGNDLAVGGYCEADLMTVPVPDTPISGTWSPAVKMVWHGDAGDPPVTAHEVRIDPDFHNNIPGTIIRQASGEYDAPIGIDTRQLTNGRHTLFLRAECNDQYGRNSTSSGVLIVKFDVDNGAGAGADTNAPSTPANLASTSRTVNTVALAWDASTDHVGVTGYRVYRNGTQIADQPGRTYTDSGLSPATAYTYTVRAYDAATNLSNPSTSLTVTTNAQTSGIQRQGMSTVVNTTSTTSHTITKPASAAAGQVCVASLALNGSTVSAAPTGWTQFAAITSISNPHLYGYYHVMGASEPASYTWTTAGSVASGGGISCYSGVNTTTPLDTTASVAASATAASTGSVAGVTTTTAGAMLVGAIAINSSNTTIVIAGPSGMAEVYDLGGKRTELDDGLQAAAGSSGSKSWTWSSGSAREWAGWLVALRAQ